Protein 4P9F (pdb70)

Secondary structure (DSSP, 8-state):
--HHHHHHHHHHHHHHTT-S-TTPEEEHHHHHHHH--HHHHHHHHHHHHHTTSSEEETTTEEEPPP--HHHHHHHHHHHHHHH--HHHHHTT--HHHHHHHHHHHHHHHHHHHHT--HHHHHHHHHHHHHHHTT--TTT--HHHHH--GGGHHHHHH--GGGGGGGGHHHHHHHHHHHTT-HHHHHHHHHH--HHHHHHHGGG-/--HHHHHHHHHHHHHHTT-S-TTPBP---HHHHHHHHHHHHHTTSSEE-TTS-EEPPP--HHHHHHHHHHHHHHH--HHHHHTT--HHHHHHHHHHHHHHHHHHHHT--HHHHHHHHHHHHHHHTT--TTT--HHHHH--GGGHHHHHH--GGGGGGGGHHHHHHHHHHHTT-HHHHHHHHHH--HHHHHHHTT-

Foldseek 3Di:
DDPLVVLLVVLLLCLLLQVAAAFDKAALVVVCVVVVDSVSSLNSQVVCVVLPLWADDPDRIIGGHDQDPVNVVVLCVVLLVLLLCLLLLLVQQDPVLLVVLVVLLVQLLVCLVVQHSSVSVSVVVNSLSSSVSSPPPSSVSSSSSSVRNLNNCCVVPPGSPVCNVLSVLSVQLSVCSVVSPSVSNSVSVSVNVVVVVVSCVVND/DCVLVVLLVVVLVCLLLLVFAAFDFDDDVRVSGVVSLVVCCVLPLWHDDPPGTIGGHDQDPVNLVVLCVVLLVLLLLLLLLLVQQDPVLLVVLVVLLVQLLVQLVVQHSSNSVSVVCSSLSSSVSSPPVSSCSSSSSSCRNLNNVCVVPNGSPVCNCLSVLVVQLSVCSVVSPNVSNSVSVSVNVVVVVVSVVVD

Radius of gyration: 22.78 Å; Cα contacts (8 Å, |Δi|>4): 498; chains: 2; bounding box: 58×54×58 Å

Sequence (399 aa):
VSLTLQVENDLKHQLSIGALKPGARLITKNLAEQLGSITPVREALLRLVSVNALSVAPAQAFTVPEVGKRQLDEINRIRYELELAVALAVENLTPQDLAELQELLEKLQQAQEKGDEQIINVNRLFRLAIYHRSNPILCEIEQLWVRGPGLHYLYEAINPAELREHIENYHLLLAALKAKDKEGCRHCLAEIQQNIAILYQQYNVSLTLQVENDLKHQLSIGALKPGARLITSITPVREALLRLVSVNALSVAPAQAFTVPEVGKRQLDEINRIRYELELAVALAVENLTPQDLAELQELLEKLQQAQEKGDEQIINVNRLFRLAIYHRSNPILCEIEQLWVRGPGLHYLYEAINPAELREHIENYHLLLAALKAKDKEGCRHCLAEIQQNIAILYQQY

Structure (mmCIF, N/CA/C/O backbone):
data_4P9F
#
_entry.id   4P9F
#
_cell.length_a   107.581
_cell.length_b   107.581
_cell.length_c   72.715
_cell.angle_alpha   90.00
_cell.angle_beta   90.00
_cell.angle_gamma   120.00
#
_symmetry.space_group_name_H-M   'P 63'
#
loop_
_entity.id
_entity.type
_entity.pdbx_description
1 polymer 'HTH-type transcriptional regulator mcbR'
2 water water
#
loop_
_atom_site.group_PDB
_atom_site.id
_atom_site.type_symbol
_atom_site.label_atom_id
_atom_site.label_alt_id
_atom_site.label_comp_id
_atom_site.label_asym_id
_atom_site.label_entity_id
_atom_site.label_seq_id
_atom_site.pdbx_PDB_ins_code
_atom_site.Cartn_x
_atom_site.Cartn_y
_atom_site.Cartn_z
_atom_site.occupancy
_atom_site.B_iso_or_equiv
_atom_site.auth_seq_id
_atom_site.auth_comp_id
_atom_site.auth_asym_id
_atom_site.auth_atom_id
_atom_site.pdbx_PDB_model_num
ATOM 9 N N . VAL A 1 4 ? 47.904 25.354 30.885 1.00 48.47 10 VAL A N 1
ATOM 10 C CA . VAL A 1 4 ? 48.321 26.687 30.447 1.00 39.18 10 VAL A CA 1
ATOM 11 C C . VAL A 1 4 ? 48.046 26.934 28.953 1.00 32.88 10 VAL A C 1
ATOM 12 O O . VAL A 1 4 ? 48.571 26.276 28.068 1.00 49.05 10 VAL A O 1
ATOM 16 N N . SER A 1 5 ? 47.209 27.919 28.709 1.00 33.24 11 SER A N 1
ATOM 17 C CA . SER A 1 5 ? 46.840 28.327 27.375 1.00 26.65 11 SER A CA 1
ATOM 18 C C . SER A 1 5 ? 47.343 29.742 27.163 1.00 28.14 11 SER A C 1
ATOM 19 O O . SER A 1 5 ? 47.227 30.579 28.058 1.00 25.06 11 SER A O 1
ATOM 22 N N . LEU A 1 6 ? 47.884 30.023 25.981 1.00 21.82 12 LEU A N 1
ATOM 23 C CA . LEU A 1 6 ? 48.348 31.372 25.666 1.00 24.97 12 LEU A CA 1
ATOM 24 C C . LEU A 1 6 ? 47.134 32.296 25.631 1.00 24.21 12 LEU A C 1
ATOM 25 O O . LEU A 1 6 ? 47.167 33.450 26.065 1.00 24.41 12 LEU A O 1
ATOM 30 N N . THR A 1 7 ? 46.056 31.800 25.052 1.00 20.87 13 THR A N 1
ATOM 31 C CA . THR A 1 7 ? 44.847 32.605 24.982 1.00 21.29 13 THR A CA 1
ATOM 32 C C . THR A 1 7 ? 44.312 32.969 26.378 1.00 18.61 13 THR A C 1
ATOM 33 O O . THR A 1 7 ? 43.965 34.112 26.629 1.00 20.01 13 THR A O 1
ATOM 37 N N . LEU A 1 8 ? 44.304 31.998 27.288 1.00 19.38 14 LEU A N 1
ATOM 38 C CA . LEU A 1 8 ? 43.804 32.242 28.648 1.00 20.90 14 LEU A CA 1
ATOM 39 C C . LEU A 1 8 ? 44.702 33.237 29.375 1.00 23.04 14 LEU A C 1
ATOM 40 O O . LEU A 1 8 ? 44.218 34.083 30.118 1.00 24.42 14 LEU A O 1
ATOM 45 N N . GLN A 1 9 ? 46.010 33.148 29.120 1.00 23.57 15 GLN A N 1
ATOM 46 C CA . GLN A 1 9 ? 46.969 33.999 29.799 1.00 24.04 15 GLN A CA 1
ATOM 47 C C . GLN A 1 9 ? 46.779 35.450 29.381 1.00 26.03 15 GLN A C 1
ATOM 48 O O . GLN A 1 9 ? 46.759 36.363 30.212 1.00 23.10 15 GLN A O 1
ATOM 54 N N . VAL A 1 10 ? 46.610 35.671 28.090 1.00 19.41 16 VAL A N 1
ATOM 55 C CA . VAL A 1 10 ? 46.318 37.026 27.621 1.00 24.55 16 VAL A CA 1
ATOM 56 C C . VAL A 1 10 ? 44.967 37.519 28.162 1.00 24.57 16 VAL A C 1
ATOM 57 O O . VAL A 1 10 ? 44.832 38.657 28.572 1.00 22.69 16 VAL A O 1
ATOM 61 N N . GLU A 1 11 ? 43.962 36.643 28.147 1.00 25.11 17 GLU A N 1
ATOM 62 C CA . GLU A 1 11 ? 42.648 37.024 28.625 1.00 24.66 17 GLU A CA 1
ATOM 63 C C . GLU A 1 11 ? 42.653 37.443 30.105 1.00 23.75 17 GLU A C 1
ATOM 64 O O . GLU A 1 11 ? 42.076 38.470 30.471 1.00 24.56 17 GLU A O 1
ATOM 70 N N . ASN A 1 12 ? 43.297 36.636 30.946 1.00 20.94 18 ASN A N 1
ATOM 71 C CA . ASN A 1 12 ? 43.398 36.957 32.372 1.00 22.43 18 ASN A CA 1
ATOM 72 C C . ASN A 1 12 ? 44.179 38.230 32.616 1.00 28.49 18 ASN A C 1
ATOM 73 O O . ASN A 1 12 ? 43.817 39.025 33.488 1.00 25.73 18 ASN A O 1
ATOM 78 N N . ASP A 1 13 ? 45.242 38.445 31.844 1.00 22.50 19 ASP A N 1
ATOM 79 C CA . ASP A 1 13 ? 46.003 39.687 32.000 1.00 28.16 19 ASP A CA 1
ATOM 80 C C . ASP A 1 13 ? 45.178 40.920 31.591 1.00 25.83 19 ASP A C 1
ATOM 81 O O . ASP A 1 13 ? 45.214 41.956 32.258 1.00 28.62 19 ASP A O 1
ATOM 86 N N . LEU A 1 14 ? 44.426 40.809 30.505 1.00 22.90 20 LEU A N 1
ATOM 87 C CA . LEU A 1 14 ? 43.533 41.894 30.115 1.00 21.54 20 LEU A CA 1
ATOM 88 C C . LEU A 1 14 ? 42.414 42.100 31.156 1.00 21.60 20 LEU A C 1
ATOM 89 O O . LEU A 1 14 ? 42.032 43.230 31.437 1.00 20.30 20 LEU A O 1
ATOM 94 N N . LYS A 1 15 ? 41.865 41.018 31.701 1.00 21.00 21 LYS A N 1
ATOM 95 C CA . LYS A 1 15 ? 40.866 41.154 32.779 1.00 22.46 21 LYS A CA 1
ATOM 96 C C . LYS A 1 15 ? 41.465 41.906 33.963 1.00 27.13 21 LYS A C 1
ATOM 97 O O . LYS A 1 15 ? 40.833 42.795 34.544 1.00 23.79 21 LYS A O 1
ATOM 103 N N . HIS A 1 16 ? 42.704 41.555 34.297 1.00 24.02 22 HIS A N 1
ATOM 104 C CA . HIS A 1 16 ? 43.403 42.186 35.409 1.00 25.83 22 HIS A CA 1
ATOM 105 C C . HIS A 1 16 ? 43.618 43.676 35.139 1.00 21.08 22 HIS A C 1
ATOM 106 O O . HIS A 1 16 ? 43.289 44.511 35.975 1.00 24.57 22 HIS A O 1
ATOM 113 N N . GLN A 1 17 ? 44.124 44.000 33.949 1.00 17.64 23 GLN A N 1
ATOM 114 C CA . GLN A 1 17 ? 44.345 45.386 33.536 1.00 20.36 23 GLN A CA 1
ATOM 115 C C . GLN A 1 17 ? 43.047 46.201 33.571 1.00 26.68 23 GLN A C 1
ATOM 116 O O . GLN A 1 17 ? 43.025 47.313 34.083 1.00 29.14 23 GLN A O 1
ATOM 122 N N . LEU A 1 18 ? 41.965 45.620 33.050 1.00 28.23 24 LEU A N 1
ATOM 123 C CA . LEU A 1 18 ? 40.655 46.280 33.068 1.00 27.65 24 LEU A CA 1
ATOM 124 C C . LEU A 1 18 ? 40.206 46.506 34.504 1.00 23.24 24 LEU A C 1
ATOM 125 O O . LEU A 1 18 ? 39.857 47.621 34.863 1.00 27.00 24 LEU A O 1
ATOM 130 N N . SER A 1 19 ? 40.300 45.464 35.329 1.00 24.49 25 SER A N 1
ATOM 131 C CA . SER A 1 19 ? 39.842 45.477 36.717 1.00 31.66 25 SER A CA 1
ATOM 132 C C . SER A 1 19 ? 40.520 46.514 37.616 1.00 34.90 25 SER A C 1
ATOM 133 O O . SER A 1 19 ? 39.868 47.090 38.502 1.00 30.22 25 SER A O 1
ATOM 136 N N . ILE A 1 20 ? 41.810 46.751 37.399 1.00 28.15 26 ILE A N 1
ATOM 137 C CA . ILE A 1 20 ? 42.550 47.690 38.251 1.00 31.25 26 ILE A CA 1
ATOM 138 C C . ILE A 1 20 ? 42.549 49.118 37.699 1.00 33.55 26 ILE A C 1
ATOM 139 O O . ILE A 1 20 ? 43.234 49.996 38.227 1.00 33.36 26 ILE A O 1
ATOM 144 N N . GLY A 1 21 ? 41.769 49.344 36.645 1.00 28.52 27 GLY A N 1
ATOM 145 C CA . GLY A 1 21 ? 41.642 50.665 36.041 1.00 29.98 27 GLY A CA 1
ATOM 146 C C . GLY A 1 21 ? 42.819 51.123 35.191 1.00 30.86 27 GLY A C 1
ATOM 147 O O . GLY A 1 21 ? 42.975 52.318 34.913 1.00 30.70 27 GLY A O 1
ATOM 148 N N . ALA A 1 22 ? 43.627 50.173 34.730 1.00 26.48 28 ALA A N 1
ATOM 149 C CA . ALA A 1 22 ? 44.800 50.487 33.922 1.00 31.42 28 ALA A CA 1
ATOM 150 C C . ALA A 1 22 ? 44.428 50.903 32.495 1.00 35.93 28 ALA A C 1
ATOM 151 O O . ALA A 1 22 ? 45.203 51.570 31.813 1.00 37.72 28 ALA A O 1
ATOM 153 N N . LEU A 1 23 ? 43.228 50.550 32.051 1.00 31.54 29 LEU A N 1
ATOM 154 C CA . LEU A 1 23 ? 42.824 50.908 30.693 1.00 26.24 29 LEU A CA 1
ATOM 155 C C . LEU A 1 23 ? 41.766 52.000 30.744 1.00 31.69 29 LEU A C 1
ATOM 156 O O . LEU A 1 23 ? 40.772 51.893 31.468 1.00 33.89 29 LEU A O 1
ATOM 161 N N . LYS A 1 24 ? 41.982 53.050 29.962 1.00 26.20 30 LYS A N 1
ATOM 162 C CA . LYS A 1 24 ? 41.096 54.206 29.968 1.00 30.83 30 LYS A CA 1
ATOM 163 C C . LYS A 1 24 ? 39.808 53.916 29.197 1.00 33.12 30 LYS A C 1
ATOM 164 O O . LYS A 1 24 ? 39.858 53.327 28.124 1.00 25.12 30 LYS A O 1
ATOM 170 N N . PRO A 1 25 ? 38.655 54.346 29.739 1.00 30.30 31 PRO A N 1
ATOM 171 C CA . PRO A 1 25 ? 37.393 54.228 29.005 1.00 32.03 31 PRO A CA 1
ATOM 172 C C . PRO A 1 25 ? 37.536 54.804 27.598 1.00 37.64 31 PRO A C 1
ATOM 173 O O . PRO A 1 25 ? 38.151 55.858 27.425 1.00 29.56 31 PRO A O 1
ATOM 177 N N . GLY A 1 26 ? 37.033 54.088 26.600 1.00 31.95 32 GLY A N 1
ATOM 178 C CA . GLY A 1 26 ? 37.086 54.590 25.234 1.00 35.06 32 GLY A CA 1
ATOM 179 C C . GLY A 1 26 ? 38.366 54.277 24.465 1.00 36.45 32 GLY A C 1
ATOM 180 O O . GLY A 1 26 ? 38.400 54.480 23.251 1.00 31.61 32 GLY A O 1
ATOM 181 N N . ALA A 1 27 ? 39.416 53.806 25.148 1.00 30.45 33 ALA A N 1
ATOM 182 C CA . ALA A 1 27 ? 40.690 53.564 24.469 1.00 34.43 33 ALA A CA 1
ATOM 183 C C . ALA A 1 27 ? 40.570 52.534 23.356 1.00 35.26 33 ALA A C 1
ATOM 184 O O . ALA A 1 27 ? 39.881 51.514 23.494 1.00 28.50 33 ALA A O 1
ATOM 186 N N . ARG A 1 28 ? 41.308 52.780 22.282 1.00 30.46 34 ARG A N 1
ATOM 187 C CA . ARG A 1 28 ? 41.285 51.903 21.123 1.00 30.64 34 ARG A CA 1
ATOM 188 C C . ARG A 1 28 ? 42.439 50.916 21.279 1.00 26.89 34 ARG A C 1
ATOM 189 O O . ARG A 1 28 ? 43.600 51.303 21.402 1.00 30.56 34 ARG A O 1
ATOM 197 N N . LEU A 1 29 ? 42.102 49.635 21.341 1.00 21.72 35 LEU A N 1
ATOM 198 C CA . LEU A 1 29 ? 43.093 48.567 21.472 1.00 23.25 35 LEU A CA 1
ATOM 199 C C . LEU A 1 29 ? 43.326 47.901 20.125 1.00 26.37 35 LEU A C 1
ATOM 200 O O . LEU A 1 29 ? 42.392 47.346 19.546 1.00 29.33 35 LEU A O 1
ATOM 205 N N . ILE A 1 30 ? 44.571 47.875 19.671 1.00 27.76 36 ILE A N 1
ATOM 206 C CA . ILE A 1 30 ? 44.884 47.310 18.356 1.00 31.22 36 ILE A CA 1
ATOM 207 C C . ILE A 1 30 ? 45.498 45.924 18.556 1.00 27.45 36 ILE A C 1
ATOM 208 O O . ILE A 1 30 ? 46.554 45.791 19.184 1.00 24.20 36 ILE A O 1
ATOM 213 N N . THR A 1 31 ? 44.790 44.891 18.096 1.00 17.70 37 THR A N 1
ATOM 214 C CA . THR A 1 31 ? 45.229 43.498 18.253 1.00 21.29 37 THR A CA 1
ATOM 215 C C . THR A 1 31 ? 46.718 43.291 17.901 1.00 25.93 37 THR A C 1
ATOM 216 O O . THR A 1 31 ? 47.481 42.702 18.669 1.00 22.12 37 THR A O 1
ATOM 220 N N . LYS A 1 32 ? 47.123 43.805 16.746 1.00 24.53 38 LYS A N 1
ATOM 221 C CA . LYS A 1 32 ? 48.495 43.696 16.262 1.00 22.89 38 LYS A CA 1
ATOM 222 C C . LYS A 1 32 ? 49.525 44.297 17.245 1.00 24.18 38 LYS A C 1
ATOM 223 O O . LYS A 1 32 ? 50.579 43.703 17.481 1.00 21.75 38 LYS A O 1
ATOM 229 N N . ASN A 1 33 ? 49.233 45.482 17.783 1.00 21.49 39 ASN A N 1
ATOM 230 C CA . ASN A 1 33 ? 50.102 46.111 18.794 1.00 26.55 39 ASN A CA 1
ATOM 231 C C . ASN A 1 33 ? 50.263 45.218 20.000 1.00 24.54 39 ASN A C 1
ATOM 232 O O . ASN A 1 33 ? 51.352 45.072 20.541 1.00 25.07 39 ASN A O 1
ATOM 237 N N . LEU A 1 34 ? 49.158 44.646 20.453 1.00 23.04 40 LEU A N 1
ATOM 238 C CA . LEU A 1 34 ? 49.211 43.820 21.655 1.00 26.09 40 LEU A CA 1
ATOM 239 C C . LEU A 1 34 ? 50.024 42.549 21.381 1.00 19.16 40 LEU A C 1
ATOM 240 O O . LEU A 1 34 ? 50.817 42.134 22.209 1.00 22.61 40 LEU A O 1
ATOM 245 N N . ALA A 1 35 ? 49.807 41.931 20.217 1.00 22.44 41 ALA A N 1
ATOM 246 C CA . ALA A 1 35 ? 50.572 40.738 19.851 1.00 21.80 41 ALA A CA 1
ATOM 247 C C . ALA A 1 35 ? 52.078 41.064 19.802 1.00 25.76 41 ALA A C 1
ATOM 248 O O . ALA A 1 35 ? 52.917 40.309 20.314 1.00 26.88 41 ALA A O 1
ATOM 250 N N . GLU A 1 36 ? 52.425 42.198 19.201 1.00 24.07 42 GLU A N 1
ATOM 251 C CA . GLU A 1 36 ? 53.831 42.615 19.154 1.00 25.34 42 GLU A CA 1
ATOM 252 C C . GLU A 1 36 ? 54.407 42.870 20.550 1.00 28.44 42 GLU A C 1
ATOM 253 O O . GLU A 1 36 ? 55.542 42.487 20.853 1.00 26.79 42 GLU A O 1
ATOM 259 N N . GLN A 1 37 ? 53.628 43.517 21.404 1.00 22.36 43 GLN A N 1
ATOM 260 C CA . GLN A 1 37 ? 54.080 43.772 22.756 1.00 24.09 43 GLN A CA 1
ATOM 261 C C . GLN A 1 37 ? 54.302 42.472 23.544 1.00 30.33 43 GLN A C 1
ATOM 262 O O . GLN A 1 37 ? 55.197 42.403 24.375 1.00 32.01 43 GLN A O 1
ATOM 268 N N . LEU A 1 38 ? 53.493 41.451 23.275 1.00 28.09 44 LEU A N 1
ATOM 269 C CA . LEU A 1 38 ? 53.547 40.192 24.021 1.00 25.63 44 LEU A CA 1
ATOM 270 C C . LEU A 1 38 ? 54.438 39.153 23.355 1.00 29.98 44 LEU A C 1
ATOM 271 O O . LEU A 1 38 ? 54.617 38.045 23.882 1.00 32.11 44 LEU A O 1
ATOM 276 N N . GLY A 1 39 ? 54.989 39.503 22.194 1.00 25.21 45 GLY A N 1
ATOM 277 C CA . GLY A 1 39 ? 55.836 38.583 21.443 1.00 24.32 45 GLY A CA 1
ATOM 278 C C . GLY A 1 39 ? 55.086 37.332 21.014 1.00 28.50 45 GLY A C 1
ATOM 279 O O . GLY A 1 39 ? 55.665 36.246 20.971 1.00 29.78 45 GLY A O 1
ATOM 288 N N . SER A 1 41 ? 51.855 35.341 18.453 1.00 35.03 47 SER A N 1
ATOM 289 C CA . SER A 1 41 ? 50.986 35.318 17.284 1.00 34.50 47 SER A CA 1
ATOM 290 C C . SER A 1 41 ? 49.709 36.101 17.548 1.00 30.84 47 SER A C 1
ATOM 291 O O . SER A 1 41 ? 49.269 36.236 18.690 1.00 22.31 47 SER A O 1
ATOM 294 N N . ILE A 1 42 ? 49.144 36.648 16.482 1.00 26.63 48 ILE A N 1
ATOM 295 C CA . ILE A 1 42 ? 47.842 37.314 16.530 1.00 29.82 48 ILE A CA 1
ATOM 296 C C . ILE A 1 42 ? 46.727 36.436 17.097 1.00 25.97 48 ILE A C 1
ATOM 297 O O . ILE A 1 42 ? 45.822 36.914 17.799 1.00 23.93 48 ILE A O 1
ATOM 302 N N . THR A 1 43 ? 46.786 35.149 16.767 1.00 21.58 49 THR A N 1
ATOM 303 C CA . THR A 1 43 ? 45.683 34.234 17.081 1.00 28.72 49 THR A CA 1
ATOM 304 C C . THR A 1 43 ? 45.255 34.174 18.560 1.00 27.17 49 THR A C 1
ATOM 305 O O . THR A 1 43 ? 44.089 34.415 18.851 1.00 28.13 49 THR A O 1
ATOM 309 N N . PRO A 1 44 ? 46.188 33.898 19.499 1.00 22.73 50 PRO A N 1
ATOM 310 C CA . PRO A 1 44 ? 45.664 33.867 20.880 1.00 25.44 50 PRO A CA 1
ATOM 311 C C . PRO A 1 44 ? 45.277 35.253 21.416 1.00 25.33 50 PRO A C 1
ATOM 312 O O . PRO A 1 44 ? 44.389 35.353 22.253 1.00 23.75 50 PRO A O 1
ATOM 316 N N . VAL A 1 45 ? 45.913 36.299 20.905 1.00 27.11 51 VAL A N 1
ATOM 317 C CA . VAL A 1 45 ? 45.609 37.671 21.335 1.00 21.70 51 VAL A CA 1
ATOM 318 C C . VAL A 1 45 ? 44.221 38.075 20.856 1.00 24.20 51 VAL A C 1
ATOM 319 O O . VAL A 1 45 ? 43.392 38.533 21.649 1.00 21.67 51 VAL A O 1
ATOM 323 N N . ARG A 1 46 ? 43.950 37.863 19.562 1.00 19.62 52 ARG A N 1
ATOM 324 C CA . ARG A 1 46 ? 42.612 38.139 19.033 1.00 23.55 52 ARG A CA 1
ATOM 325 C C . ARG A 1 46 ? 41.521 37.329 19.753 1.00 25.26 52 ARG A C 1
ATOM 326 O O . ARG A 1 46 ? 40.455 37.868 20.073 1.00 19.82 52 ARG A O 1
ATOM 334 N N . GLU A 1 47 ? 41.780 36.048 20.032 1.00 29.01 53 GLU A N 1
ATOM 335 C CA . GLU A 1 47 ? 40.771 35.237 20.717 1.00 28.10 53 GLU A CA 1
ATOM 336 C C . GLU A 1 47 ? 40.472 35.743 22.126 1.00 22.97 53 GLU A C 1
ATOM 337 O O . GLU A 1 47 ? 39.314 35.722 22.579 1.00 24.44 53 GLU A O 1
ATOM 343 N N . ALA A 1 48 ? 41.511 36.170 22.829 1.00 21.37 54 ALA A N 1
ATOM 344 C CA . ALA A 1 48 ? 41.346 36.672 24.192 1.00 22.16 54 ALA A CA 1
ATOM 345 C C . ALA A 1 48 ? 40.480 37.924 24.175 1.00 25.81 54 ALA A C 1
ATOM 346 O O . ALA A 1 48 ? 39.555 38.066 24.974 1.00 27.58 54 ALA A O 1
ATOM 348 N N . LEU A 1 49 ? 40.758 38.813 23.226 1.00 23.78 55 LEU A N 1
ATOM 349 C CA . LEU A 1 49 ? 39.976 40.032 23.090 1.00 21.86 55 LEU A CA 1
ATOM 350 C C . LEU A 1 49 ? 38.509 39.714 22.760 1.00 22.12 55 LEU A C 1
ATOM 351 O O . LEU A 1 49 ? 37.603 40.326 23.320 1.00 25.71 55 LEU A O 1
ATOM 356 N N . LEU A 1 50 ? 38.284 38.744 21.875 1.00 23.63 56 LEU A N 1
ATOM 357 C CA . LEU A 1 50 ? 36.926 38.339 21.485 1.00 23.67 56 LEU A CA 1
ATOM 358 C C . LEU A 1 50 ? 36.191 37.677 22.634 1.00 26.96 56 LEU A C 1
ATOM 359 O O . LEU A 1 50 ? 34.973 37.821 22.746 1.00 21.24 56 LEU A O 1
ATOM 364 N N . ARG A 1 51 ? 36.925 36.968 23.495 1.00 22.06 57 ARG A N 1
ATOM 365 C CA . ARG A 1 51 ? 36.316 36.411 24.706 1.00 24.84 57 ARG A CA 1
ATOM 366 C C . ARG A 1 51 ? 35.762 37.536 25.589 1.00 25.84 57 ARG A C 1
ATOM 367 O O . ARG A 1 51 ? 34.693 37.404 26.179 1.00 23.56 57 ARG A O 1
ATOM 375 N N . LEU A 1 52 ? 36.492 38.645 25.669 1.00 21.06 58 LEU A N 1
ATOM 376 C CA . LEU A 1 52 ? 36.046 39.785 26.453 1.00 24.74 58 LEU A CA 1
ATOM 377 C C . LEU A 1 52 ? 34.862 40.495 25.780 1.00 26.93 58 LEU A C 1
ATOM 378 O O . LEU A 1 52 ? 33.925 40.941 26.455 1.00 27.24 58 LEU A O 1
ATOM 383 N N . VAL A 1 53 ? 34.885 40.566 24.450 1.00 24.98 59 VAL A N 1
ATOM 384 C CA . VAL A 1 53 ? 33.756 41.110 23.706 1.00 23.50 59 VAL A CA 1
ATOM 385 C C . VAL A 1 53 ? 32.495 40.297 24.003 1.00 30.89 59 VAL A C 1
ATOM 386 O O . VAL A 1 53 ? 31.433 40.860 24.207 1.00 25.92 59 VAL A O 1
ATOM 390 N N . SER A 1 54 ? 32.623 38.974 24.048 1.00 23.20 60 SER A N 1
ATOM 391 C CA . SER A 1 54 ? 31.458 38.105 24.226 1.00 28.05 60 SER A CA 1
ATOM 392 C C . SER A 1 54 ? 30.771 38.299 25.588 1.00 25.72 60 SER A C 1
ATOM 393 O O . SER A 1 54 ? 29.588 37.984 25.730 1.00 31.86 60 SER A O 1
ATOM 396 N N . VAL A 1 55 ? 31.505 38.755 26.601 1.00 26.55 61 VAL A N 1
ATOM 397 C CA . VAL A 1 55 ? 30.865 39.081 27.879 1.00 23.25 61 VAL A CA 1
ATOM 398 C C . VAL A 1 55 ? 30.686 40.600 28.049 1.00 28.97 61 VAL A C 1
ATOM 399 O O . VAL A 1 55 ? 30.417 41.081 29.155 1.00 29.21 61 VAL A O 1
ATOM 403 N N . ASN A 1 56 ? 30.855 41.342 26.954 1.00 27.30 62 ASN A N 1
ATOM 404 C CA . ASN A 1 56 ? 30.659 42.801 26.936 1.00 28.16 62 ASN A CA 1
ATOM 405 C C . ASN A 1 56 ? 31.638 43.593 27.800 1.00 29.01 62 ASN A C 1
ATOM 406 O O . ASN A 1 56 ? 31.338 44.702 28.239 1.00 28.90 62 ASN A O 1
ATOM 411 N N . ALA A 1 57 ? 32.807 43.006 28.037 1.00 28.07 63 ALA A N 1
ATOM 412 C CA . ALA A 1 57 ? 33.898 43.655 28.755 1.00 21.94 63 ALA A CA 1
ATOM 413 C C . ALA A 1 57 ? 34.714 44.548 27.828 1.00 29.25 63 ALA A C 1
ATOM 414 O O . ALA A 1 57 ? 35.488 45.398 28.282 1.00 25.37 63 ALA A O 1
ATOM 416 N N . LEU A 1 58 ? 34.606 44.276 26.533 1.00 24.32 64 LEU A N 1
ATOM 417 C CA . LEU A 1 58 ? 35.174 45.121 25.495 1.00 23.01 64 LEU A CA 1
ATOM 418 C C . LEU A 1 58 ? 34.172 45.261 24.371 1.00 23.71 64 LEU A C 1
ATOM 419 O O . LEU A 1 58 ? 33.238 44.472 24.282 1.00 26.08 64 LEU A O 1
ATOM 424 N N . SER A 1 59 ? 34.397 46.240 23.497 1.00 22.29 65 SER A N 1
ATOM 425 C CA . SER A 1 59 ? 33.575 46.430 22.310 1.00 27.42 65 SER A CA 1
ATOM 426 C C . SER A 1 59 ? 34.408 46.244 21.031 1.00 32.28 65 SER A C 1
ATOM 427 O O . SER A 1 59 ? 35.597 46.533 21.015 1.00 27.77 65 SER A O 1
ATOM 430 N N . VAL A 1 60 ? 33.761 45.796 19.962 1.00 26.85 66 VAL A N 1
ATOM 431 C CA . VAL A 1 60 ? 34.371 45.711 18.649 1.00 31.59 66 VAL A CA 1
ATOM 432 C C . VAL A 1 60 ? 34.594 47.118 18.088 1.00 33.82 66 VAL A C 1
ATOM 433 O O . VAL A 1 60 ? 33.757 47.997 18.257 1.00 30.87 66 VAL A O 1
ATOM 437 N N . ALA A 1 61 ? 35.753 47.339 17.476 1.00 35.61 67 ALA A N 1
ATOM 438 C CA . ALA A 1 61 ? 36.074 48.593 16.781 1.00 30.76 67 ALA A CA 1
ATOM 439 C C . ALA A 1 61 ? 36.528 48.303 15.338 1.00 27.69 67 ALA A C 1
ATOM 440 O O . ALA A 1 61 ? 36.903 47.176 15.031 1.00 31.61 67 ALA A O 1
ATOM 442 N N . PRO A 1 62 ? 36.466 49.305 14.444 1.00 35.26 68 PRO A N 1
ATOM 443 C CA . PRO A 1 62 ? 36.892 49.127 13.047 1.00 33.65 68 PRO A CA 1
ATOM 444 C C . PRO A 1 62 ? 38.337 48.624 12.874 1.00 36.14 68 PRO A C 1
ATOM 445 O O . PRO A 1 62 ? 39.212 48.945 13.697 1.00 30.45 68 PRO A O 1
ATOM 449 N N . ALA A 1 63 ? 38.558 47.804 11.851 1.00 40.16 69 ALA A N 1
ATOM 450 C CA . ALA A 1 63 ? 39.907 47.394 11.440 1.00 45.75 69 ALA A CA 1
ATOM 451 C C . ALA A 1 63 ? 40.712 46.552 12.440 1.00 42.27 69 ALA A C 1
ATOM 452 O O . ALA A 1 63 ? 41.824 46.942 12.818 1.00 35.50 69 ALA A O 1
ATOM 454 N N . GLN A 1 64 ? 40.131 45.448 12.919 1.00 43.12 70 GLN A N 1
ATOM 455 C CA . GLN A 1 64 ? 40.842 44.513 13.816 1.00 41.62 70 GLN A CA 1
ATOM 456 C C . GLN A 1 64 ? 41.304 45.168 15.120 1.00 35.89 70 GLN A C 1
ATOM 457 O O . GLN A 1 64 ? 42.495 45.129 15.510 1.00 30.64 70 GLN A O 1
ATOM 463 N N . ALA A 1 65 ? 40.344 45.798 15.779 1.00 30.75 71 ALA A N 1
ATOM 464 C CA . ALA A 1 65 ? 40.618 46.543 17.002 1.00 29.82 71 ALA A CA 1
ATOM 465 C C . ALA A 1 65 ? 39.399 46.478 17.909 1.00 24.48 71 ALA A C 1
ATOM 466 O O . ALA A 1 65 ? 38.326 45.996 17.520 1.00 27.71 71 ALA A O 1
ATOM 468 N N . PHE A 1 66 ? 39.594 46.929 19.139 1.00 30.46 72 PHE A N 1
ATOM 469 C CA . PHE A 1 66 ? 38.575 46.893 20.168 1.00 30.78 72 PHE A CA 1
ATOM 470 C C . PHE A 1 66 ? 38.582 48.180 20.971 1.00 33.65 72 PHE A C 1
ATOM 471 O O . PHE A 1 66 ? 39.568 48.918 20.939 1.00 31.98 72 PHE A O 1
ATOM 479 N N . THR A 1 67 ? 37.486 48.497 21.649 1.00 24.49 73 THR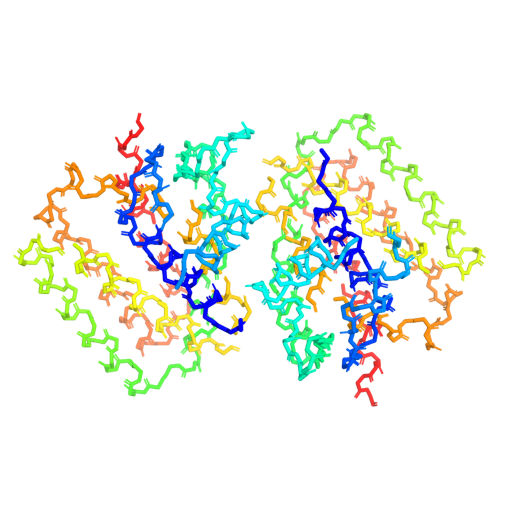 A N 1
ATOM 480 C CA . THR A 1 67 ? 37.561 49.648 22.538 1.00 29.03 73 THR A CA 1
ATOM 481 C C . THR A 1 67 ? 37.132 49.249 23.931 1.00 23.32 73 THR A C 1
ATOM 482 O O . THR A 1 67 ? 36.267 48.383 24.120 1.00 25.18 73 THR A O 1
ATOM 486 N N . VAL A 1 68 ? 37.797 49.874 24.897 1.00 29.69 74 VAL A N 1
ATOM 487 C CA . VAL A 1 68 ? 37.453 49.771 26.307 1.00 24.12 74 VAL A CA 1
ATOM 488 C C . VAL A 1 68 ? 36.124 50.507 26.501 1.00 27.69 74 VAL A C 1
ATOM 489 O O . VAL A 1 68 ? 35.968 51.634 26.032 1.00 25.80 74 VAL A O 1
ATOM 493 N N . PRO A 1 69 ? 35.144 49.857 27.142 1.00 27.85 75 PRO A N 1
ATOM 494 C CA . PRO A 1 69 ? 33.827 50.491 27.280 1.00 29.24 75 PRO A CA 1
ATOM 495 C C . PRO A 1 69 ? 33.863 51.780 28.082 1.00 32.94 75 PRO A C 1
ATOM 496 O O . PRO A 1 69 ? 34.739 51.947 28.923 1.00 25.60 75 PRO A O 1
ATOM 500 N N . GLU A 1 70 ? 32.894 52.651 27.825 1.00 35.38 76 GLU A N 1
ATOM 501 C CA . GLU A 1 70 ? 32.662 53.856 28.609 1.00 42.09 76 GLU A CA 1
ATOM 502 C C . GLU A 1 70 ? 31.816 53.464 29.803 1.00 40.14 76 GLU A C 1
ATOM 503 O O . GLU A 1 70 ? 30.841 52.743 29.644 1.00 44.02 76 GLU A O 1
ATOM 509 N N . VAL A 1 71 ? 32.237 53.833 31.005 1.00 35.42 77 VAL A N 1
ATOM 510 C CA . VAL A 1 71 ? 31.435 53.528 32.183 1.00 34.09 77 VAL A CA 1
ATOM 511 C C . VAL A 1 71 ? 30.902 54.819 32.826 1.00 37.98 77 VAL A C 1
ATOM 512 O O . VAL A 1 71 ? 31.571 55.448 33.651 1.00 36.27 77 VAL A O 1
ATOM 516 N N . GLY A 1 72 ? 29.679 55.189 32.464 1.00 35.52 78 GLY A N 1
ATOM 517 C CA . GLY A 1 72 ? 29.034 56.362 33.024 1.00 36.41 78 GLY A CA 1
ATOM 518 C C . GLY A 1 72 ? 28.520 56.057 34.421 1.00 38.94 78 GLY A C 1
ATOM 519 O O . GLY A 1 72 ? 28.532 54.900 34.836 1.00 31.83 78 GLY A O 1
ATOM 520 N N . LYS A 1 73 ? 28.040 57.083 35.122 1.00 29.18 79 LYS A N 1
ATOM 521 C CA . LYS A 1 73 ? 27.532 56.939 36.490 1.00 35.18 79 LYS A CA 1
ATOM 522 C C . LYS A 1 73 ? 26.383 55.927 36.532 1.00 32.51 79 LYS A C 1
ATOM 523 O O . LYS A 1 73 ? 26.268 55.118 37.453 1.00 28.64 79 LYS A O 1
ATOM 529 N N . ARG A 1 74 ? 25.524 56.002 35.522 1.00 29.55 80 ARG A N 1
ATOM 530 C CA . ARG A 1 74 ? 24.391 55.105 35.408 1.00 34.43 80 ARG A CA 1
ATOM 531 C C . ARG A 1 74 ? 24.843 53.642 35.361 1.00 27.98 80 ARG A C 1
ATOM 532 O O . ARG A 1 74 ? 24.280 52.785 36.052 1.00 26.74 80 ARG A O 1
ATOM 540 N N . GLN A 1 75 ? 25.872 53.358 34.567 1.00 29.29 81 GLN A N 1
ATOM 541 C CA . GLN A 1 75 ? 26.375 51.988 34.456 1.00 32.85 81 GLN A CA 1
ATOM 542 C C . GLN A 1 75 ? 27.106 51.567 35.730 1.00 33.56 81 GLN A C 1
ATOM 543 O O . GLN A 1 75 ? 26.947 50.431 36.200 1.00 27.25 81 GLN A O 1
ATOM 549 N N . LEU A 1 76 ? 27.906 52.480 36.284 1.00 31.64 82 LEU A N 1
ATOM 550 C CA . LEU A 1 76 ? 28.602 52.212 37.541 1.00 28.08 82 LEU A CA 1
ATOM 551 C C . LEU A 1 76 ? 27.598 51.956 38.653 1.00 22.31 82 LEU A C 1
ATOM 552 O O . LEU A 1 76 ? 27.799 51.065 39.490 1.00 28.47 82 LEU A O 1
ATOM 557 N N . ASP A 1 77 ? 26.510 52.720 38.650 1.00 25.90 83 ASP A N 1
ATOM 558 C CA . ASP A 1 77 ? 25.409 52.512 39.604 1.00 34.13 83 ASP A CA 1
ATOM 559 C C . ASP A 1 77 ? 24.869 51.090 39.546 1.00 32.75 83 ASP A C 1
ATOM 560 O O . ASP A 1 77 ? 24.735 50.408 40.565 1.00 28.58 83 ASP A O 1
ATOM 565 N N . GLU A 1 78 ? 24.519 50.659 38.341 1.00 27.41 84 GLU A N 1
ATOM 566 C CA . GLU A 1 78 ? 23.954 49.319 38.155 1.00 26.43 84 GLU A CA 1
ATOM 567 C C . GLU A 1 78 ? 24.907 48.202 38.579 1.00 21.76 84 GLU A C 1
ATOM 568 O O . GLU A 1 78 ? 24.512 47.256 39.278 1.00 23.81 84 GLU A O 1
ATOM 574 N N . ILE A 1 79 ? 26.158 48.302 38.142 1.00 21.62 85 ILE A N 1
ATOM 575 C CA . ILE A 1 79 ? 27.190 47.332 38.509 1.00 20.93 85 ILE A CA 1
ATOM 576 C C . ILE A 1 79 ? 27.369 47.273 40.026 1.00 27.36 85 ILE A C 1
ATOM 577 O O . ILE A 1 79 ? 27.506 46.189 40.603 1.00 25.43 85 ILE A O 1
ATOM 582 N N . ASN A 1 80 ? 27.382 48.439 40.670 1.00 29.37 86 ASN A N 1
ATOM 583 C CA . ASN A 1 80 ? 27.510 48.493 42.128 1.00 25.94 86 ASN A CA 1
ATOM 584 C C . ASN A 1 80 ? 26.331 47.853 42.857 1.00 21.11 86 ASN A C 1
ATOM 585 O O . ASN A 1 80 ? 26.523 47.133 43.832 1.00 29.85 86 ASN A O 1
ATOM 590 N N . ARG A 1 81 ? 25.126 48.096 42.360 1.00 23.16 87 ARG A N 1
ATOM 591 C CA . ARG A 1 81 ? 23.927 47.523 42.958 1.00 26.81 87 ARG A CA 1
ATOM 592 C C . ARG A 1 81 ? 23.950 46.002 42.852 1.00 30.30 87 ARG A C 1
ATOM 593 O O . ARG A 1 81 ? 23.619 45.303 43.812 1.00 30.71 87 ARG A O 1
ATOM 601 N N . ILE A 1 82 ? 24.371 45.492 41.701 1.00 23.15 88 ILE A N 1
ATOM 602 C CA . ILE A 1 82 ? 24.460 44.052 41.512 1.00 21.14 88 ILE A CA 1
ATOM 603 C C . ILE A 1 82 ? 25.536 43.451 42.414 1.00 26.93 88 ILE A C 1
ATOM 604 O O . ILE A 1 82 ? 25.290 42.493 43.143 1.00 23.94 88 ILE A O 1
ATOM 609 N N . ARG A 1 83 ? 26.730 44.016 42.386 1.00 24.35 89 ARG A N 1
ATOM 610 C CA . ARG A 1 83 ? 27.818 43.406 43.130 1.00 25.09 89 ARG A CA 1
ATOM 611 C C . ARG A 1 83 ? 27.641 43.581 44.633 1.00 24.21 89 ARG A C 1
ATOM 612 O O . ARG A 1 83 ? 28.183 42.811 45.419 1.00 27.96 89 ARG A O 1
ATOM 620 N N . TYR A 1 84 ? 26.898 44.600 45.026 1.00 26.14 90 TYR A N 1
ATOM 621 C CA . TYR A 1 84 ? 26.576 44.779 46.433 1.00 30.59 90 TYR A CA 1
ATOM 622 C C . TYR A 1 84 ? 25.976 43.495 46.994 1.00 35.45 90 TYR A C 1
ATOM 623 O O . TYR A 1 84 ? 26.509 42.932 47.946 1.00 28.85 90 TYR A O 1
ATOM 632 N N . GLU A 1 85 ? 24.911 42.997 46.365 1.00 33.51 91 GLU A N 1
ATOM 633 C CA . GLU A 1 85 ? 24.280 41.764 46.829 1.00 29.44 91 GLU A CA 1
ATOM 634 C C . GLU A 1 85 ? 25.201 40.565 46.746 1.00 25.96 91 GLU A C 1
ATOM 635 O O . GLU A 1 85 ? 25.234 39.752 47.667 1.00 27.45 91 GLU A O 1
ATOM 641 N N . LEU A 1 86 ? 25.952 40.450 45.652 1.00 21.51 92 LEU A N 1
ATOM 642 C CA . LEU A 1 86 ? 26.778 39.263 45.449 1.00 22.25 92 LEU A CA 1
ATOM 643 C C . LEU A 1 86 ? 27.948 39.198 46.418 1.00 23.61 92 LEU A C 1
ATOM 644 O O . LEU A 1 86 ? 28.259 38.127 46.947 1.00 22.87 92 LEU A O 1
ATOM 649 N N . GLU A 1 87 ? 28.598 40.336 46.655 1.00 24.07 93 GLU A N 1
ATOM 650 C CA . GLU A 1 87 ? 29.771 40.363 47.520 1.00 21.85 93 GLU A CA 1
ATOM 651 C C . GLU A 1 87 ? 29.389 40.167 49.002 1.00 27.44 93 GLU A C 1
ATOM 652 O O . GLU A 1 87 ? 30.095 39.489 49.742 1.00 25.49 93 GLU A O 1
ATOM 658 N N . LEU A 1 88 ? 28.251 40.724 49.408 1.00 26.30 94 LEU A N 1
ATOM 659 C CA . LEU A 1 88 ? 27.752 40.517 50.757 1.00 27.74 94 LEU A CA 1
ATOM 660 C C . LEU A 1 88 ? 27.356 39.052 50.954 1.00 33.77 94 LEU A C 1
ATOM 661 O O . LEU A 1 88 ? 27.539 38.483 52.031 1.00 31.69 94 LEU A O 1
ATOM 674 N N . ALA A 1 90 ? 28.734 36.522 49.242 1.00 23.75 96 ALA A N 1
ATOM 675 C CA . ALA A 1 90 ? 30.011 35.835 49.284 1.00 28.42 96 ALA A CA 1
ATOM 676 C C . ALA A 1 90 ? 30.660 35.942 50.665 1.00 34.08 96 ALA A C 1
ATOM 677 O O . ALA A 1 90 ? 31.125 34.943 51.212 1.00 31.24 96 ALA A O 1
ATOM 679 N N . VAL A 1 91 ? 30.692 37.144 51.233 1.00 30.34 97 VAL A N 1
ATOM 680 C CA . VAL A 1 91 ? 31.391 37.314 52.514 1.00 28.01 97 VAL A CA 1
ATOM 681 C C . VAL A 1 91 ? 30.689 36.554 53.648 1.00 30.84 97 VAL A C 1
ATOM 682 O O . VAL A 1 91 ? 31.365 36.008 54.508 1.00 35.35 97 VAL A O 1
ATOM 686 N N . ALA A 1 92 ? 29.354 36.470 53.616 1.00 31.66 98 ALA A N 1
ATOM 687 C CA . ALA A 1 92 ? 28.613 35.781 54.671 1.00 38.10 98 ALA A CA 1
ATOM 688 C C . ALA A 1 92 ? 28.841 34.282 54.601 1.00 39.07 98 ALA A C 1
ATOM 689 O O . ALA A 1 92 ? 28.960 33.632 55.628 1.00 42.13 98 ALA A O 1
ATOM 691 N N . LEU A 1 93 ? 28.935 33.738 53.393 1.00 38.05 99 LEU A N 1
ATOM 692 C CA . LEU A 1 93 ? 29.164 32.313 53.233 1.00 35.99 99 LEU A CA 1
ATOM 693 C C . LEU A 1 93 ? 30.602 31.929 53.556 1.00 39.45 99 LEU A C 1
ATOM 694 O O . LEU A 1 93 ? 30.878 30.805 53.968 1.00 45.57 99 LEU A O 1
ATOM 699 N N . ALA A 1 94 ? 31.519 32.873 53.403 1.00 31.67 100 ALA A N 1
ATOM 700 C CA . ALA A 1 94 ? 32.926 32.591 53.625 1.00 35.70 100 ALA A CA 1
ATOM 701 C C . ALA A 1 94 ? 33.245 32.461 55.117 1.00 33.31 100 ALA A C 1
ATOM 702 O O . ALA A 1 94 ? 34.182 31.754 55.505 1.00 41.05 100 ALA A O 1
ATOM 704 N N . VAL A 1 95 ? 32.463 33.134 55.948 1.00 39.33 101 VAL A N 1
ATOM 705 C CA . VAL A 1 95 ? 32.726 33.152 57.388 1.00 44.61 101 VAL A CA 1
ATOM 706 C C . VAL A 1 95 ? 32.846 31.763 58.026 1.00 48.42 101 VAL A C 1
ATOM 707 O O . VAL A 1 95 ? 33.794 31.506 58.764 1.00 43.1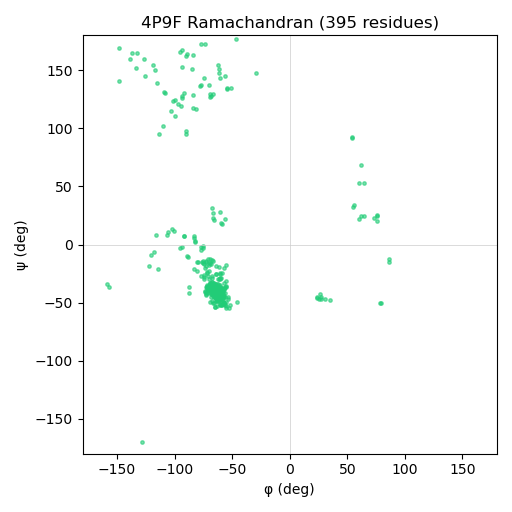8 101 VAL A O 1
ATOM 711 N N . GLU A 1 96 ? 31.917 30.865 57.719 1.00 50.43 102 GLU A N 1
ATOM 712 C CA . GLU A 1 96 ? 31.914 29.552 58.351 1.00 54.54 102 GLU A CA 1
ATOM 713 C C . GLU A 1 96 ? 32.995 28.617 57.797 1.00 61.19 102 GLU A C 1
ATOM 714 O O . GLU A 1 96 ? 33.142 27.493 58.276 1.00 66.05 102 GLU A O 1
ATOM 716 N N . ASN A 1 97 ? 33.770 29.081 56.818 1.00 54.16 103 ASN A N 1
ATOM 717 C CA . ASN A 1 97 ? 34.788 28.234 56.189 1.00 49.63 103 ASN A CA 1
ATOM 718 C C . ASN A 1 97 ? 36.212 28.743 56.352 1.00 49.54 103 ASN A C 1
ATOM 719 O O . ASN A 1 97 ? 37.161 28.071 55.957 1.00 52.40 103 ASN A O 1
ATOM 724 N N . LEU A 1 98 ? 36.364 29.937 56.908 1.00 49.68 104 LEU A N 1
ATOM 725 C CA . LEU A 1 98 ? 37.684 30.534 57.084 1.00 49.76 104 LEU A CA 1
ATOM 726 C C . LEU A 1 98 ? 38.489 29.781 58.141 1.00 54.15 104 LEU A C 1
ATOM 727 O O . LEU A 1 98 ? 38.008 29.571 59.250 1.00 61.25 104 LEU A O 1
ATOM 732 N N . THR A 1 99 ? 39.704 29.368 57.787 1.00 53.19 105 THR A N 1
ATOM 733 C CA . THR A 1 99 ? 40.602 28.668 58.713 1.00 59.06 105 THR A CA 1
ATOM 734 C C . THR A 1 99 ? 41.564 29.654 59.375 1.00 55.70 105 THR A C 1
ATOM 735 O O . THR A 1 99 ? 41.683 30.789 58.905 1.00 48.80 105 THR A O 1
ATOM 739 N N . PRO A 1 100 ? 42.256 29.235 60.462 1.00 57.29 106 PRO A N 1
ATOM 740 C CA . PRO A 1 100 ? 43.320 30.100 60.989 1.00 54.18 106 PRO A CA 1
ATOM 741 C C . PRO A 1 100 ? 44.345 30.448 59.911 1.00 55.89 106 PRO A C 1
ATOM 742 O O . PRO A 1 100 ? 44.871 31.563 59.886 1.00 53.22 106 PRO A O 1
ATOM 746 N N . GLN A 1 101 ? 44.615 29.497 59.021 1.00 60.87 107 GLN A N 1
ATOM 747 C CA . GLN A 1 101 ? 45.541 29.721 57.920 1.00 60.33 107 GLN A CA 1
ATOM 748 C C . GLN A 1 101 ? 45.004 30.766 56.939 1.00 53.03 107 GLN A C 1
ATOM 749 O O . GLN A 1 101 ? 45.748 31.629 56.473 1.00 56.56 107 GLN A O 1
ATOM 755 N N . ASP A 1 102 ? 43.710 30.693 56.638 1.00 49.62 108 ASP A N 1
ATOM 756 C CA . ASP A 1 102 ? 43.067 31.686 55.776 1.00 49.67 108 ASP A CA 1
ATOM 757 C C . ASP A 1 102 ? 43.229 33.079 56.383 1.00 47.84 108 ASP A C 1
ATOM 758 O O . ASP A 1 102 ? 43.636 34.029 55.710 1.00 43.45 108 ASP A O 1
ATOM 763 N N . LEU A 1 103 ? 42.907 33.181 57.671 1.00 49.26 109 LEU A N 1
ATOM 764 C CA . LEU A 1 103 ? 42.957 34.447 58.394 1.00 47.09 109 LEU A CA 1
ATOM 765 C C . LEU A 1 103 ? 44.376 35.002 58.460 1.00 53.57 109 LEU A C 1
ATOM 766 O O . LEU A 1 103 ? 44.579 36.218 58.372 1.00 52.38 109 LEU A O 1
ATOM 771 N N . ALA A 1 104 ? 45.354 34.106 58.586 1.00 54.57 110 ALA A N 1
ATOM 772 C CA . ALA A 1 104 ? 46.757 34.504 58.616 1.00 57.65 110 ALA A CA 1
ATOM 773 C C . ALA A 1 104 ? 47.156 35.165 57.294 1.00 49.62 110 ALA A C 1
ATOM 774 O O . ALA A 1 104 ? 47.792 36.222 57.298 1.00 49.04 110 ALA A O 1
ATOM 776 N N . GLU A 1 105 ? 46.766 34.553 56.175 1.00 46.79 111 GLU A N 1
ATOM 777 C CA . GLU A 1 105 ? 47.024 35.111 54.840 1.00 48.95 111 GLU A CA 1
ATOM 778 C C . GLU A 1 105 ? 46.246 36.408 54.560 1.00 47.73 111 GLU A C 1
ATOM 779 O O . GLU A 1 105 ? 46.724 37.277 53.825 1.00 46.09 111 GLU A O 1
ATOM 785 N N . LEU A 1 106 ? 45.045 36.538 55.126 1.00 45.34 112 LEU A N 1
ATOM 786 C CA . LEU A 1 106 ? 44.291 37.786 54.976 1.00 38.13 112 LEU A CA 1
ATOM 787 C C . LEU A 1 106 ? 45.007 38.910 55.722 1.00 38.54 112 LEU A C 1
ATOM 788 O O . LEU A 1 106 ? 45.120 40.034 55.219 1.00 39.67 112 LEU A O 1
ATOM 793 N N . GLN A 1 107 ? 45.542 38.584 56.897 1.00 39.04 113 GLN A N 1
ATOM 794 C CA . GLN A 1 107 ? 46.315 39.547 57.674 1.00 45.90 113 GLN A CA 1
ATOM 795 C C . GLN A 1 107 ? 47.555 40.017 56.894 1.00 52.81 113 GLN A C 1
ATOM 796 O O . GLN A 1 107 ? 47.887 41.204 56.907 1.00 51.77 113 GLN A O 1
ATOM 802 N N . GLU A 1 108 ? 48.227 39.093 56.206 1.00 56.49 114 GLU A N 1
ATOM 803 C CA . GLU A 1 108 ? 49.402 39.440 55.393 1.00 54.46 114 GLU A CA 1
ATOM 804 C C . GLU A 1 108 ? 49.017 40.382 54.239 1.00 45.72 114 GLU A C 1
ATOM 805 O O . GLU A 1 108 ? 49.698 41.371 53.972 1.00 45.20 114 GLU A O 1
ATOM 811 N N . LEU A 1 109 ? 47.915 40.081 53.564 1.00 49.73 115 LEU A N 1
ATOM 812 C CA . LEU A 1 109 ? 47.457 40.947 52.477 1.00 47.94 115 LEU A CA 1
ATOM 813 C C . LEU A 1 109 ? 47.147 42.359 52.989 1.00 45.43 115 LEU A C 1
ATOM 814 O O . LEU A 1 109 ? 47.458 43.346 52.330 1.00 47.77 115 LEU A O 1
ATOM 819 N N . LEU A 1 110 ? 46.587 42.453 54.191 1.00 48.92 116 LEU A N 1
ATOM 820 C CA . LEU A 1 110 ? 46.267 43.744 54.793 1.00 41.74 116 LEU A CA 1
ATOM 821 C C . LEU A 1 110 ? 47.513 44.586 55.045 1.00 43.40 116 LEU A C 1
ATOM 822 O O . LEU A 1 110 ? 47.511 45.809 54.867 1.00 40.37 116 LEU A O 1
ATOM 827 N N . GLU A 1 111 ? 48.585 43.919 55.460 1.00 47.26 117 GLU A N 1
ATOM 828 C CA . GLU A 1 111 ? 49.868 44.588 55.656 1.00 47.59 117 GLU A CA 1
ATOM 829 C C . GLU A 1 111 ? 50.408 45.105 54.322 1.00 45.43 117 GLU A C 1
ATOM 830 O O . GLU A 1 111 ? 50.934 46.219 54.250 1.00 46.91 117 GLU A O 1
ATOM 836 N N . LYS A 1 112 ? 50.281 44.289 53.275 1.00 44.72 118 LYS A N 1
ATOM 837 C CA . LYS A 1 112 ? 50.669 44.703 51.925 1.00 43.87 118 LYS A CA 1
ATOM 838 C C . LYS A 1 112 ? 49.898 45.955 51.525 1.00 43.30 118 LYS A C 1
ATOM 839 O O . LYS A 1 112 ? 50.462 46.900 50.958 1.00 44.39 118 LYS A O 1
ATOM 845 N N . LEU A 1 113 ? 48.602 45.973 51.849 1.00 41.18 119 LEU A N 1
ATOM 846 C CA . LEU A 1 113 ? 47.753 47.107 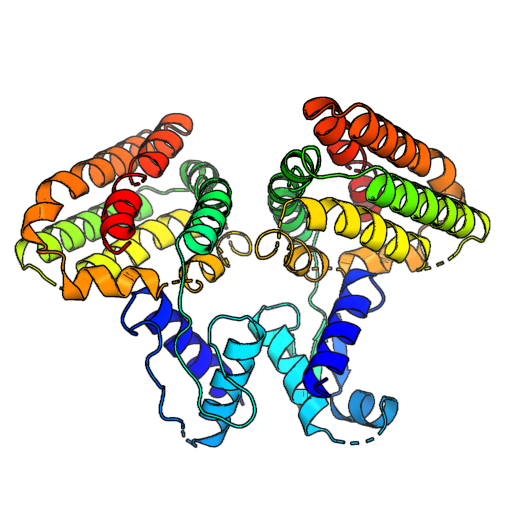51.493 1.00 40.50 119 LEU A CA 1
ATOM 847 C C . LEU A 1 113 ? 48.228 48.388 52.174 1.00 44.45 119 LEU A C 1
ATOM 848 O O . LEU A 1 113 ? 48.337 49.434 51.531 1.00 48.20 119 LEU A O 1
ATOM 853 N N . GLN A 1 114 ? 48.529 48.305 53.469 1.00 49.64 120 GLN A N 1
ATOM 854 C CA . GLN A 1 114 ? 49.025 49.467 54.199 1.00 51.14 120 GLN A CA 1
ATOM 855 C C . GLN A 1 114 ? 50.338 49.967 53.596 1.00 50.23 120 GLN A C 1
ATOM 856 O O . GLN A 1 114 ? 50.535 51.174 53.412 1.00 48.70 120 GLN A O 1
ATOM 862 N N . GLN A 1 115 ? 51.223 49.030 53.275 1.00 48.34 121 GLN A N 1
ATOM 863 C CA . GLN A 1 115 ? 52.515 49.373 52.684 1.00 54.25 121 GLN A CA 1
ATOM 864 C C . GLN A 1 115 ? 52.279 50.082 51.369 1.00 50.99 121 GLN A C 1
ATOM 865 O O . GLN A 1 115 ? 52.950 51.063 51.061 1.00 50.63 121 GLN A O 1
ATOM 871 N N . ALA A 1 116 ? 51.318 49.576 50.599 1.00 44.32 122 ALA A N 1
ATOM 872 C CA . ALA A 1 116 ? 50.991 50.177 49.313 1.00 42.05 122 ALA A CA 1
ATOM 873 C C . ALA A 1 116 ? 50.528 51.625 49.473 1.00 42.83 122 ALA A C 1
ATOM 874 O O . ALA A 1 116 ? 50.929 52.489 48.699 1.00 46.99 122 ALA A O 1
ATOM 876 N N . GLN A 1 117 ? 49.688 51.891 50.470 1.00 45.40 123 GLN A N 1
ATOM 877 C CA . GLN A 1 117 ? 49.206 53.253 50.719 1.00 49.04 123 GLN A CA 1
ATOM 878 C C . GLN A 1 117 ? 50.329 54.181 51.230 1.00 55.57 123 GLN A C 1
ATOM 879 O O . GLN A 1 117 ? 50.383 55.368 50.880 1.00 47.39 123 GLN A O 1
ATOM 885 N N . GLU A 1 118 ? 51.229 53.633 52.044 1.00 61.63 124 GLU A N 1
ATOM 886 C CA . GLU A 1 118 ? 52.340 54.412 52.591 1.00 60.85 124 GLU A CA 1
ATOM 887 C C . GLU A 1 118 ? 53.353 54.751 51.504 1.00 58.73 124 GLU A C 1
ATOM 888 O O . GLU A 1 118 ? 53.902 55.852 51.469 1.00 59.62 124 GLU A O 1
ATOM 890 N N . LYS A 1 119 ? 53.571 53.799 50.605 1.00 55.85 125 LYS A N 1
ATOM 891 C CA . LYS A 1 119 ? 54.471 53.977 49.478 1.00 61.32 125 LYS A CA 1
ATOM 892 C C . LYS A 1 119 ? 53.839 54.870 48.410 1.00 62.34 125 LYS A C 1
ATOM 893 O O . LYS A 1 119 ? 54.533 55.385 47.535 1.00 53.39 125 LYS A O 1
ATOM 899 N N . GLY A 1 120 ? 52.518 55.044 48.477 1.00 57.58 126 GLY A N 1
ATOM 900 C CA . GLY A 1 120 ? 51.810 55.841 47.489 1.00 52.75 126 GLY A CA 1
ATOM 901 C C . GLY A 1 120 ? 51.634 55.118 46.160 1.00 54.12 126 GLY A C 1
ATOM 902 O O . GLY A 1 120 ? 51.514 55.751 45.106 1.00 53.15 126 GLY A O 1
ATOM 903 N N . ASP A 1 121 ? 51.632 53.789 46.209 1.00 49.54 127 ASP A N 1
ATOM 904 C CA . ASP A 1 121 ? 51.488 52.964 45.012 1.00 46.16 127 ASP A CA 1
ATOM 905 C C . ASP A 1 121 ? 50.015 52.664 44.706 1.00 45.06 127 ASP A C 1
ATOM 906 O O . ASP A 1 121 ? 49.428 51.724 45.250 1.00 43.98 127 ASP A O 1
ATOM 919 N N . GLU A 1 123 ? 48.377 51.546 42.099 1.00 40.30 129 GLU A N 1
ATOM 920 C CA . GLU A 1 123 ? 48.043 50.280 41.447 1.00 40.09 129 GLU A CA 1
ATOM 921 C C . GLU A 1 123 ? 48.035 49.109 42.440 1.00 32.81 129 GLU A C 1
ATOM 922 O O . GLU A 1 123 ? 47.136 48.270 42.420 1.00 34.88 129 GLU A O 1
ATOM 928 N N . GLN A 1 124 ? 49.027 49.089 43.320 1.00 35.24 130 GLN A N 1
ATOM 929 C CA . GLN A 1 124 ? 49.144 48.070 44.352 1.00 34.17 130 GLN A CA 1
ATOM 930 C C . GLN A 1 124 ? 48.024 48.172 45.383 1.00 33.39 130 GLN A C 1
ATOM 931 O O . GLN A 1 124 ? 47.517 47.158 45.849 1.00 39.94 130 GLN A O 1
ATOM 937 N N . ILE A 1 125 ? 47.621 49.391 45.721 1.00 32.94 131 ILE A N 1
ATOM 938 C CA . ILE A 1 125 ? 46.457 49.600 46.582 1.00 34.16 131 ILE A CA 1
ATOM 939 C C . ILE A 1 125 ? 45.207 48.958 45.966 1.00 38.15 131 ILE A C 1
ATOM 940 O O . ILE A 1 125 ? 44.445 48.231 46.615 1.00 36.37 131 ILE A O 1
ATOM 945 N N . ILE A 1 126 ? 44.993 49.254 44.695 1.00 32.36 132 ILE A N 1
ATOM 946 C CA . ILE A 1 126 ? 43.845 48.706 44.003 1.00 33.06 132 ILE A CA 1
ATOM 947 C C . ILE A 1 126 ? 43.947 47.184 43.921 1.00 32.75 132 ILE A C 1
ATOM 948 O O . ILE A 1 126 ? 43.000 46.472 44.258 1.00 30.76 132 ILE A O 1
ATOM 953 N N . ASN A 1 127 ? 45.119 46.694 43.531 1.00 31.88 133 ASN A N 1
ATOM 954 C CA . ASN A 1 127 ? 45.311 45.265 43.343 1.00 32.93 133 ASN A CA 1
ATOM 955 C C . ASN A 1 127 ? 45.206 44.461 44.633 1.00 39.03 133 ASN A C 1
ATOM 956 O O . ASN A 1 127 ? 44.547 43.414 44.669 1.00 33.67 133 ASN A O 1
ATOM 961 N N . VAL A 1 128 ? 45.847 44.946 45.691 1.00 33.90 134 VAL A N 1
ATOM 962 C CA . VAL A 1 128 ? 45.796 44.236 46.963 1.00 42.13 134 VAL A CA 1
ATOM 963 C C . VAL A 1 128 ? 44.356 44.237 47.526 1.00 39.16 134 VAL A C 1
ATOM 964 O O . VAL A 1 128 ? 43.921 43.230 48.083 1.00 33.34 134 VAL A O 1
ATOM 968 N N . ASN A 1 129 ? 43.613 45.337 47.368 1.00 31.78 135 ASN A N 1
ATOM 969 C CA . ASN A 1 129 ? 42.201 45.351 47.790 1.00 33.14 135 ASN A CA 1
ATOM 970 C C . ASN A 1 129 ? 41.409 44.226 47.112 1.00 39.18 135 ASN A C 1
ATOM 971 O O . ASN A 1 129 ? 40.661 43.485 47.761 1.00 37.18 135 ASN A O 1
ATOM 976 N N . ARG A 1 130 ? 41.634 44.088 45.811 1.00 37.23 136 ARG A N 1
ATOM 977 C CA . ARG A 1 130 ? 41.068 43.019 44.993 1.00 39.72 136 ARG A CA 1
ATOM 978 C C . ARG A 1 130 ? 41.448 41.632 45.508 1.00 35.65 136 ARG A C 1
ATOM 979 O O . ARG A 1 130 ? 40.583 40.781 45.728 1.00 34.71 136 ARG A O 1
ATOM 987 N N . LEU A 1 131 ? 42.746 41.427 45.721 1.00 26.87 137 LEU A N 1
ATOM 988 C CA . LEU A 1 131 ? 43.272 40.140 46.163 1.00 37.21 137 LEU A CA 1
ATOM 989 C C . LEU A 1 131 ? 42.738 39.778 47.547 1.00 37.79 137 LEU A C 1
ATOM 990 O O . LEU A 1 131 ? 42.440 38.623 47.838 1.00 35.11 137 LEU A O 1
ATOM 995 N N . PHE A 1 132 ? 42.636 40.784 48.403 1.00 37.28 138 PHE A N 1
ATOM 996 C CA . PHE A 1 132 ? 42.128 40.609 49.754 1.00 32.32 138 PHE A CA 1
ATOM 997 C C . PHE A 1 132 ? 40.670 40.139 49.720 1.00 28.74 138 PHE A C 1
ATOM 998 O O . PHE A 1 132 ? 40.313 39.125 50.326 1.00 35.98 138 PHE A O 1
ATOM 1006 N N . ARG A 1 133 ? 39.823 40.864 49.000 1.00 27.36 139 ARG A N 1
ATOM 1007 C CA . ARG A 1 133 ? 38.413 40.497 48.990 1.00 31.75 139 ARG A CA 1
ATOM 1008 C C . ARG A 1 133 ? 38.190 39.156 48.281 1.00 31.29 139 ARG A C 1
ATOM 1009 O O . ARG A 1 133 ? 37.387 38.338 48.719 1.00 39.59 139 ARG A O 1
ATOM 1017 N N . LEU A 1 134 ? 38.934 38.914 47.209 1.00 34.94 140 LEU A N 1
ATOM 1018 C CA . LEU A 1 134 ? 38.775 37.669 46.471 1.00 35.36 140 LEU A CA 1
ATOM 1019 C C . LEU A 1 134 ? 39.212 36.462 47.297 1.00 36.94 140 LEU A C 1
ATOM 1020 O O . LEU A 1 134 ? 38.586 35.412 47.229 1.00 36.29 140 LEU A O 1
ATOM 1025 N N . ALA A 1 135 ? 40.268 36.626 48.092 1.00 31.13 141 ALA A N 1
ATOM 1026 C CA . ALA A 1 135 ? 40.715 35.579 48.991 1.00 40.53 141 ALA A CA 1
ATOM 1027 C C . ALA A 1 135 ? 39.606 35.224 49.974 1.00 39.59 141 ALA A C 1
ATOM 1028 O O . ALA A 1 135 ? 39.410 34.053 50.317 1.00 45.27 141 ALA A O 1
ATOM 1030 N N . ILE A 1 136 ? 38.888 36.237 50.436 1.00 34.57 142 ILE A N 1
ATOM 1031 C CA . ILE A 1 136 ? 37.748 35.998 51.303 1.00 36.02 142 ILE A CA 1
ATOM 1032 C C . ILE A 1 136 ? 36.669 35.236 50.543 1.00 40.14 142 ILE A C 1
ATOM 1033 O O . ILE A 1 136 ? 36.218 34.172 50.983 1.00 35.24 142 ILE A O 1
ATOM 1038 N N . TYR A 1 137 ? 36.277 35.783 49.392 1.00 38.05 143 TYR A N 1
ATOM 1039 C CA . TYR A 1 137 ? 35.131 35.269 48.648 1.00 38.95 143 TYR A CA 1
ATOM 1040 C C . TYR A 1 137 ? 35.320 33.823 48.233 1.00 37.51 143 TYR A C 1
ATOM 1041 O O . TYR A 1 137 ? 34.357 33.059 48.221 1.00 33.67 143 TYR A O 1
ATOM 1050 N N . HIS A 1 138 ? 36.559 33.449 47.910 1.00 35.12 144 HIS A N 1
ATOM 1051 C CA . HIS A 1 138 ? 36.848 32.093 47.473 1.00 32.29 144 HIS A CA 1
ATOM 1052 C C . HIS A 1 138 ? 36.479 31.052 48.521 1.00 37.41 144 HIS A C 1
ATOM 1053 O O . HIS A 1 138 ? 36.134 29.923 48.163 1.00 38.96 144 HIS A O 1
ATOM 1060 N N . ARG A 1 139 ? 36.535 31.426 49.800 1.00 35.61 145 ARG A N 1
ATOM 1061 C CA . ARG A 1 139 ? 36.223 30.493 50.898 1.00 43.18 145 ARG A CA 1
ATOM 1062 C C . ARG A 1 139 ? 34.718 30.282 51.064 1.00 36.86 145 ARG A C 1
ATOM 1063 O O . ARG A 1 139 ? 34.298 29.499 51.901 1.00 40.80 145 ARG A O 1
ATOM 1071 N N . SER A 1 140 ? 33.912 30.977 50.264 1.00 32.37 146 SER A N 1
ATOM 1072 C CA . SER A 1 140 ? 32.468 30.724 50.223 1.00 29.48 146 SER A CA 1
ATOM 1073 C C . SER A 1 140 ? 32.177 29.389 49.541 1.00 35.23 146 SER A C 1
ATOM 1074 O O . SER A 1 140 ? 31.053 28.901 49.591 1.00 41.53 146 SER A O 1
ATOM 1077 N N . ASN A 1 141 ? 33.195 28.829 48.882 1.00 38.94 147 ASN A N 1
ATOM 1078 C CA . ASN A 1 141 ? 33.065 27.614 48.079 1.00 39.76 147 ASN A CA 1
ATOM 1079 C C . ASN A 1 141 ? 31.947 27.731 47.035 1.00 37.19 147 ASN A C 1
ATOM 1080 O O . ASN A 1 141 ? 31.263 26.760 46.708 1.00 35.80 147 ASN A O 1
ATOM 1093 N N . PRO A 1 143 ? 32.323 28.965 43.404 1.00 28.52 149 PRO A N 1
ATOM 1094 C CA . PRO A 1 143 ? 33.175 29.407 42.287 1.00 31.57 149 PRO A CA 1
ATOM 1095 C C . PRO A 1 143 ? 32.452 30.260 41.256 1.00 26.77 149 PRO A C 1
ATOM 1096 O O . PRO A 1 143 ? 33.049 31.183 40.701 1.00 26.58 149 PRO A O 1
ATOM 1100 N N . ILE A 1 144 ? 31.190 29.941 40.985 1.00 29.94 150 ILE A N 1
ATOM 1101 C CA . ILE A 1 144 ? 30.403 30.708 40.021 1.00 25.96 150 ILE A CA 1
ATOM 1102 C C . ILE A 1 144 ? 30.060 32.093 40.579 1.00 26.59 150 ILE A C 1
ATOM 1103 O O . ILE A 1 144 ? 30.092 33.105 39.852 1.00 25.88 150 ILE A O 1
ATOM 1108 N N . LEU A 1 145 ? 29.756 32.145 41.874 1.00 24.82 151 LEU A N 1
ATOM 1109 C CA . LEU A 1 145 ? 29.514 33.429 42.534 1.00 24.30 151 LEU A CA 1
ATOM 1110 C C . LEU A 1 145 ? 30.769 34.283 42.460 1.00 23.55 151 LEU A C 1
ATOM 1111 O O . LEU A 1 145 ? 30.710 35.427 42.043 1.00 22.84 151 LEU A O 1
ATOM 1116 N N . CYS A 1 146 ? 31.912 33.705 42.818 1.00 24.17 152 CYS A N 1
ATOM 1117 C CA . CYS A 1 146 ? 33.175 34.446 42.754 1.00 24.72 152 CYS A CA 1
ATOM 1118 C C . CYS A 1 146 ? 33.546 34.920 41.347 1.00 29.07 152 CYS A C 1
ATOM 1119 O O . CYS A 1 146 ? 33.966 36.061 41.180 1.00 25.98 152 CYS A O 1
ATOM 1122 N N . GLU A 1 147 ? 33.386 34.052 40.347 1.00 24.11 153 GLU A N 1
ATOM 1123 C CA . GLU A 1 147 ? 33.665 34.428 38.958 1.00 25.20 153 GLU A CA 1
ATOM 1124 C C . GLU A 1 147 ? 32.771 35.579 38.532 1.00 23.07 153 GLU A C 1
ATOM 1125 O O . GLU A 1 147 ? 33.203 36.496 37.844 1.00 26.48 153 GLU A O 1
ATOM 1139 N N . ILE A 1 149 ? 31.478 37.864 40.445 1.00 25.99 155 ILE A N 1
ATOM 1140 C CA . ILE A 1 149 ? 31.987 39.054 41.128 1.00 28.62 155 ILE A CA 1
ATOM 1141 C C . ILE A 1 149 ? 33.204 39.601 40.355 1.00 24.20 155 ILE A C 1
ATOM 1142 O O . ILE A 1 149 ? 33.282 40.793 40.081 1.00 22.83 155 ILE A O 1
ATOM 1147 N N . GLU A 1 150 ? 34.115 38.722 39.954 1.00 22.55 156 GLU A N 1
ATOM 1148 C CA . GLU A 1 150 ? 35.270 39.154 39.153 1.00 23.49 156 GLU A CA 1
ATOM 1149 C C . GLU A 1 150 ? 34.833 39.772 37.833 1.00 23.96 156 GLU A C 1
ATOM 1150 O O . GLU A 1 150 ? 35.406 40.768 37.367 1.00 23.53 156 GLU A O 1
ATOM 1156 N N . GLN A 1 151 ? 33.799 39.189 37.235 1.00 22.70 157 GLN A N 1
ATOM 1157 C CA . GLN A 1 151 ? 33.256 39.696 35.974 1.00 25.69 157 GLN A CA 1
ATOM 1158 C C . GLN A 1 151 ? 32.766 41.150 36.143 1.00 30.84 157 GLN A C 1
ATOM 1159 O O . GLN A 1 151 ? 33.028 42.024 35.313 1.00 24.55 157 GLN A O 1
ATOM 1165 N N . LEU A 1 152 ? 32.073 41.410 37.244 1.00 20.88 158 LEU A N 1
ATOM 1166 C CA . LEU A 1 152 ? 31.541 42.751 37.494 1.00 21.54 158 LEU A CA 1
ATOM 1167 C C . LEU A 1 152 ? 32.668 43.755 37.785 1.00 22.56 158 LEU A C 1
ATOM 1168 O O . LEU A 1 152 ? 32.581 44.918 37.404 1.00 23.11 158 LEU A O 1
ATOM 1173 N N . TRP A 1 153 ? 33.742 43.298 38.422 1.00 20.75 159 TRP A N 1
ATOM 1174 C CA . TRP A 1 153 ? 34.911 44.150 38.634 1.00 23.95 159 TRP A CA 1
ATOM 1175 C C . TRP A 1 153 ? 35.562 44.549 37.312 1.00 23.49 159 TRP A C 1
ATOM 1176 O O . TRP A 1 153 ? 36.091 45.656 37.173 1.00 26.02 159 TRP A O 1
ATOM 1187 N N . VAL A 1 154 ? 35.573 43.614 36.365 1.00 23.33 160 VAL A N 1
ATOM 1188 C CA . VAL A 1 154 ? 36.080 43.885 35.020 1.00 23.56 160 VAL A CA 1
ATOM 1189 C C . VAL A 1 15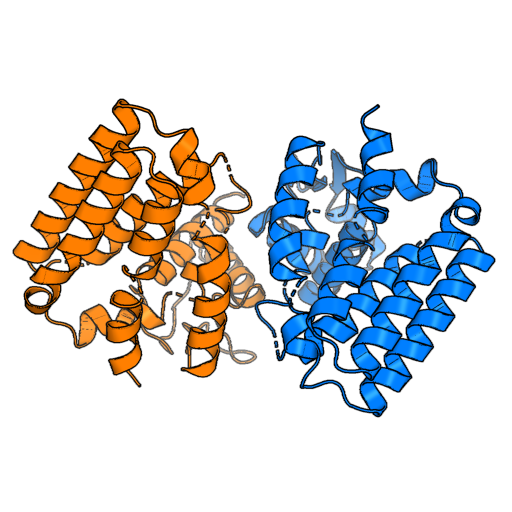4 ? 35.217 44.948 34.338 1.00 21.56 160 VAL A C 1
ATOM 1190 O O . VAL A 1 154 ? 35.741 45.849 33.705 1.00 25.88 160 VAL A O 1
ATOM 1194 N N . ARG A 1 155 ? 33.898 44.838 34.481 1.00 21.26 161 ARG A N 1
ATOM 1195 C CA . ARG A 1 155 ? 32.956 45.783 33.866 1.00 25.83 161 ARG A CA 1
ATOM 1196 C C . ARG A 1 155 ? 33.108 47.197 34.467 1.00 26.03 161 ARG A C 1
ATOM 1197 O O . ARG A 1 155 ? 33.093 48.183 33.753 1.00 28.36 161 ARG A O 1
ATOM 1213 N N . GLY A 1 157 ? 35.759 48.245 35.985 1.00 25.63 163 GLY A N 1
ATOM 1214 C CA . GLY A 1 157 ? 37.171 48.560 35.902 1.00 24.66 163 GLY A CA 1
ATOM 1215 C C . GLY A 1 157 ? 37.613 49.874 35.267 1.00 25.69 163 GLY A C 1
ATOM 1216 O O . GLY A 1 157 ? 38.429 50.579 35.855 1.00 26.56 163 GLY A O 1
ATOM 1217 N N . PRO A 1 158 ? 37.119 50.191 34.054 1.00 25.25 164 PRO A N 1
ATOM 1218 C CA . PRO A 1 158 ? 37.537 51.457 33.417 1.00 27.82 164 PRO A CA 1
ATOM 1219 C C . PRO A 1 158 ? 37.154 52.685 34.256 1.00 26.19 164 PRO A C 1
ATOM 1220 O O . PRO A 1 158 ? 37.809 53.729 34.177 1.00 28.21 164 PRO A O 1
ATOM 1224 N N . GLY A 1 159 ? 36.134 52.535 35.091 1.00 26.06 165 GLY A N 1
ATOM 1225 C CA . GLY A 1 159 ? 35.726 53.612 35.972 1.00 23.41 165 GLY A CA 1
ATOM 1226 C C . GLY A 1 159 ? 36.793 53.918 37.021 1.00 35.16 165 GLY A C 1
ATOM 1227 O O . GLY A 1 159 ? 36.752 54.972 37.650 1.00 29.96 165 GLY A O 1
ATOM 1228 N N . LEU A 1 160 ? 37.765 53.015 37.184 1.00 37.17 166 LEU A N 1
ATOM 1229 C CA . LEU A 1 160 ? 38.835 53.174 38.183 1.00 33.86 166 LEU A CA 1
ATOM 1230 C C . LEU A 1 160 ? 40.042 53.941 37.627 1.00 31.64 166 LEU A C 1
ATOM 1231 O O . LEU A 1 160 ? 40.943 54.343 38.369 1.00 29.76 166 LEU A O 1
ATOM 1236 N N . HIS A 1 161 ? 40.047 54.163 36.318 1.00 27.26 167 HIS A N 1
ATOM 1237 C CA . HIS A 1 161 ? 41.175 54.839 35.683 1.00 29.30 167 HIS A CA 1
ATOM 1238 C C . HIS A 1 161 ? 41.355 56.243 36.255 1.00 32.19 167 HIS A C 1
ATOM 1239 O O . HIS A 1 161 ? 42.470 56.758 36.321 1.00 32.12 167 HIS A O 1
ATOM 1246 N N . TYR A 1 162 ? 40.248 56.830 36.693 1.00 36.91 168 TYR A N 1
ATOM 1247 C CA . TYR A 1 162 ? 40.229 58.145 37.324 1.00 38.27 168 TYR A CA 1
ATOM 1248 C C . TYR A 1 162 ? 41.134 58.236 38.558 1.00 37.98 168 TYR A C 1
ATOM 1249 O O . TYR A 1 162 ? 41.741 59.276 38.826 1.00 39.53 168 TYR A O 1
ATOM 1258 N N . LEU A 1 163 ? 41.248 57.131 39.288 1.00 36.95 169 LEU A N 1
ATOM 1259 C CA . LEU A 1 163 ? 42.047 57.084 40.515 1.00 37.80 169 LEU A CA 1
ATOM 1260 C C . LEU A 1 163 ? 43.523 57.438 40.317 1.00 42.73 169 LEU A C 1
ATOM 1261 O O . LEU A 1 163 ? 44.129 58.107 41.164 1.00 43.05 169 LEU A O 1
ATOM 1266 N N . TYR A 1 164 ? 44.097 57.001 39.202 1.00 39.04 170 TYR A N 1
ATOM 1267 C CA . TYR A 1 164 ? 45.514 57.205 38.983 1.00 42.68 170 TYR A CA 1
ATOM 1268 C C . TYR A 1 164 ? 45.832 58.670 38.750 1.00 51.45 170 TYR A C 1
ATOM 1269 O O . TYR A 1 164 ? 46.852 59.169 39.216 1.00 54.20 170 TYR A O 1
ATOM 1278 N N . GLU A 1 165 ? 44.909 59.373 38.112 1.00 52.78 171 GLU A N 1
ATOM 1279 C CA . GLU A 1 165 ? 45.160 60.742 37.695 1.00 63.03 171 GLU A CA 1
ATOM 1280 C C . GLU A 1 165 ? 44.811 61.741 38.786 1.00 51.71 171 GLU A C 1
ATOM 1281 O O . GLU A 1 165 ? 45.513 62.737 38.976 1.00 59.01 171 GLU A O 1
ATOM 1283 N N . ALA A 1 166 ? 43.755 61.460 39.539 1.00 41.56 172 ALA A N 1
ATOM 1284 C CA . ALA A 1 166 ? 43.193 62.495 40.390 1.00 45.35 172 ALA A CA 1
ATOM 1285 C C . ALA A 1 166 ? 43.286 62.254 41.891 1.00 49.62 172 ALA A C 1
ATOM 1286 O O . ALA A 1 166 ? 43.216 63.204 42.668 1.00 54.23 172 ALA A O 1
ATOM 1288 N N . ILE A 1 167 ? 43.456 61.010 42.310 1.00 46.49 173 ILE A N 1
ATOM 1289 C CA . ILE A 1 167 ? 43.397 60.713 43.740 1.00 44.13 173 ILE A CA 1
ATOM 1290 C C . ILE A 1 167 ? 44.774 60.589 44.368 1.00 50.39 173 ILE A C 1
ATOM 1291 O O . ILE A 1 167 ? 45.607 59.804 43.908 1.00 54.84 173 ILE A O 1
ATOM 1296 N N . ASN A 1 168 ? 45.014 61.384 45.404 1.00 44.26 174 ASN A N 1
ATOM 1297 C CA . ASN A 1 168 ? 46.238 61.275 46.181 1.00 49.64 174 ASN A CA 1
ATOM 1298 C C . ASN A 1 168 ? 46.123 60.141 47.200 1.00 50.64 174 ASN A C 1
ATOM 1299 O O . ASN A 1 168 ? 45.285 60.197 48.099 1.00 51.19 174 ASN A O 1
ATOM 1304 N N . PRO A 1 169 ? 46.965 59.103 47.053 1.00 51.84 175 PRO A N 1
ATOM 1305 C CA . PRO A 1 169 ? 46.927 57.918 47.918 1.00 51.60 175 PRO A CA 1
ATOM 1306 C C . PRO A 1 169 ? 47.098 58.247 49.398 1.00 59.74 175 PRO A C 1
ATOM 1307 O O . PRO A 1 169 ? 46.718 57.435 50.235 1.00 60.57 175 PRO A O 1
ATOM 1311 N N . ALA A 1 170 ? 47.651 59.421 49.703 1.00 62.08 176 ALA A N 1
ATOM 1312 C CA . ALA A 1 170 ? 47.819 59.872 51.079 1.00 65.71 176 ALA A CA 1
ATOM 1313 C C . ALA A 1 170 ? 46.469 60.159 51.735 1.00 67.49 176 ALA A C 1
ATOM 1314 O O . ALA A 1 170 ? 46.332 60.081 52.957 1.00 68.72 176 ALA A O 1
ATOM 1316 N N . GLU A 1 171 ? 45.480 60.505 50.915 1.00 67.74 177 GLU A N 1
ATOM 1317 C CA . GLU A 1 171 ? 44.138 60.812 51.406 1.00 69.86 177 GLU A CA 1
ATOM 1318 C C . GLU A 1 171 ? 43.309 59.547 51.613 1.00 63.31 177 GLU A C 1
ATOM 1319 O O . GLU A 1 171 ? 42.113 59.617 51.899 1.00 65.06 177 GLU A O 1
ATOM 1321 N N . LEU A 1 172 ? 43.938 58.390 51.447 1.00 58.57 178 LEU A N 1
ATOM 1322 C CA . LEU A 1 172 ? 43.242 57.120 51.623 1.00 49.51 178 LEU A CA 1
ATOM 1323 C C . LEU A 1 172 ? 43.650 56.415 52.914 1.00 46.89 178 LEU A C 1
ATOM 1324 O O . LEU A 1 172 ? 43.200 55.303 53.186 1.00 44.76 178 LEU A O 1
ATOM 1329 N N . ARG A 1 173 ? 44.424 57.110 53.743 1.00 49.27 179 ARG A N 1
ATOM 1330 C CA . ARG A 1 173 ? 45.016 56.514 54.936 1.00 57.25 179 ARG A CA 1
ATOM 1331 C C . ARG A 1 173 ? 43.965 55.894 55.848 1.00 61.08 179 ARG A C 1
ATOM 1332 O O . ARG A 1 173 ? 44.085 54.735 56.247 1.00 59.36 179 ARG A O 1
ATOM 1340 N N . GLU A 1 174 ? 42.918 56.656 56.137 1.00 59.36 180 GLU A N 1
ATOM 1341 C CA . GLU A 1 174 ? 41.905 56.238 57.093 1.00 61.63 180 GLU A CA 1
ATOM 1342 C C . GLU A 1 174 ? 40.999 55.129 56.551 1.00 56.31 180 GLU A C 1
ATOM 1343 O O . GLU A 1 174 ? 40.314 54.441 57.310 1.00 57.39 180 GLU A O 1
ATOM 1349 N N . HIS A 1 175 ? 41.046 54.928 55.240 1.00 52.44 181 HIS A N 1
ATOM 1350 C CA . HIS A 1 175 ? 40.215 53.939 54.554 1.00 43.72 181 HIS A CA 1
ATOM 1351 C C . HIS A 1 175 ? 40.624 52.493 54.879 1.00 44.98 181 HIS A C 1
ATOM 1352 O O . HIS A 1 175 ? 39.881 51.551 54.604 1.00 41.59 181 HIS A O 1
ATOM 1359 N N . ILE A 1 176 ? 41.821 52.311 55.432 1.00 45.73 182 ILE A N 1
ATOM 1360 C CA . ILE A 1 176 ? 42.289 50.963 55.743 1.00 46.27 182 ILE A CA 1
ATOM 1361 C C . ILE A 1 176 ? 41.698 50.439 57.058 1.00 44.56 182 ILE A C 1
ATOM 1362 O O . ILE A 1 176 ? 41.718 49.238 57.312 1.00 50.25 182 ILE A O 1
ATOM 1367 N N . GLU A 1 177 ? 41.126 51.324 57.866 1.00 42.27 183 GLU A N 1
ATOM 1368 C CA . GLU A 1 177 ? 40.586 50.905 59.149 1.00 44.30 183 GLU A CA 1
ATOM 1369 C C . GLU A 1 177 ? 39.381 49.979 58.948 1.00 41.99 183 GLU A C 1
ATOM 1370 O O . GLU A 1 177 ? 39.206 49.014 59.695 1.00 38.07 183 GLU A O 1
ATOM 1376 N N . ASN A 1 178 ? 38.554 50.267 57.947 1.00 37.83 184 ASN A N 1
ATOM 1377 C CA . ASN A 1 178 ? 37.434 49.383 57.653 1.00 34.30 184 ASN A CA 1
ATOM 1378 C C . ASN A 1 178 ? 37.875 47.971 57.277 1.00 31.66 184 ASN A C 1
ATOM 1379 O O . ASN A 1 178 ? 37.148 47.013 57.543 1.00 34.73 184 ASN A O 1
ATOM 1384 N N . TYR A 1 179 ? 39.067 47.840 56.698 1.00 31.45 185 TYR A N 1
ATOM 1385 C CA . TYR A 1 179 ? 39.610 46.531 56.332 1.00 33.22 185 TYR A CA 1
ATOM 1386 C C . TYR A 1 179 ? 40.036 45.767 57.592 1.00 33.14 185 TYR A C 1
ATOM 1387 O O . TYR A 1 179 ? 39.774 44.568 57.714 1.00 32.90 185 TYR A O 1
ATOM 1396 N N . HIS A 1 180 ? 40.675 46.468 58.527 1.00 32.55 186 HIS A N 1
ATOM 1397 C CA . HIS A 1 180 ? 41.000 45.899 59.832 1.00 38.83 186 HIS A CA 1
ATOM 1398 C C . HIS A 1 180 ? 39.745 45.406 60.543 1.00 36.19 186 HIS A C 1
ATOM 1399 O O . HIS A 1 180 ? 39.715 44.300 61.079 1.00 34.34 186 HIS A O 1
ATOM 1406 N N . LEU A 1 181 ? 38.695 46.224 60.503 1.00 34.65 187 LEU A N 1
ATOM 1407 C CA . LEU A 1 181 ? 37.442 45.894 61.158 1.00 35.19 187 LEU A CA 1
ATOM 1408 C C . LEU A 1 181 ? 36.783 44.676 60.495 1.00 32.45 187 LEU A C 1
ATOM 1409 O O . LEU A 1 181 ? 36.231 43.819 61.172 1.00 32.15 187 LEU A O 1
ATOM 1414 N N . LEU A 1 182 ? 36.859 44.599 59.170 1.00 31.51 188 LEU A N 1
ATOM 1415 C CA . LEU A 1 182 ? 36.322 43.447 58.458 1.00 29.75 188 LEU A CA 1
ATOM 1416 C C . LEU A 1 182 ? 37.065 42.164 58.850 1.00 30.74 188 LEU A C 1
ATOM 1417 O O . LEU A 1 182 ? 36.455 41.119 59.079 1.00 30.83 188 LEU A O 1
ATOM 1422 N N . LEU A 1 183 ? 38.385 42.239 58.922 1.00 31.65 189 LEU A N 1
ATOM 1423 C CA . LEU A 1 183 ? 39.165 41.064 59.283 1.00 35.36 189 LEU A CA 1
ATOM 1424 C C . LEU A 1 183 ? 38.846 40.621 60.724 1.00 36.79 189 LEU A C 1
ATOM 1425 O O . LEU A 1 183 ? 38.722 39.429 60.991 1.00 35.94 189 LEU A O 1
ATOM 1430 N N . ALA A 1 184 ? 38.677 41.582 61.633 1.00 38.18 190 ALA A N 1
ATOM 1431 C CA . ALA A 1 184 ? 38.265 41.283 63.008 1.00 37.15 190 ALA A CA 1
ATOM 1432 C C . ALA A 1 184 ? 36.883 40.598 63.050 1.00 36.29 190 ALA A C 1
ATOM 1433 O O . ALA A 1 184 ? 36.660 39.655 63.808 1.00 36.13 190 ALA A O 1
ATOM 1435 N N . ALA A 1 185 ? 35.961 41.087 62.228 1.00 33.57 191 ALA A N 1
ATOM 1436 C CA . ALA A 1 185 ? 34.620 40.508 62.146 1.00 40.11 191 ALA A CA 1
ATOM 1437 C C . ALA A 1 185 ? 34.675 39.077 61.603 1.00 38.42 191 ALA A C 1
ATOM 1438 O O . ALA A 1 185 ? 33.931 38.204 62.051 1.00 35.03 191 ALA A O 1
ATOM 1440 N N . LEU A 1 186 ? 35.549 38.847 60.627 1.00 34.39 192 LEU A N 1
ATOM 1441 C CA . LEU A 1 186 ? 35.752 37.509 60.069 1.00 35.38 192 LEU A CA 1
ATOM 1442 C C . LEU A 1 186 ? 36.323 36.585 61.143 1.00 34.51 192 LEU A C 1
ATOM 1443 O O . LEU A 1 186 ? 35.840 35.471 61.316 1.00 36.83 192 LEU A O 1
ATOM 1448 N N . LYS A 1 187 ? 37.315 37.066 61.888 1.00 35.82 193 LYS A N 1
ATOM 1449 C CA . LYS A 1 187 ? 37.904 36.289 62.987 1.00 41.70 193 LYS A CA 1
ATOM 1450 C C . LYS A 1 187 ? 36.886 35.983 64.085 1.00 45.01 193 LYS A C 1
ATOM 1451 O O . LYS A 1 187 ? 36.895 34.901 64.652 1.00 49.31 193 LYS A O 1
ATOM 1455 N N . ALA A 1 188 ? 36.010 36.934 64.390 1.00 43.42 194 ALA A N 1
ATOM 1456 C CA . ALA A 1 188 ? 35.003 36.733 65.431 1.00 45.34 194 ALA A CA 1
ATOM 1457 C C . ALA A 1 188 ? 33.770 35.964 64.899 1.00 40.01 194 ALA A C 1
ATOM 1458 O O . ALA A 1 188 ? 32.790 35.771 65.619 1.00 46.29 194 ALA A O 1
ATOM 1460 N N . LYS A 1 189 ? 33.826 35.552 63.638 1.00 38.78 195 LYS A N 1
ATOM 1461 C CA . LYS A 1 189 ? 32.742 34.812 62.964 1.00 48.26 195 LYS A CA 1
ATOM 1462 C C . LYS A 1 189 ? 31.397 35.552 63.018 1.00 50.56 195 LYS A C 1
ATOM 1463 O O . LYS A 1 189 ? 30.322 34.941 63.063 1.00 49.51 195 LYS A O 1
ATOM 1467 N N . ASP A 1 190 ? 31.473 36.874 62.996 1.00 50.33 196 ASP A N 1
ATOM 1468 C CA . ASP A 1 190 ? 30.300 37.732 63.067 1.00 52.19 196 ASP A CA 1
ATOM 1469 C C . ASP A 1 190 ? 29.764 38.048 61.668 1.00 47.62 196 ASP A C 1
ATOM 1470 O O . ASP A 1 190 ? 30.248 38.956 60.999 1.00 42.06 196 ASP A O 1
ATOM 1475 N N . LYS A 1 191 ? 28.751 37.294 61.246 1.00 52.17 197 LYS A N 1
ATOM 1476 C CA . LYS A 1 191 ? 28.204 37.380 59.891 1.00 53.09 197 LYS A CA 1
ATOM 1477 C C . LYS A 1 191 ? 27.715 38.782 59.529 1.00 55.08 197 LYS A C 1
ATOM 1478 O O . LYS A 1 191 ? 28.029 39.306 58.458 1.00 51.79 197 LYS A O 1
ATOM 1484 N N . GLU A 1 192 ? 26.905 39.363 60.403 1.00 56.30 198 GLU A N 1
ATOM 1485 C CA . GLU A 1 192 ? 26.336 40.678 60.151 1.00 58.98 198 GLU A CA 1
ATOM 1486 C C . GLU A 1 192 ? 27.392 41.784 60.263 1.00 51.31 198 GLU A C 1
ATOM 1487 O O . GLU A 1 192 ? 27.341 42.779 59.539 1.00 48.23 198 GLU A O 1
ATOM 1493 N N . GLY A 1 193 ? 28.347 41.612 61.172 1.00 38.63 199 GLY A N 1
ATOM 1494 C CA . GLY A 1 193 ? 29.466 42.535 61.272 1.00 31.79 199 GLY A CA 1
ATOM 1495 C C . GLY A 1 193 ? 30.301 42.516 59.991 1.00 30.12 199 GLY A C 1
ATOM 1496 O O . GLY A 1 193 ? 30.814 43.546 59.557 1.00 28.52 199 GLY A O 1
ATOM 1497 N N . CYS A 1 194 ? 30.466 41.337 59.401 1.00 31.89 200 CYS A N 1
ATOM 1498 C CA . CYS A 1 194 ? 31.214 41.217 58.144 1.00 37.22 200 CYS A CA 1
ATOM 1499 C C . CYS A 1 194 ? 30.493 41.946 57.024 1.00 36.72 200 CYS A C 1
ATOM 1500 O O . CYS A 1 194 ? 31.109 42.654 56.226 1.00 31.56 200 CYS A O 1
ATOM 1503 N N . ARG A 1 195 ? 29.177 41.765 56.963 1.00 40.50 201 ARG A N 1
ATOM 1504 C CA . ARG A 1 195 ? 28.376 42.438 55.943 1.00 38.98 201 ARG A CA 1
ATOM 1505 C C . ARG A 1 195 ? 28.423 43.949 56.109 1.00 32.86 201 ARG A C 1
ATOM 1506 O O . ARG A 1 195 ? 28.565 44.692 55.129 1.00 32.32 201 ARG A O 1
ATOM 1514 N N . HIS A 1 196 ? 28.325 44.397 57.353 1.00 28.75 202 HIS A N 1
ATOM 1515 C CA . HIS A 1 196 ? 28.367 45.815 57.651 1.00 27.74 202 HIS A CA 1
ATOM 1516 C C . HIS A 1 196 ? 29.725 46.446 57.269 1.00 30.49 202 HIS A C 1
ATOM 1517 O O . HIS A 1 196 ? 29.757 47.489 56.630 1.00 32.86 202 HIS A O 1
ATOM 1524 N N . CYS A 1 197 ? 30.838 45.814 57.652 1.00 29.74 203 CYS A N 1
ATOM 1525 C CA . CYS A 1 197 ? 32.167 46.341 57.331 1.00 27.05 203 CYS A CA 1
ATOM 1526 C C . CYS A 1 197 ? 32.405 46.364 55.816 1.00 30.98 203 CYS A C 1
ATOM 1527 O O . CYS A 1 197 ? 32.920 47.338 55.271 1.00 30.11 203 CYS A O 1
ATOM 1530 N N . LEU A 1 198 ? 32.013 45.289 55.143 1.00 27.92 204 LEU A N 1
ATOM 1531 C CA . LEU A 1 198 ? 32.200 45.216 53.707 1.00 27.37 204 LEU A CA 1
ATOM 1532 C C . LEU A 1 198 ? 31.325 46.261 53.004 1.00 29.18 204 LEU A C 1
ATOM 1533 O O . LEU A 1 198 ? 31.767 46.892 52.050 1.00 28.04 204 LEU A O 1
ATOM 1538 N N . ALA A 1 199 ? 30.098 46.454 53.478 1.00 26.79 205 ALA A N 1
ATOM 1539 C CA . ALA A 1 199 ? 29.243 47.499 52.920 1.00 28.45 205 ALA A CA 1
ATOM 1540 C C . ALA A 1 199 ? 29.877 48.885 53.094 1.00 30.73 205 ALA A C 1
ATOM 1541 O O . ALA A 1 199 ? 29.862 49.701 52.175 1.00 31.17 205 ALA A O 1
ATOM 1543 N N . GLU A 1 200 ? 30.454 49.130 54.270 1.00 29.19 206 GLU A N 1
ATOM 1544 C CA . GLU A 1 200 ? 31.131 50.394 54.555 1.00 34.89 206 GLU A CA 1
ATOM 1545 C C . GLU A 1 200 ? 32.325 50.591 53.614 1.00 31.00 206 GLU A C 1
ATOM 1546 O O . GLU A 1 200 ? 32.565 51.694 53.112 1.00 32.15 206 GLU A O 1
ATOM 1552 N N . ILE A 1 201 ? 33.078 49.517 53.384 1.00 25.12 207 ILE A N 1
ATOM 1553 C CA . ILE A 1 201 ? 34.227 49.559 52.469 1.00 24.93 207 ILE A CA 1
ATOM 1554 C C . ILE A 1 201 ? 33.779 49.965 51.076 1.00 35.24 207 ILE A C 1
ATOM 1555 O O . ILE A 1 201 ? 34.374 50.842 50.438 1.00 29.81 207 ILE A O 1
ATOM 1568 N N . GLN A 1 203 ? 30.929 51.451 50.191 1.00 27.96 209 GLN A N 1
ATOM 1569 C CA . GLN A 1 203 ? 30.373 52.807 50.187 1.00 31.92 209 GLN A CA 1
ATOM 1570 C C . GLN A 1 203 ? 31.460 53.877 50.089 1.00 29.66 209 GLN A C 1
ATOM 1571 O O . GLN A 1 203 ? 31.365 54.797 49.264 1.00 29.52 209 GLN A O 1
ATOM 1577 N N . GLN A 1 204 ? 32.504 53.745 50.902 1.00 31.72 210 GLN A N 1
ATOM 1578 C CA . GLN A 1 204 ? 33.567 54.748 50.892 1.00 38.43 210 GLN A CA 1
ATOM 1579 C C . GLN A 1 204 ? 34.378 54.707 49.580 1.00 40.80 210 GLN A C 1
ATOM 1580 O O . GLN A 1 204 ? 34.792 55.755 49.079 1.00 42.98 210 GLN A O 1
ATOM 1586 N N . ASN A 1 205 ? 34.574 53.520 49.001 1.00 40.85 211 ASN A N 1
ATOM 1587 C CA . ASN A 1 205 ? 35.367 53.413 47.772 1.00 37.64 211 ASN A CA 1
ATOM 1588 C C . ASN A 1 205 ? 34.592 53.952 46.561 1.00 37.21 211 ASN A C 1
ATOM 1589 O O . ASN A 1 205 ? 35.147 54.636 45.691 1.00 40.49 211 ASN A O 1
ATOM 1594 N N . ILE A 1 206 ? 33.305 53.654 46.523 1.00 34.99 212 ILE A N 1
ATOM 1595 C CA . ILE A 1 206 ? 32.406 54.149 45.484 1.00 35.62 212 ILE A CA 1
ATOM 1596 C C . ILE A 1 206 ? 32.304 55.675 45.513 1.00 36.40 212 ILE A C 1
ATOM 1597 O O . ILE A 1 206 ? 32.291 56.330 44.463 1.00 34.00 212 ILE A O 1
ATOM 1602 N N . ALA A 1 207 ? 32.249 56.236 46.717 1.00 30.59 213 ALA A N 1
ATOM 1603 C CA . ALA A 1 207 ? 32.157 57.676 46.892 1.00 34.24 213 ALA A CA 1
ATOM 1604 C C . ALA A 1 207 ? 33.328 58.378 46.204 1.00 36.27 213 ALA A C 1
ATOM 1605 O O . ALA A 1 207 ? 33.177 59.448 45.609 1.00 42.07 213 ALA A O 1
ATOM 1607 N N . ILE A 1 208 ? 34.498 57.760 46.283 1.00 30.50 214 ILE A N 1
ATOM 1608 C CA . ILE A 1 208 ? 35.677 58.265 45.601 1.00 36.17 214 ILE A CA 1
ATOM 1609 C C . ILE A 1 208 ? 35.514 58.202 44.082 1.00 40.25 214 ILE A C 1
ATOM 1610 O O . ILE A 1 208 ? 35.874 59.146 43.372 1.00 35.83 214 ILE A O 1
ATOM 1615 N N . LEU A 1 209 ? 34.969 57.095 43.587 1.00 35.72 215 LEU A N 1
ATOM 1616 C CA . LEU A 1 209 ? 34.818 56.934 42.146 1.00 35.89 215 LEU A CA 1
ATOM 1617 C C . LEU A 1 209 ? 33.860 57.952 41.554 1.00 32.70 215 LEU A C 1
ATOM 1618 O O . LEU A 1 209 ? 34.066 58.400 40.432 1.00 36.89 215 LEU A O 1
ATOM 1623 N N . TYR A 1 210 ? 32.825 58.326 42.304 1.00 31.80 216 TYR A N 1
ATOM 1624 C CA . TYR A 1 210 ? 31.802 59.222 41.763 1.00 39.60 216 TYR A CA 1
ATOM 1625 C C . TYR A 1 210 ? 32.324 60.629 41.547 1.00 39.86 216 TYR A C 1
ATOM 1626 O O . TYR A 1 210 ? 31.724 61.393 40.798 1.00 39.39 216 TYR A O 1
ATOM 1635 N N . GLN A 1 211 ? 33.461 60.960 42.153 1.00 36.23 217 GLN A N 1
ATOM 1636 C CA . GLN A 1 211 ? 34.006 62.306 41.992 1.00 39.36 217 GLN A CA 1
ATOM 1637 C C . GLN A 1 211 ? 34.341 62.590 40.517 1.00 40.36 217 GLN A C 1
ATOM 1638 O O . GLN A 1 211 ? 34.446 63.740 40.118 1.00 43.46 217 GLN A O 1
ATOM 1644 N N . GLN A 1 212 ? 34.480 61.544 39.705 1.00 35.84 218 GLN A N 1
ATOM 1645 C CA . GLN A 1 212 ? 34.927 61.736 38.324 1.00 33.34 218 GLN A CA 1
ATOM 1646 C C . GLN A 1 212 ? 33.836 62.282 37.408 1.00 39.94 218 GLN A C 1
ATOM 1647 O O . GLN A 1 212 ? 34.139 62.797 36.334 1.00 38.46 218 GLN A O 1
ATOM 1653 N N . TYR A 1 213 ? 32.582 62.216 37.857 1.00 40.14 219 TYR A N 1
ATOM 1654 C CA . TYR A 1 213 ? 31.452 62.651 37.041 1.00 42.11 219 TYR A CA 1
ATOM 1655 C C . TYR A 1 213 ? 31.030 64.104 37.326 1.00 50.55 219 TYR A C 1
ATOM 1656 O O . TYR A 1 213 ? 30.137 64.637 36.663 1.00 58.15 219 TYR A O 1
ATOM 1665 N N . ASN A 1 214 ? 31.680 64.736 38.299 1.00 53.53 220 ASN A N 1
ATOM 1666 C CA . ASN A 1 214 ? 31.425 66.138 38.623 1.00 61.17 220 ASN A CA 1
ATOM 1667 C C . ASN A 1 214 ? 31.734 67.066 37.456 1.00 67.17 220 ASN A C 1
ATOM 1668 O O . ASN A 1 214 ? 32.703 66.846 36.731 1.00 68.95 220 ASN A O 1
ATOM 1673 N N . VAL B 1 4 ? 34.308 37.749 11.582 1.00 80.19 10 VAL B N 1
ATOM 1674 C CA . VAL B 1 4 ? 33.616 39.033 11.561 1.00 78.39 10 VAL B CA 1
ATOM 1675 C C . VAL B 1 4 ? 32.712 39.086 12.803 1.00 79.44 10 VAL B C 1
ATOM 1676 O O . VAL B 1 4 ? 33.198 39.000 13.936 1.00 65.22 10 VAL B O 1
ATOM 1680 N N . SER B 1 5 ? 31.403 39.197 12.594 1.00 86.87 11 SER B N 1
ATOM 1681 C CA . SER B 1 5 ? 30.443 39.191 13.697 1.00 76.54 11 SER B CA 1
ATOM 1682 C C . SER B 1 5 ? 29.531 37.968 13.599 1.00 67.00 11 SER B C 1
ATOM 1683 O O . SER B 1 5 ? 28.534 37.863 14.320 1.00 58.12 11 SER B O 1
ATOM 1686 N N . LEU B 1 6 ? 29.865 37.064 12.678 1.00 56.47 12 LEU B N 1
ATOM 1687 C CA . LEU B 1 6 ? 29.154 35.796 12.542 1.00 56.50 12 LEU B CA 1
ATOM 1688 C C . LEU B 1 6 ? 29.396 34.879 13.742 1.00 56.08 12 LEU B C 1
ATOM 1689 O O . LEU B 1 6 ? 28.461 34.295 14.292 1.00 60.13 12 LEU B O 1
ATOM 1694 N N . THR B 1 7 ? 30.659 34.781 14.149 1.00 46.73 13 THR B N 1
ATOM 1695 C CA . THR B 1 7 ? 31.071 33.917 15.250 1.00 44.59 13 THR B CA 1
ATOM 1696 C C . THR B 1 7 ? 30.343 34.313 16.550 1.00 49.41 13 THR B C 1
ATOM 1697 O O . THR B 1 7 ? 29.950 33.451 17.336 1.00 52.22 13 THR B O 1
ATOM 1701 N N . LEU B 1 8 ? 30.146 35.610 16.764 1.00 49.77 14 LEU B N 1
ATOM 1702 C CA . LEU B 1 8 ? 29.413 36.068 17.943 1.00 57.75 14 LEU B CA 1
ATOM 1703 C C . LEU B 1 8 ? 27.950 35.625 17.860 1.00 55.31 14 LEU B C 1
ATOM 1704 O O . LEU B 1 8 ? 27.341 35.279 18.866 1.00 53.21 14 LEU B O 1
ATOM 1709 N N . GLN B 1 9 ? 27.387 35.628 16.658 1.00 51.04 15 GLN B N 1
ATOM 1710 C CA . GLN B 1 9 ? 25.999 35.209 16.477 1.00 54.57 15 GLN B CA 1
ATOM 1711 C C . GLN B 1 9 ? 25.828 33.696 16.686 1.00 50.51 15 GLN B C 1
ATOM 1712 O O . GLN B 1 9 ? 24.825 33.250 17.252 1.00 54.43 15 GLN B O 1
ATOM 1718 N N . VAL B 1 10 ? 26.794 32.912 16.213 1.00 44.70 16 VAL B N 1
ATOM 1719 C CA . VAL B 1 10 ? 26.799 31.467 16.436 1.00 48.70 16 VAL B CA 1
ATOM 1720 C C . VAL B 1 10 ? 26.819 31.154 17.945 1.00 48.38 16 VAL B C 1
ATOM 1721 O O . VAL B 1 10 ? 26.145 30.237 18.426 1.00 40.10 16 VAL B O 1
ATOM 1725 N N . GLU B 1 11 ? 27.614 31.923 18.678 1.00 41.49 17 GLU B N 1
ATOM 1726 C CA . GLU B 1 11 ? 27.717 31.775 20.125 1.00 40.17 17 GLU B CA 1
ATOM 1727 C C . GLU B 1 11 ? 26.345 32.058 20.769 1.00 41.08 17 GLU B C 1
ATOM 1728 O O . GLU B 1 11 ? 25.905 31.318 21.647 1.00 38.65 17 GLU B O 1
ATOM 1734 N N . ASN B 1 12 ? 25.667 33.113 20.310 1.00 36.51 18 ASN B N 1
ATOM 1735 C CA . ASN B 1 12 ? 24.353 33.470 20.859 1.00 46.16 18 ASN B CA 1
ATOM 1736 C C . ASN B 1 12 ? 23.325 32.374 20.618 1.00 50.56 18 ASN B C 1
ATOM 1737 O O . ASN B 1 12 ? 22.524 32.058 21.493 1.00 52.05 18 ASN B O 1
ATOM 1742 N N . ASP B 1 13 ? 23.380 31.777 19.435 1.00 43.02 19 ASP B N 1
ATOM 1743 C CA . ASP B 1 13 ? 22.491 30.687 19.081 1.00 50.65 19 ASP B CA 1
ATOM 1744 C C . ASP B 1 13 ? 22.713 29.436 19.952 1.00 48.80 19 ASP B C 1
ATOM 1745 O O . ASP B 1 13 ? 21.762 28.769 20.357 1.00 44.73 19 ASP B O 1
ATOM 1750 N N . LEU B 1 14 ? 23.970 29.108 20.220 1.00 36.82 20 LEU B N 1
ATOM 1751 C CA . LEU B 1 14 ? 24.298 27.979 21.097 1.00 48.19 20 LEU B CA 1
ATOM 1752 C C . LEU B 1 14 ? 23.915 28.226 22.567 1.00 41.70 20 LEU B C 1
ATOM 1753 O O . LEU B 1 14 ? 23.417 27.323 23.243 1.00 35.60 20 LEU B O 1
ATOM 1758 N N . LYS B 1 15 ? 24.157 29.445 23.052 1.00 37.83 21 LYS B N 1
ATOM 1759 C CA . LYS B 1 15 ? 23.748 29.842 24.403 1.00 38.78 21 LYS B CA 1
ATOM 1760 C C . LYS B 1 15 ? 22.249 29.635 24.556 1.00 43.73 21 LYS B C 1
ATOM 1761 O O . LYS B 1 15 ? 21.778 29.144 25.579 1.00 45.03 21 LYS B O 1
ATOM 1767 N N . HIS B 1 16 ? 21.504 29.995 23.515 1.00 47.05 22 HIS B N 1
ATOM 1768 C CA . HIS B 1 16 ? 20.051 29.857 23.512 1.00 48.56 22 HIS B CA 1
ATOM 1769 C C . HIS B 1 16 ? 19.623 28.383 23.594 1.00 50.25 22 HIS B C 1
ATOM 1770 O O . HIS B 1 16 ? 18.769 28.019 24.402 1.00 47.10 22 HIS B O 1
ATOM 1777 N N . GLN B 1 17 ? 20.219 27.543 22.751 1.00 42.08 23 GLN B N 1
ATOM 1778 C CA . GLN B 1 17 ? 19.938 26.107 22.770 1.00 49.43 23 GLN B CA 1
ATOM 1779 C C . GLN B 1 17 ? 20.276 25.491 24.128 1.00 46.09 23 GLN B C 1
ATOM 1780 O O . GLN B 1 17 ? 19.538 24.654 24.647 1.00 46.50 23 GLN B O 1
ATOM 1786 N N . LEU B 1 18 ? 21.404 25.905 24.691 1.00 37.96 24 LEU B N 1
ATOM 1787 C CA . LEU B 1 18 ? 21.787 25.458 26.023 1.00 41.80 24 LEU B CA 1
ATOM 1788 C C . LEU B 1 18 ? 20.728 25.877 27.054 1.00 45.42 24 LEU B C 1
ATOM 1789 O O . LEU B 1 18 ? 20.317 25.069 27.878 1.00 38.87 24 LEU B O 1
ATOM 1794 N N . SER B 1 19 ? 20.294 27.135 26.988 1.00 42.05 25 SER B N 1
ATOM 1795 C CA . SER B 1 19 ? 19.361 27.699 27.967 1.00 43.86 25 SER B CA 1
ATOM 1796 C C . SER B 1 19 ? 18.004 27.030 28.020 1.00 48.55 25 SER B C 1
ATOM 1797 O O . SER B 1 19 ? 17.394 26.990 29.086 1.00 44.57 25 SER B O 1
ATOM 1800 N N . ILE B 1 20 ? 17.505 26.567 26.872 1.00 44.77 26 ILE B N 1
ATOM 1801 C CA . ILE B 1 20 ? 16.186 25.955 26.823 1.00 45.84 26 ILE B CA 1
ATOM 1802 C C . ILE B 1 20 ? 16.255 24.435 27.015 1.00 48.45 26 ILE B C 1
ATOM 1803 O O . ILE B 1 20 ? 15.253 23.739 26.860 1.00 51.36 26 ILE B O 1
ATOM 1808 N N . GLY B 1 21 ? 17.441 23.929 27.347 1.00 46.84 27 GLY B N 1
ATOM 1809 C CA . GLY B 1 21 ? 17.617 22.517 27.641 1.00 48.78 27 GLY B CA 1
ATOM 1810 C C . GLY B 1 21 ? 17.560 21.643 26.403 1.00 54.29 27 GLY B C 1
ATOM 1811 O O . GLY B 1 21 ? 17.278 20.448 26.486 1.00 59.12 27 GLY B O 1
ATOM 1812 N N . ALA B 1 22 ? 17.825 22.238 25.245 1.00 49.90 28 ALA B N 1
ATOM 1813 C CA . ALA B 1 22 ? 17.754 21.501 23.992 1.00 54.45 28 ALA B CA 1
ATOM 1814 C C . ALA B 1 22 ? 18.921 20.530 23.846 1.00 56.63 28 ALA B C 1
ATOM 1815 O O . ALA B 1 22 ? 18.844 19.590 23.066 1.00 60.26 28 ALA B O 1
ATOM 1817 N N . LEU B 1 23 ? 19.987 20.746 24.614 1.00 52.95 29 LEU B N 1
ATOM 1818 C CA . LEU B 1 23 ? 21.174 19.896 24.547 1.00 53.23 29 LEU B CA 1
ATOM 1819 C C . LEU B 1 23 ? 21.339 19.018 25.789 1.00 52.45 29 LEU B C 1
ATOM 1820 O O . LEU B 1 23 ? 21.256 19.492 26.919 1.00 49.62 29 LEU B O 1
ATOM 1825 N N . LYS B 1 24 ? 21.576 17.732 25.568 1.00 52.69 30 LYS B N 1
ATOM 1826 C CA . LYS B 1 24 ? 21.720 16.773 26.660 1.00 57.53 30 LYS B CA 1
ATOM 1827 C C . LYS B 1 24 ? 23.097 16.874 27.310 1.00 54.58 30 LYS B C 1
ATOM 1828 O O . LYS B 1 24 ? 24.108 16.979 26.612 1.00 53.26 30 LYS B O 1
ATOM 1834 N N . PRO B 1 25 ? 23.147 16.835 28.652 1.00 48.38 31 PRO B N 1
ATOM 1835 C CA . PRO B 1 25 ? 24.426 16.832 29.374 1.00 46.35 31 PRO B CA 1
ATOM 1836 C C . PRO B 1 25 ? 25.355 15.705 28.903 1.00 58.45 31 PRO B C 1
ATOM 1837 O O . PRO B 1 25 ? 24.892 14.579 28.741 1.00 64.74 31 PRO B O 1
ATOM 1841 N N . GLY B 1 26 ? 26.629 16.016 28.669 1.00 52.75 32 GLY B N 1
ATOM 1842 C CA . GLY B 1 26 ? 27.605 15.018 28.268 1.00 48.78 32 GLY B CA 1
ATOM 1843 C C . GLY B 1 26 ? 27.632 14.773 26.771 1.00 51.26 32 GLY B C 1
ATOM 1844 O O . GLY B 1 26 ? 28.584 14.198 26.251 1.00 55.78 32 GLY B O 1
ATOM 1845 N N . ALA B 1 27 ? 26.601 15.228 26.069 1.00 51.20 33 ALA B N 1
ATOM 1846 C CA . ALA B 1 27 ? 26.516 15.032 24.622 1.00 55.44 33 ALA B CA 1
ATOM 1847 C C . ALA B 1 27 ? 27.665 15.708 23.873 1.00 59.64 33 ALA B C 1
ATOM 1848 O O . ALA B 1 27 ? 28.160 16.768 24.276 1.00 53.51 33 ALA B O 1
ATOM 1850 N N . ARG B 1 28 ? 28.063 15.099 22.764 1.00 52.85 34 ARG B N 1
ATOM 1851 C CA . ARG B 1 28 ? 29.175 15.594 21.968 1.00 51.04 34 ARG B CA 1
ATOM 1852 C C . ARG B 1 28 ? 28.666 16.502 20.854 1.00 55.75 34 ARG B C 1
ATOM 1853 O O . ARG B 1 28 ? 27.770 16.126 20.097 1.00 64.04 34 ARG B O 1
ATOM 1855 N N . LEU B 1 29 ? 29.201 17.712 20.775 1.00 53.01 35 LEU B N 1
ATOM 1856 C CA . LEU B 1 29 ? 28.819 18.609 19.692 1.00 62.33 35 LEU B CA 1
ATOM 1857 C C . LEU B 1 29 ? 29.785 18.439 18.515 1.00 74.86 35 LEU B C 1
ATOM 1858 O O . LEU B 1 29 ? 31.009 18.479 18.686 1.00 78.68 35 LEU B O 1
ATOM 1863 N N . ILE B 1 30 ? 29.229 18.259 17.319 1.00 75.88 36 ILE B N 1
ATOM 1864 C CA . ILE B 1 30 ? 30.041 18.128 16.113 1.00 74.46 36 ILE B CA 1
ATOM 1865 C C . ILE B 1 30 ? 30.072 19.465 15.377 1.00 66.18 36 ILE B C 1
ATOM 1866 O O . ILE B 1 30 ? 29.064 19.927 14.828 1.00 59.04 36 ILE B O 1
ATOM 1871 N N . THR B 1 31 ? 31.253 20.075 15.393 1.00 62.72 37 THR B N 1
ATOM 1872 C CA . THR B 1 31 ? 31.492 21.387 14.804 1.00 72.90 37 THR B CA 1
ATOM 1873 C C . THR B 1 31 ? 30.913 21.557 13.394 1.00 85.50 37 THR B C 1
ATOM 1874 O O . THR B 1 31 ? 29.984 22.339 13.175 1.00 85.87 37 THR B O 1
ATOM 1878 N N . SER B 1 41 ? 30.797 29.046 7.685 1.00 70.29 47 SER B N 1
ATOM 1879 C CA . SER B 1 41 ? 32.052 28.301 7.753 1.00 80.46 47 SER B CA 1
ATOM 1880 C C . SER B 1 41 ? 32.250 27.622 9.105 1.00 82.92 47 SER B C 1
ATOM 1881 O O . SER B 1 41 ? 31.805 28.118 10.141 1.00 82.43 47 SER B O 1
ATOM 1884 N N . ILE B 1 42 ? 32.905 26.468 9.078 1.00 85.32 48 ILE B N 1
ATOM 1885 C CA . ILE B 1 42 ? 33.282 25.751 10.290 1.00 82.50 48 ILE B CA 1
ATOM 1886 C C . ILE B 1 42 ? 34.182 26.572 11.233 1.00 78.24 48 ILE B C 1
ATOM 1887 O O . ILE B 1 42 ? 34.035 26.498 12.452 1.00 73.22 48 ILE B O 1
ATOM 1892 N N . THR B 1 43 ? 35.096 27.360 10.667 1.00 77.40 49 THR B N 1
ATOM 1893 C CA . THR B 1 43 ? 36.072 28.126 11.458 1.00 71.79 49 THR B CA 1
ATOM 1894 C C . THR B 1 43 ? 35.441 29.069 12.517 1.00 69.54 49 THR B C 1
ATOM 1895 O O . THR B 1 43 ? 35.817 29.007 13.686 1.00 69.90 49 THR B O 1
ATOM 1899 N N . PRO B 1 44 ? 34.487 29.942 12.127 1.00 70.50 50 PRO B N 1
ATOM 1900 C CA . PRO B 1 44 ? 33.930 30.786 13.193 1.00 63.27 50 PRO B CA 1
ATOM 1901 C C . PRO B 1 44 ? 33.073 29.980 14.170 1.00 58.37 50 PRO B C 1
ATOM 1902 O O . PRO B 1 44 ? 32.883 30.404 15.307 1.00 52.91 50 PRO B O 1
ATOM 1906 N N . VAL B 1 45 ? 32.555 28.837 13.725 1.00 60.32 51 VAL B N 1
ATOM 1907 C CA . VAL B 1 45 ? 31.795 27.968 14.617 1.00 53.28 51 VAL B CA 1
ATOM 1908 C C . VAL B 1 45 ? 32.697 27.399 15.697 1.00 47.66 51 VAL B C 1
ATOM 1909 O O . VAL B 1 45 ? 32.398 27.511 16.882 1.00 40.63 51 VAL B O 1
ATOM 1913 N N . ARG B 1 46 ? 33.828 26.829 15.288 1.00 48.34 52 ARG B N 1
ATOM 1914 C CA . ARG B 1 46 ? 34.801 26.298 16.244 1.00 45.40 52 ARG B CA 1
ATOM 1915 C C . ARG B 1 46 ? 35.266 27.394 17.222 1.00 39.07 52 ARG B C 1
ATOM 1916 O O . ARG B 1 46 ? 35.480 27.140 18.405 1.00 37.69 52 ARG B O 1
ATOM 1918 N N . GLU B 1 47 ? 35.438 28.606 16.713 1.00 44.27 53 GLU B N 1
ATOM 1919 C CA . GLU B 1 47 ? 35.858 29.726 17.543 1.00 46.53 53 GLU B CA 1
ATOM 1920 C C . GLU B 1 47 ? 34.820 30.045 18.628 1.00 42.76 53 GLU B C 1
ATOM 1921 O O . GLU B 1 47 ? 35.175 30.353 19.770 1.00 38.88 53 GLU B O 1
ATOM 1927 N N . ALA B 1 48 ? 33.546 29.972 18.257 1.00 43.42 54 ALA B N 1
ATOM 1928 C CA . ALA B 1 48 ? 32.448 30.217 19.186 1.00 42.10 54 ALA B CA 1
ATOM 1929 C C . ALA B 1 48 ? 32.408 29.153 20.273 1.00 39.22 54 ALA B C 1
ATOM 1930 O O . ALA B 1 48 ? 32.207 29.454 21.448 1.00 34.87 54 ALA B O 1
ATOM 1932 N N . LEU B 1 49 ? 3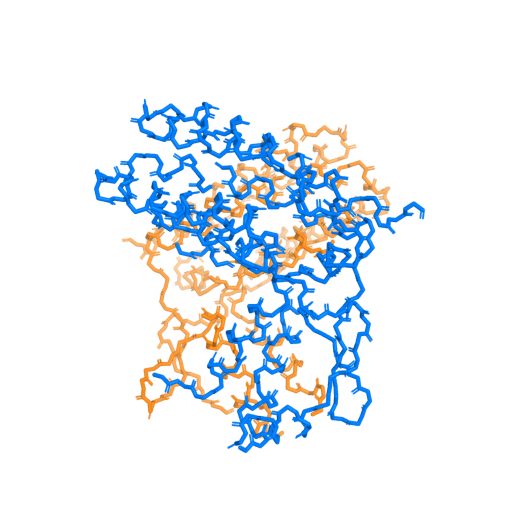2.598 27.901 19.874 1.00 35.83 55 LEU B N 1
ATOM 1933 C CA . LEU B 1 49 ? 32.595 26.781 20.819 1.00 28.01 55 LEU B CA 1
ATOM 1934 C C . LEU B 1 49 ? 33.735 26.904 21.848 1.00 32.97 55 LEU B C 1
ATOM 1935 O O . LEU B 1 49 ? 33.545 26.621 23.031 1.00 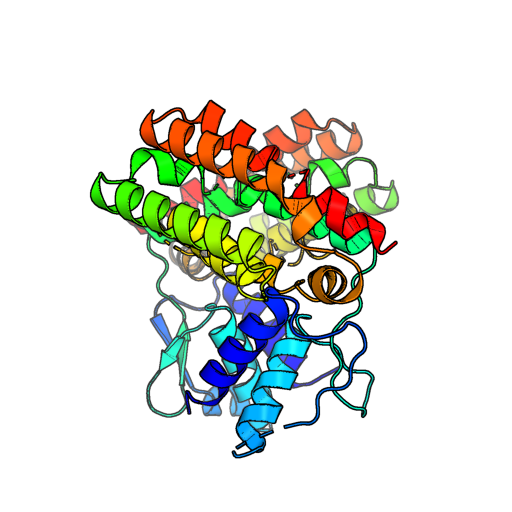30.11 55 LEU B O 1
ATOM 1940 N N . LEU B 1 50 ? 34.924 27.304 21.397 1.00 34.68 56 LEU B N 1
ATOM 1941 C CA . LEU B 1 50 ? 36.062 27.488 22.307 1.00 32.47 56 LEU B CA 1
ATOM 1942 C C . LEU B 1 50 ? 35.821 28.669 23.236 1.00 30.97 56 LEU B C 1
ATOM 1943 O O . LEU B 1 50 ? 36.220 28.636 24.396 1.00 32.59 56 LEU B O 1
ATOM 1948 N N . ARG B 1 51 ? 35.172 29.719 22.736 1.00 26.07 57 ARG B N 1
ATOM 1949 C CA . ARG B 1 51 ? 34.828 30.828 23.638 1.00 30.81 57 ARG B CA 1
ATOM 1950 C C . ARG B 1 51 ? 33.813 30.381 24.687 1.00 30.64 57 ARG B C 1
ATOM 1951 O O . ARG B 1 51 ? 33.910 30.769 25.849 1.00 27.10 57 ARG B O 1
ATOM 1959 N N . LEU B 1 52 ? 32.867 29.530 24.296 1.00 34.26 58 LEU B N 1
ATOM 1960 C CA . LEU B 1 52 ? 31.885 29.018 25.248 1.00 30.14 58 LEU B CA 1
ATOM 1961 C C . LEU B 1 52 ? 32.552 28.116 26.276 1.00 31.05 58 LEU B C 1
ATOM 1962 O O . LEU B 1 52 ? 32.173 28.116 27.457 1.00 30.97 58 LEU B O 1
ATOM 1967 N N . VAL B 1 53 ? 33.557 27.359 25.849 1.00 26.57 59 VAL B N 1
ATOM 1968 C CA . VAL B 1 53 ? 34.314 26.580 26.811 1.00 26.60 59 VAL B CA 1
ATOM 1969 C C . VAL B 1 53 ? 34.949 27.511 27.854 1.00 30.18 59 VAL B C 1
ATOM 1970 O O . VAL B 1 53 ? 34.900 27.229 29.056 1.00 26.36 59 VAL B O 1
ATOM 1974 N N . SER B 1 54 ? 35.518 28.628 27.404 1.00 27.40 60 SER B N 1
ATOM 1975 C CA . SER B 1 54 ? 36.231 29.520 28.332 1.00 29.02 60 SER B CA 1
ATOM 1976 C C . SER B 1 54 ? 35.316 30.135 29.406 1.00 28.84 60 SER B C 1
ATOM 1977 O O . SER B 1 54 ? 35.795 30.538 30.468 1.00 29.09 60 SER B O 1
ATOM 1980 N N . VAL B 1 55 ? 34.015 30.251 29.131 1.00 31.22 61 VAL B N 1
ATOM 1981 C CA . VAL B 1 55 ? 33.081 30.744 30.164 1.00 29.40 61 VAL B CA 1
ATOM 1982 C C . VAL B 1 55 ? 32.311 29.584 30.819 1.00 30.34 61 VAL B C 1
ATOM 1983 O O . VAL B 1 55 ? 31.316 29.800 31.527 1.00 30.32 61 VAL B O 1
ATOM 1987 N N . ASN B 1 56 ? 32.770 28.364 30.547 1.00 31.53 62 ASN B N 1
ATOM 1988 C CA . ASN B 1 56 ? 32.203 27.140 31.110 1.00 34.18 62 ASN B CA 1
ATOM 1989 C C . ASN B 1 56 ? 30.750 26.907 30.715 1.00 36.22 62 ASN B C 1
ATOM 1990 O O . ASN B 1 56 ? 30.025 26.211 31.412 1.00 33.01 62 ASN B O 1
ATOM 1995 N N . ALA B 1 57 ? 30.335 27.476 29.589 1.00 33.23 63 ALA B N 1
ATOM 1996 C CA . ALA B 1 57 ? 29.012 27.187 29.044 1.00 29.57 63 ALA B CA 1
ATOM 1997 C C . ALA B 1 57 ? 29.101 25.862 28.307 1.00 32.50 63 ALA B C 1
ATOM 1998 O O . ALA B 1 57 ? 28.108 25.171 28.140 1.00 33.08 63 ALA B O 1
ATOM 2000 N N . LEU B 1 58 ? 30.317 25.504 27.899 1.00 24.45 64 LEU B N 1
ATOM 2001 C CA . LEU B 1 58 ? 30.575 24.192 27.315 1.00 30.02 64 LEU B CA 1
ATOM 2002 C C . LEU B 1 58 ? 31.815 23.595 27.958 1.00 32.31 64 LEU B C 1
ATOM 2003 O O . LEU B 1 58 ? 32.574 24.291 28.643 1.00 34.42 64 LEU B O 1
ATOM 2008 N N . SER B 1 59 ? 31.994 22.296 27.760 1.00 32.42 65 SER B N 1
ATOM 2009 C CA . SER B 1 59 ? 33.153 21.584 28.281 1.00 33.48 65 SER B CA 1
ATOM 2010 C C . SER B 1 59 ? 33.997 20.981 27.174 1.00 31.92 65 SER B C 1
ATOM 2011 O O . SER B 1 59 ? 33.512 20.709 26.075 1.00 36.54 65 SER B O 1
ATOM 2014 N N . VAL B 1 60 ? 35.273 20.789 27.468 1.00 31.50 66 VAL B N 1
ATOM 2015 C CA . VAL B 1 60 ? 36.121 20.030 26.567 1.00 35.21 66 VAL B CA 1
ATOM 2016 C C . VAL B 1 60 ? 37.180 19.312 27.402 1.00 34.88 66 VAL B C 1
ATOM 2017 O O . VAL B 1 60 ? 37.690 19.867 28.376 1.00 36.42 66 VAL B O 1
ATOM 2021 N N . ALA B 1 61 ? 37.496 18.075 27.038 1.00 36.25 67 ALA B N 1
ATOM 2022 C CA . ALA B 1 61 ? 38.623 17.399 27.674 1.00 40.64 67 ALA B CA 1
ATOM 2023 C C . ALA B 1 61 ? 39.820 17.681 26.761 1.00 37.89 67 ALA B C 1
ATOM 2024 O O . ALA B 1 61 ? 39.639 17.906 25.553 1.00 33.77 67 ALA B O 1
ATOM 2026 N N . PRO B 1 62 ? 41.045 17.679 27.321 1.00 40.69 68 PRO B N 1
ATOM 2027 C CA . PRO B 1 62 ? 42.177 18.099 26.480 1.00 31.75 68 PRO B CA 1
ATOM 2028 C C . PRO B 1 62 ? 42.299 17.312 25.178 1.00 32.37 68 PRO B C 1
ATOM 2029 O O . PRO B 1 62 ? 42.200 16.089 25.202 1.00 29.65 68 PRO B O 1
ATOM 2033 N N . ALA B 1 63 ? 42.529 18.047 24.081 1.00 31.47 69 ALA B N 1
ATOM 2034 C CA . ALA B 1 63 ? 42.761 17.532 22.744 1.00 24.29 69 ALA B CA 1
ATOM 2035 C C . ALA B 1 63 ? 41.593 16.701 22.194 1.00 25.95 69 ALA B C 1
ATOM 2036 O O . ALA B 1 63 ? 41.758 15.973 21.215 1.00 30.91 69 ALA B O 1
ATOM 2038 N N . GLN B 1 64 ? 40.405 16.911 22.741 1.00 25.89 70 GLN B N 1
ATOM 2039 C CA . GLN B 1 64 ? 39.226 16.114 22.374 1.00 32.59 70 GLN B CA 1
ATOM 2040 C C . GLN B 1 64 ? 38.059 17.003 21.989 1.00 32.68 70 GLN B C 1
ATOM 2041 O O . GLN B 1 64 ? 38.230 18.221 21.881 1.00 38.26 70 GLN B O 1
ATOM 2047 N N . ALA B 1 65 ? 36.870 16.421 21.828 1.00 34.23 71 ALA B N 1
ATOM 2048 C CA . ALA B 1 65 ? 35.732 17.176 21.296 1.00 37.04 71 ALA B CA 1
ATOM 2049 C C . ALA B 1 65 ? 34.961 17.989 22.332 1.00 39.50 71 ALA B C 1
ATOM 2050 O O . ALA B 1 65 ? 35.041 17.736 23.534 1.00 39.61 71 ALA B O 1
ATOM 2052 N N . PHE B 1 66 ? 34.164 18.940 21.852 1.00 34.79 72 PHE B N 1
ATOM 2053 C CA . PHE B 1 66 ? 33.375 19.758 22.757 1.00 31.17 72 PHE B CA 1
ATOM 2054 C C . PHE B 1 66 ? 32.215 18.923 23.267 1.00 39.54 72 PHE B C 1
ATOM 2055 O O . PHE B 1 66 ? 31.641 18.130 22.518 1.00 40.59 72 PHE B O 1
ATOM 2063 N N . THR B 1 67 ? 31.853 19.120 24.526 1.00 35.94 73 THR B N 1
ATOM 2064 C CA . THR B 1 67 ? 30.694 18.443 25.093 1.00 38.97 73 THR B CA 1
ATOM 2065 C C . THR B 1 67 ? 29.826 19.419 25.875 1.00 36.74 73 THR B C 1
ATOM 2066 O O . THR B 1 67 ? 30.310 20.442 26.384 1.00 34.30 73 THR B O 1
ATOM 2070 N N . VAL B 1 68 ? 28.539 19.105 25.937 1.00 34.51 74 VAL B N 1
ATOM 2071 C CA . VAL B 1 68 ? 27.605 19.800 26.822 1.00 39.38 74 VAL B CA 1
ATOM 2072 C C . VAL B 1 68 ? 27.971 19.495 28.279 1.00 36.20 74 VAL B C 1
ATOM 2073 O O . VAL B 1 68 ? 28.137 18.333 28.636 1.00 38.89 74 VAL B O 1
ATOM 2077 N N . PRO B 1 69 ? 28.104 20.532 29.128 1.00 47.32 75 PRO B N 1
ATOM 2078 C CA . PRO B 1 69 ? 28.513 20.287 30.520 1.00 39.46 75 PRO B CA 1
ATOM 2079 C C . PRO B 1 69 ? 27.542 19.416 31.297 1.00 45.61 75 PRO B C 1
ATOM 2080 O O . PRO B 1 69 ? 26.345 19.387 30.984 1.00 40.56 75 PRO B O 1
ATOM 2084 N N . GLU B 1 70 ? 28.068 18.685 32.275 1.00 41.96 76 GLU B N 1
ATOM 2085 C CA . GLU B 1 70 ? 27.234 17.985 33.242 1.00 47.48 76 GLU B CA 1
ATOM 2086 C C . GLU B 1 70 ? 27.043 18.871 34.467 1.00 52.76 76 GLU B C 1
ATOM 2087 O O . GLU B 1 70 ? 28.002 19.386 35.034 1.00 57.73 76 GLU B O 1
ATOM 2093 N N . VAL B 1 71 ? 25.793 19.072 34.858 1.00 58.81 77 VAL B N 1
ATOM 2094 C CA . VAL B 1 71 ? 25.482 19.923 35.998 1.00 56.64 77 VAL B CA 1
ATOM 2095 C C . VAL B 1 71 ? 24.977 19.082 37.177 1.00 54.86 77 VAL B C 1
ATOM 2096 O O . VAL B 1 71 ? 23.821 18.631 37.192 1.00 54.97 77 VAL B O 1
ATOM 2100 N N . GLY B 1 72 ? 25.863 18.852 38.146 1.00 52.61 78 GLY B N 1
ATOM 2101 C CA . GLY B 1 72 ? 25.521 18.092 39.339 1.00 51.12 78 GLY B CA 1
ATOM 2102 C C . GLY B 1 72 ? 24.643 18.884 40.299 1.00 43.36 78 GLY B C 1
ATOM 2103 O O . GLY B 1 72 ? 24.421 20.071 40.095 1.00 46.57 78 GLY B O 1
ATOM 2104 N N . LYS B 1 73 ? 24.148 18.226 41.344 1.00 41.47 79 LYS B N 1
ATOM 2105 C CA . LYS B 1 73 ? 23.241 18.864 42.298 1.00 44.77 79 LYS B CA 1
ATOM 2106 C C . LYS B 1 73 ? 23.864 20.070 42.992 1.00 45.18 79 LYS B C 1
ATOM 2107 O O . LYS B 1 73 ? 23.232 21.118 43.089 1.00 47.57 79 LYS B O 1
ATOM 2110 N N . ARG B 1 74 ? 25.108 19.930 43.438 1.00 43.09 80 ARG B N 1
ATOM 2111 C CA . ARG B 1 74 ? 25.797 21.015 44.133 1.00 49.64 80 ARG B CA 1
ATOM 2112 C C . ARG B 1 74 ? 25.874 22.260 43.260 1.00 45.05 80 ARG B C 1
ATOM 2113 O O . ARG B 1 74 ? 25.591 23.366 43.712 1.00 44.48 80 ARG B O 1
ATOM 2115 N N . GLN B 1 75 ? 26.215 22.062 41.993 1.00 42.28 81 GLN B N 1
ATOM 2116 C CA . GLN B 1 75 ? 26.347 23.166 41.057 1.00 38.04 81 GLN B CA 1
ATOM 2117 C C . GLN B 1 75 ? 25.002 23.812 40.733 1.00 39.35 81 GLN B C 1
ATOM 2118 O O . GLN B 1 75 ? 24.902 25.038 40.668 1.00 37.94 81 GLN B O 1
ATOM 2124 N N . LEU B 1 76 ? 23.972 22.995 40.530 1.00 38.29 82 LEU B N 1
ATOM 2125 C CA . LEU B 1 76 ? 22.626 23.520 40.314 1.00 38.76 82 LEU B CA 1
ATOM 2126 C C . LEU B 1 76 ? 22.143 24.302 41.538 1.00 39.12 82 LEU B C 1
ATOM 2127 O O . LEU B 1 76 ? 21.495 25.349 41.397 1.00 33.71 82 LEU B O 1
ATOM 2132 N N . ASP B 1 77 ? 22.454 23.793 42.731 1.00 40.39 83 ASP B N 1
ATOM 2133 C CA . ASP B 1 77 ? 22.144 24.492 43.982 1.00 36.66 83 ASP B CA 1
ATOM 2134 C C . ASP B 1 77 ? 22.794 25.873 43.988 1.00 38.87 83 ASP B C 1
ATOM 2135 O O . ASP B 1 77 ? 22.136 26.880 44.242 1.00 36.46 83 ASP B O 1
ATOM 2140 N N . GLU B 1 78 ? 24.096 25.914 43.708 1.00 33.20 84 GLU B N 1
ATOM 2141 C CA . GLU B 1 78 ? 24.817 27.185 43.687 1.00 30.81 84 GLU B CA 1
ATOM 2142 C C . GLU B 1 78 ? 24.191 28.165 42.680 1.00 29.28 84 GLU B C 1
ATOM 2143 O O . GLU B 1 78 ? 23.974 29.325 42.994 1.00 31.56 84 GLU B O 1
ATOM 2149 N N . ILE B 1 79 ? 23.916 27.691 41.470 1.00 32.14 85 ILE B N 1
ATOM 2150 C CA . ILE B 1 79 ? 23.313 28.522 40.428 1.00 28.97 85 ILE B CA 1
ATOM 2151 C C . ILE B 1 79 ? 21.944 29.081 40.839 1.00 31.75 85 ILE B C 1
ATOM 2152 O O . ILE B 1 79 ? 21.655 30.261 40.606 1.00 27.37 85 ILE B O 1
ATOM 2157 N N . ASN B 1 80 ? 21.114 28.230 41.445 1.00 29.67 86 ASN B N 1
ATOM 2158 C CA . ASN B 1 80 ? 19.796 28.641 41.918 1.00 30.29 86 ASN B CA 1
ATOM 2159 C C . ASN B 1 80 ? 19.882 29.652 43.037 1.00 34.64 86 ASN B C 1
ATOM 2160 O O . ASN B 1 80 ? 19.088 30.579 43.079 1.00 30.93 86 ASN B O 1
ATOM 2165 N N . ARG B 1 81 ? 20.844 29.471 43.943 1.00 33.46 87 ARG B N 1
ATOM 2166 C CA . ARG B 1 81 ? 21.033 30.410 45.043 1.00 30.24 87 ARG B CA 1
ATOM 2167 C C . ARG B 1 81 ? 21.397 31.809 44.530 1.00 28.51 87 ARG B C 1
ATOM 2168 O O . ARG B 1 81 ? 20.881 32.820 45.011 1.00 28.86 87 ARG B O 1
ATOM 2171 N N . ILE B 1 82 ? 22.289 31.869 43.546 1.00 26.63 88 ILE B N 1
ATOM 2172 C CA . ILE B 1 82 ? 22.672 33.158 42.977 1.00 29.79 88 ILE B CA 1
ATOM 2173 C C . ILE B 1 82 ? 21.508 33.805 42.209 1.00 27.90 88 ILE B C 1
ATOM 2174 O O . ILE B 1 82 ? 21.207 34.987 42.378 1.00 30.09 88 ILE B O 1
ATOM 2179 N N . ARG B 1 83 ? 20.864 33.041 41.341 1.00 30.23 89 ARG B N 1
ATOM 2180 C CA . ARG B 1 83 ? 19.852 33.650 40.486 1.00 30.13 89 ARG B CA 1
ATOM 2181 C C . ARG B 1 83 ? 18.614 34.016 41.281 1.00 37.13 89 ARG B C 1
ATOM 2182 O O . ARG B 1 83 ? 17.887 34.934 40.908 1.00 36.15 89 ARG B O 1
ATOM 2190 N N . TYR B 1 84 ? 18.401 33.325 42.400 1.00 36.50 90 TYR B N 1
ATOM 2191 C CA . TYR B 1 84 ? 17.331 33.667 43.320 1.00 37.80 90 TYR B CA 1
ATOM 2192 C C . TYR B 1 84 ? 17.416 35.152 43.678 1.00 33.47 90 TYR B C 1
ATOM 2193 O O . TYR B 1 84 ? 16.446 35.888 43.540 1.00 35.99 90 TYR B O 1
ATOM 2202 N N . GLU B 1 85 ? 18.595 35.583 44.114 1.00 30.71 91 GLU B N 1
ATOM 2203 C CA . GLU B 1 85 ? 18.846 36.983 44.472 1.00 29.80 91 GLU B CA 1
ATOM 2204 C C . GLU B 1 85 ? 18.681 37.919 43.271 1.00 28.46 91 GLU B C 1
ATOM 2205 O O . GLU B 1 85 ? 18.046 38.978 43.364 1.00 27.85 91 GLU B O 1
ATOM 2211 N N . LEU B 1 86 ? 19.249 37.521 42.137 1.00 25.70 92 LEU B N 1
ATOM 2212 C CA . LEU B 1 86 ? 19.258 38.392 40.956 1.00 30.58 92 LEU B CA 1
ATOM 2213 C C . LEU B 1 86 ? 17.882 38.503 40.286 1.00 28.61 92 LEU B C 1
ATOM 2214 O O . LEU B 1 86 ? 17.472 39.586 39.864 1.00 24.91 92 LEU B O 1
ATOM 2219 N N . GLU B 1 87 ? 17.163 37.389 40.188 1.00 23.89 93 GLU B N 1
ATOM 2220 C CA . GLU B 1 87 ? 15.868 37.431 39.539 1.00 27.69 93 GLU B CA 1
ATOM 2221 C C . GLU B 1 87 ? 14.836 38.163 40.403 1.00 29.08 93 GLU B C 1
ATOM 2222 O O . GLU B 1 87 ? 13.985 38.892 39.873 1.00 27.03 93 GLU B O 1
ATOM 2228 N N . LEU B 1 88 ? 14.919 38.008 41.724 1.00 25.12 94 LEU B N 1
ATOM 2229 C CA . LEU B 1 88 ? 14.027 38.753 42.593 1.00 28.38 94 LEU B CA 1
ATOM 2230 C C . LEU B 1 88 ? 14.357 40.250 42.536 1.00 33.41 94 LEU B C 1
ATOM 2231 O O . LEU B 1 88 ? 13.451 41.089 42.601 1.00 31.97 94 LEU B O 1
ATOM 2244 N N . ALA B 1 90 ? 15.548 41.788 39.858 1.00 23.51 96 ALA B N 1
ATOM 2245 C CA . ALA B 1 90 ? 15.007 42.230 38.571 1.00 30.09 96 ALA B CA 1
ATOM 2246 C C . ALA B 1 90 ? 13.496 42.449 38.617 1.00 31.25 96 ALA B C 1
ATOM 2247 O O . ALA B 1 90 ? 12.986 43.450 38.110 1.00 31.88 96 ALA B O 1
ATOM 2249 N N . VAL B 1 91 ? 12.773 41.505 39.202 1.00 32.01 97 VAL B N 1
ATOM 2250 C CA . VAL B 1 91 ? 11.323 41.629 39.218 1.00 33.56 97 VAL B CA 1
ATOM 2251 C C . VAL B 1 91 ? 10.879 42.822 40.078 1.00 33.21 97 VAL B C 1
ATOM 2252 O O . VAL B 1 91 ? 9.906 43.490 39.744 1.00 35.96 97 VAL B O 1
ATOM 2256 N N . ALA B 1 92 ? 11.610 43.117 41.152 1.00 29.67 98 ALA B N 1
ATOM 2257 C CA . ALA B 1 92 ? 11.252 44.235 42.025 1.00 30.87 98 ALA B CA 1
ATOM 2258 C C . ALA B 1 92 ? 11.475 45.575 41.317 1.00 32.31 98 ALA B C 1
ATOM 2259 O O . ALA B 1 92 ? 10.712 46.518 41.508 1.00 35.91 98 ALA B O 1
ATOM 2261 N N . LEU B 1 93 ? 12.532 45.656 40.514 1.00 28.91 99 LEU B N 1
ATOM 2262 C CA . LEU B 1 93 ? 12.806 46.861 39.746 1.00 30.45 99 LEU B CA 1
ATOM 2263 C C . LEU B 1 93 ? 11.895 46.989 38.508 1.00 35.72 99 LEU B C 1
ATOM 2264 O O . LEU B 1 93 ? 11.600 48.098 38.063 1.00 38.46 99 LEU B O 1
ATOM 2269 N N . ALA B 1 94 ? 11.416 45.869 37.973 1.00 29.27 100 ALA B N 1
ATOM 2270 C CA . ALA B 1 94 ? 10.550 45.924 36.801 1.00 32.07 100 ALA B CA 1
ATOM 2271 C C . ALA B 1 94 ? 9.128 46.406 37.161 1.00 37.25 100 ALA B C 1
ATOM 2272 O O . ALA B 1 94 ? 8.468 47.041 36.341 1.00 37.86 100 ALA B O 1
ATOM 2274 N N . VAL B 1 95 ? 8.681 46.133 38.391 1.00 38.57 101 VAL B N 1
ATOM 2275 C CA . VAL B 1 95 ? 7.321 46.483 38.837 1.00 41.97 101 VAL B CA 1
ATOM 2276 C C . VAL B 1 95 ? 7.010 47.959 38.617 1.00 50.37 101 VAL B C 1
ATOM 2277 O O . VAL B 1 95 ? 5.932 48.324 38.129 1.00 60.35 101 VAL B O 1
ATOM 2281 N N . GLU B 1 96 ? 7.965 48.803 38.981 1.00 49.98 102 GLU B N 1
ATOM 2282 C CA . GLU B 1 96 ? 7.791 50.250 38.918 1.00 55.35 102 GLU B CA 1
ATOM 2283 C C . GLU B 1 96 ? 7.874 50.839 37.501 1.00 53.09 102 GLU B C 1
ATOM 2284 O O . GLU B 1 96 ? 7.674 52.039 37.325 1.00 56.57 102 GLU B O 1
ATOM 2290 N N . ASN B 1 97 ? 8.158 50.007 36.497 1.00 44.24 103 ASN B N 1
ATOM 2291 C CA . ASN B 1 97 ? 8.314 50.494 35.121 1.00 45.80 103 ASN B CA 1
ATOM 2292 C C . ASN B 1 97 ? 7.333 49.875 34.118 1.00 44.06 103 ASN B C 1
ATOM 2293 O O . ASN B 1 97 ? 7.235 50.320 32.968 1.00 46.96 103 ASN B O 1
ATOM 2298 N N . LEU B 1 98 ? 6.593 48.865 34.555 1.00 37.36 104 LEU B N 1
ATOM 2299 C CA . LEU B 1 98 ? 5.694 48.156 33.655 1.00 41.07 104 LEU B CA 1
ATOM 2300 C C . LEU B 1 98 ? 4.541 49.049 33.229 1.00 42.65 104 LEU B C 1
ATOM 2301 O O . LEU B 1 98 ? 3.868 49.641 34.059 1.00 42.98 104 LEU B O 1
ATOM 2306 N N . THR B 1 99 ? 4.326 49.140 31.923 1.00 46.38 105 THR B N 1
ATOM 2307 C CA . THR B 1 99 ? 3.241 49.944 31.352 1.00 45.46 105 THR B CA 1
ATOM 2308 C C . THR B 1 99 ? 1.997 49.083 31.129 1.00 46.07 105 THR B C 1
ATOM 2309 O O . THR B 1 99 ? 2.066 47.853 31.223 1.00 43.98 105 THR B O 1
ATOM 2313 N N . PRO B 1 100 ? 0.844 49.718 30.864 1.00 49.33 106 PRO B N 1
ATOM 2314 C CA . PRO B 1 100 ? -0.295 48.881 30.469 1.00 48.12 106 PRO B CA 1
ATOM 2315 C C . PRO B 1 100 ? -0.008 47.989 29.251 1.00 47.80 106 PRO B C 1
ATOM 2316 O O . PRO B 1 100 ? -0.463 46.838 29.211 1.00 45.18 106 PRO B O 1
ATOM 2320 N N . GLN B 1 101 ? 0.757 48.491 28.285 1.00 50.57 107 GLN B N 1
ATOM 2321 C CA . GLN B 1 101 ? 1.076 47.689 27.111 1.00 41.63 107 GLN B CA 1
ATOM 2322 C C . GLN B 1 101 ? 1.952 46.489 27.496 1.00 46.43 107 GLN B C 1
ATOM 2323 O O . GLN B 1 101 ? 1.754 45.379 26.987 1.00 47.85 107 GLN B O 1
ATOM 2325 N N . ASP B 1 102 ? 2.906 46.704 28.398 1.00 40.19 108 ASP B N 1
ATOM 2326 C CA . ASP B 1 102 ? 3.751 45.609 28.881 1.00 41.05 108 ASP B CA 1
ATOM 2327 C C . ASP B 1 102 ? 2.913 44.490 29.484 1.00 47.90 108 ASP B C 1
ATOM 2328 O O . ASP B 1 102 ? 3.075 43.315 29.148 1.00 48.78 108 ASP B O 1
ATOM 2333 N N . LEU B 1 103 ? 2.013 44.872 30.381 1.00 44.02 109 LEU B N 1
ATOM 2334 C CA . LEU B 1 103 ? 1.188 43.916 31.087 1.00 40.26 109 LEU B CA 1
ATOM 2335 C C . LEU B 1 103 ? 0.288 43.158 30.129 1.00 40.77 109 LEU B C 1
ATOM 2336 O O . LEU B 1 103 ? 0.074 41.958 30.303 1.00 42.64 109 LEU B O 1
ATOM 2341 N N . ALA B 1 104 ? -0.216 43.846 29.104 1.00 44.29 110 ALA B N 1
ATOM 2342 C CA . ALA B 1 104 ? -1.042 43.191 28.092 1.00 49.15 110 ALA B CA 1
ATOM 2343 C C . ALA B 1 104 ? -0.229 42.152 27.345 1.00 48.94 110 ALA B C 1
ATOM 2344 O O . ALA B 1 104 ? -0.711 41.055 27.091 1.00 50.95 110 ALA B O 1
ATOM 2346 N N . GLU B 1 105 ? 1.003 42.492 26.983 1.00 50.15 111 GLU B N 1
ATOM 2347 C CA . GLU B 1 105 ? 1.852 41.533 26.280 1.00 53.96 111 GLU B CA 1
ATOM 2348 C C . GLU B 1 105 ? 2.190 40.328 27.170 1.00 49.62 111 GLU B C 1
ATOM 2349 O O . GLU B 1 105 ? 2.267 39.203 26.687 1.00 51.61 111 GLU B O 1
ATOM 2355 N N . LEU B 1 106 ? 2.327 40.557 28.476 1.00 50.18 112 LEU B N 1
ATOM 2356 C CA . LEU B 1 106 ? 2.599 39.480 29.433 1.00 46.30 112 LEU B CA 1
ATOM 2357 C C . LEU B 1 106 ? 1.392 38.541 29.556 1.00 46.25 112 LEU B C 1
ATOM 2358 O O . LEU B 1 106 ? 1.534 37.327 29.674 1.00 48.19 112 LEU B O 1
ATOM 2363 N N . GLN B 1 107 ? 0.200 39.117 29.532 1.00 43.37 113 GLN B N 1
ATOM 2364 C CA . GLN B 1 107 ? -1.022 38.327 29.541 1.00 48.22 113 GLN B CA 1
ATOM 2365 C C . GLN B 1 107 ? -1.104 37.443 28.289 1.00 51.61 113 GLN B C 1
ATOM 2366 O O . GLN B 1 107 ? -1.495 36.277 28.366 1.00 49.88 113 GLN B O 1
ATOM 2372 N N . GLU B 1 108 ? -0.705 37.995 27.147 1.00 51.49 114 GLU B N 1
ATOM 2373 C CA . GLU B 1 108 ? -0.689 37.244 25.893 1.00 62.62 114 GLU B CA 1
ATOM 2374 C C . GLU B 1 108 ? 0.260 36.060 25.994 1.00 57.11 114 GLU B C 1
ATOM 2375 O O . GLU B 1 108 ? -0.082 34.942 25.597 1.00 52.92 114 GLU B O 1
ATOM 2381 N N . LEU B 1 109 ? 1.452 36.308 26.533 1.00 52.50 115 LEU B N 1
ATOM 2382 C CA . LEU B 1 109 ? 2.430 35.236 26.685 1.00 52.75 115 LEU B CA 1
ATOM 2383 C C . LEU B 1 109 ? 1.919 34.155 27.621 1.00 55.24 115 LEU B C 1
ATOM 2384 O O . LEU B 1 109 ? 2.129 32.971 27.381 1.00 54.21 115 LEU B O 1
ATOM 2389 N N . LEU B 1 110 ? 1.222 34.571 28.671 1.00 49.13 116 LEU B N 1
ATOM 2390 C CA . LEU B 1 110 ? 0.680 33.637 29.639 1.00 53.04 116 LEU B CA 1
ATOM 2391 C C . LEU B 1 110 ? -0.360 32.739 28.965 1.00 61.12 116 LEU B C 1
ATOM 2392 O O . LEU B 1 110 ? -0.494 31.561 29.297 1.00 63.34 116 LEU B O 1
ATOM 2397 N N . GLU B 1 111 ? -1.108 33.306 28.028 1.00 59.53 117 GLU B N 1
ATOM 2398 C CA . GLU B 1 111 ? -2.041 32.526 27.230 1.00 62.97 117 GLU B CA 1
ATOM 2399 C C . GLU B 1 111 ? -1.294 31.539 26.329 1.00 60.20 117 GLU B C 1
ATOM 2400 O O . GLU B 1 111 ? -1.702 30.384 26.198 1.00 56.79 117 GLU B O 1
ATOM 2406 N N . LYS B 1 112 ? -0.201 31.991 25.713 1.00 52.91 118 LYS B N 1
ATOM 2407 C CA . LYS B 1 112 ? 0.643 31.099 24.914 1.00 58.30 118 LYS B CA 1
ATOM 2408 C C . LYS B 1 112 ? 1.151 29.928 25.769 1.00 62.27 118 LYS B C 1
ATOM 2409 O O . LYS B 1 112 ? 1.234 28.796 25.297 1.00 69.00 118 LYS B O 1
ATOM 2415 N N . LEU B 1 113 ? 1.518 30.223 27.014 1.00 62.13 119 LEU B N 1
ATOM 2416 C CA . LEU B 1 113 ? 2.036 29.211 27.925 1.00 61.03 119 LEU B CA 1
ATOM 2417 C C . LEU B 1 113 ? 0.975 28.157 28.216 1.00 65.17 119 LEU B C 1
ATOM 2418 O O . LEU B 1 113 ? 1.261 26.957 28.218 1.00 64.49 119 LEU B O 1
ATOM 2423 N N . GLN B 1 114 ? -0.252 28.616 28.457 1.00 64.96 120 GLN B N 1
ATOM 2424 C CA . GLN B 1 114 ? -1.370 27.716 28.709 1.00 67.92 120 GLN B CA 1
ATOM 2425 C C . GLN B 1 114 ? -1.575 26.803 27.506 1.00 65.47 120 GLN B C 1
ATOM 2426 O O . GLN B 1 114 ? -1.794 25.603 27.666 1.00 68.09 120 GLN B O 1
ATOM 2428 N N . GLN B 1 115 ? -1.473 27.372 26.306 1.00 64.48 121 GLN B N 1
ATOM 2429 C CA . GLN B 1 115 ? -1.645 26.607 25.073 1.00 67.37 121 GLN B CA 1
ATOM 2430 C C . GLN B 1 115 ? -0.608 25.503 24.966 1.00 70.96 121 GLN B C 1
ATOM 2431 O O . GLN B 1 115 ? -0.938 24.364 24.646 1.00 70.51 121 GLN B O 1
ATOM 2437 N N . ALA B 1 116 ? 0.645 25.848 25.252 1.00 69.47 122 ALA B N 1
ATOM 2438 C CA . ALA B 1 116 ? 1.742 24.892 25.178 1.00 68.51 122 ALA B CA 1
ATOM 2439 C C . ALA B 1 116 ? 1.553 23.736 26.153 1.00 68.83 122 ALA B C 1
ATOM 2440 O O . ALA B 1 116 ? 1.746 22.570 25.800 1.00 69.04 122 ALA B O 1
ATOM 2442 N N . GLN B 1 117 ? 1.132 24.059 27.370 1.00 65.33 123 GLN B N 1
ATOM 2443 C CA . GLN B 1 117 ? 0.926 23.033 28.379 1.00 65.78 123 GLN B CA 1
ATOM 2444 C C . GLN B 1 117 ? -0.239 22.125 27.971 1.00 77.23 123 GLN B C 1
ATOM 2445 O O . GLN B 1 117 ? -0.205 20.916 28.204 1.00 79.98 123 GLN B O 1
ATOM 2451 N N . GLU B 1 118 ? -1.265 22.708 27.358 1.00 80.57 124 GLU B N 1
ATOM 2452 C CA . GLU B 1 118 ? -2.421 21.937 26.903 1.00 83.85 124 GLU B CA 1
ATOM 2453 C C . GLU B 1 118 ? -2.098 21.083 25.671 1.00 86.38 124 GLU B C 1
ATOM 2454 O O . GLU B 1 118 ? -2.598 19.965 25.538 1.00 86.15 124 GLU B O 1
ATOM 2460 N N . LYS B 1 119 ? -1.270 21.618 24.775 1.00 86.08 125 LYS B N 1
ATOM 2461 C CA . LYS B 1 119 ? -0.834 20.894 23.580 1.00 88.21 125 LYS B CA 1
ATOM 2462 C C . LYS B 1 119 ? 0.216 19.830 23.910 1.00 82.70 125 LYS B C 1
ATOM 2463 O O . LYS B 1 119 ? 0.504 18.957 23.093 1.00 79.47 125 LYS B O 1
ATOM 2469 N N . GLY B 1 120 ? 0.808 19.926 25.096 1.00 81.54 126 GLY B N 1
ATOM 2470 C CA . GLY B 1 120 ? 1.852 19.004 25.505 1.00 81.42 126 GLY B CA 1
ATOM 2471 C C . GLY B 1 120 ? 3.176 19.309 24.828 1.00 80.83 126 GLY B C 1
ATOM 2472 O O . GLY B 1 120 ? 4.030 18.437 24.693 1.00 79.69 126 GLY B O 1
ATOM 2473 N N . ASP B 1 121 ? 3.343 20.561 24.413 1.00 79.38 127 ASP B N 1
ATOM 2474 C CA . ASP B 1 121 ? 4.547 21.006 23.722 1.00 70.39 127 ASP B CA 1
ATOM 2475 C C . ASP B 1 121 ? 5.578 21.506 24.734 1.00 69.68 127 ASP B C 1
ATOM 2476 O O . ASP B 1 121 ? 5.575 22.685 25.105 1.00 66.88 127 ASP B O 1
ATOM 2489 N N . GLU B 1 123 ? 8.752 21.947 24.360 1.00 68.78 129 GLU B N 1
ATOM 2490 C CA . GLU B 1 123 ? 9.656 22.919 23.754 1.00 67.76 129 GLU B CA 1
ATOM 2491 C C . GLU B 1 123 ? 9.085 24.319 23.907 1.00 56.30 129 GLU B C 1
ATOM 2492 O O . GLU B 1 123 ? 9.769 25.237 24.360 1.00 55.14 129 GLU B O 1
ATOM 2498 N N . GLN B 1 124 ? 7.804 24.455 23.581 1.00 57.62 130 GLN B N 1
ATOM 2499 C CA . GLN B 1 124 ? 7.119 25.736 23.685 1.00 58.40 130 GLN B CA 1
ATOM 2500 C C . GLN B 1 124 ? 6.917 26.164 25.127 1.00 57.35 130 GLN B C 1
ATOM 2501 O O . GLN B 1 124 ? 6.989 27.353 25.433 1.00 54.47 130 GLN B O 1
ATOM 2507 N N . ILE B 1 125 ? 6.667 25.200 26.009 1.00 51.67 131 ILE B N 1
ATOM 2508 C CA . ILE B 1 125 ? 6.539 25.500 27.427 1.00 46.37 131 ILE B CA 1
ATOM 2509 C C . ILE B 1 125 ? 7.796 26.188 27.954 1.00 49.29 131 ILE B C 1
ATOM 2510 O O . ILE B 1 125 ? 7.723 27.242 28.599 1.00 46.16 131 ILE B O 1
ATOM 2515 N N . ILE B 1 126 ? 8.950 25.596 27.663 1.00 48.94 132 ILE B N 1
ATOM 2516 C CA . ILE B 1 126 ? 10.217 26.146 28.128 1.00 43.60 132 ILE B CA 1
ATOM 2517 C C . ILE B 1 126 ? 10.480 27.505 27.492 1.00 43.07 132 ILE B C 1
ATOM 2518 O O . ILE B 1 126 ? 10.854 28.458 28.170 1.00 45.30 132 ILE B O 1
ATOM 2523 N N . ASN B 1 127 ? 10.258 27.596 26.187 1.00 53.03 133 ASN B N 1
ATOM 2524 C CA . ASN B 1 127 ? 10.545 28.824 25.465 1.00 60.56 133 ASN B CA 1
ATOM 2525 C C . ASN B 1 127 ? 9.672 30.001 25.915 1.00 53.83 133 ASN B C 1
ATOM 2526 O O . ASN B 1 127 ? 10.173 31.094 26.140 1.00 51.37 133 ASN B O 1
ATOM 2531 N 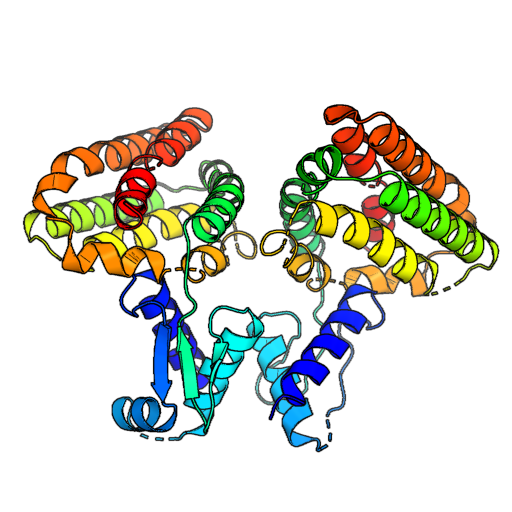N . VAL B 1 128 ? 8.374 29.770 26.054 1.00 50.93 134 VAL B N 1
ATOM 2532 C CA . VAL B 1 128 ? 7.458 30.821 26.468 1.00 47.33 134 VAL B CA 1
ATOM 2533 C C . VAL B 1 128 ? 7.748 31.265 27.892 1.00 47.14 134 VAL B C 1
ATOM 2534 O O . VAL B 1 128 ? 7.672 32.454 28.213 1.00 44.46 134 VAL B O 1
ATOM 2538 N N . ASN B 1 129 ? 8.075 30.309 28.750 1.00 40.86 135 ASN B N 1
ATOM 2539 C CA . ASN B 1 129 ? 8.486 30.651 30.093 1.00 39.11 135 ASN B CA 1
ATOM 2540 C C . ASN B 1 129 ? 9.695 31.584 30.072 1.00 39.67 135 ASN B C 1
ATOM 2541 O O . ASN B 1 129 ? 9.762 32.562 30.816 1.00 31.48 135 ASN B O 1
ATOM 2546 N N . ARG B 1 130 ? 10.648 31.270 29.207 1.00 42.53 136 ARG B N 1
ATOM 2547 C CA . ARG B 1 130 ? 11.851 32.081 29.067 1.00 45.72 136 ARG B CA 1
ATOM 2548 C C . ARG B 1 130 ? 11.477 33.520 28.662 1.00 41.52 136 ARG B C 1
ATOM 2549 O O . ARG B 1 130 ? 11.905 34.487 29.296 1.00 42.43 136 ARG B O 1
ATOM 2557 N N . LEU B 1 131 ? 10.673 33.651 27.608 1.00 38.84 137 LEU B N 1
ATOM 2558 C CA . LEU B 1 131 ? 10.292 34.966 27.109 1.00 45.41 137 LEU B CA 1
ATOM 2559 C C . LEU B 1 131 ? 9.471 35.784 28.089 1.00 45.43 137 LEU B C 1
ATOM 2560 O O . LEU B 1 131 ? 9.644 36.995 28.171 1.00 45.69 137 LEU B O 1
ATOM 2565 N N . PHE B 1 132 ? 8.587 35.114 28.822 1.00 38.26 138 PHE B N 1
ATOM 2566 C CA . PHE B 1 132 ? 7.733 35.752 29.812 1.00 39.01 138 PHE B CA 1
ATOM 2567 C C . PHE B 1 132 ? 8.593 36.416 30.876 1.00 33.60 138 PHE B C 1
ATOM 2568 O O . PHE B 1 132 ? 8.420 37.589 31.192 1.00 34.87 138 PHE B O 1
ATOM 2576 N N . ARG B 1 133 ? 9.510 35.644 31.437 1.00 36.10 139 ARG B N 1
ATOM 2577 C CA . ARG B 1 133 ? 10.341 36.134 32.526 1.00 40.08 139 ARG B CA 1
ATOM 2578 C C . ARG B 1 133 ? 11.365 37.154 32.057 1.00 34.84 139 ARG B C 1
ATOM 2579 O O . ARG B 1 133 ? 11.626 38.136 32.744 1.00 31.71 139 ARG B O 1
ATOM 2587 N N . LEU B 1 134 ? 11.916 36.943 30.871 1.00 36.44 140 LEU B N 1
ATOM 2588 C CA . LEU B 1 134 ? 12.898 37.871 30.324 1.00 37.55 140 LEU B CA 1
ATOM 2589 C C . LEU B 1 134 ? 12.223 39.197 29.952 1.00 36.62 140 LEU B C 1
ATOM 2590 O O . LEU B 1 134 ? 12.810 40.262 30.105 1.00 40.03 140 LEU B O 1
ATOM 2595 N N . ALA B 1 135 ? 10.989 39.122 29.455 1.00 32.72 141 ALA B N 1
ATOM 2596 C CA . ALA B 1 135 ? 10.212 40.317 29.152 1.00 38.25 141 ALA B CA 1
ATOM 2597 C C . ALA B 1 135 ? 9.989 41.150 30.405 1.00 47.92 141 ALA B C 1
ATOM 2598 O O . ALA B 1 135 ? 10.043 42.375 30.365 1.00 52.46 141 ALA B O 1
ATOM 2600 N N . ILE B 1 136 ? 9.729 40.486 31.522 1.00 37.39 142 ILE B N 1
ATOM 2601 C CA . ILE B 1 136 ? 9.623 41.214 32.781 1.00 32.56 142 ILE B CA 1
ATOM 2602 C C . ILE B 1 136 ? 10.967 41.845 33.145 1.00 33.05 142 ILE B C 1
ATOM 2603 O O . ILE B 1 136 ? 11.050 43.056 33.386 1.00 29.38 142 ILE B O 1
ATOM 2608 N N . TYR B 1 137 ? 12.017 41.026 33.175 1.00 25.10 143 TYR B N 1
ATOM 2609 C CA . TYR B 1 137 ? 13.299 41.478 33.712 1.00 30.79 143 TYR B CA 1
ATOM 2610 C C . TYR B 1 137 ? 13.886 42.619 32.903 1.00 29.54 143 TYR B C 1
ATOM 2611 O O . TYR B 1 137 ? 14.522 43.521 33.449 1.00 28.91 143 TYR B O 1
ATOM 2620 N N . HIS B 1 138 ? 13.686 42.560 31.589 1.00 27.96 144 HIS B N 1
ATOM 2621 C CA . HIS B 1 138 ? 14.190 43.598 30.697 1.00 29.62 144 HIS B CA 1
ATOM 2622 C C . HIS B 1 138 ? 13.572 44.965 31.032 1.00 34.46 144 HIS B C 1
ATOM 2623 O O . HIS B 1 138 ? 14.209 46.002 30.836 1.00 27.69 144 HIS B O 1
ATOM 2630 N N . ARG B 1 139 ? 12.344 44.964 31.558 1.00 27.61 145 ARG B N 1
ATOM 2631 C CA . ARG B 1 139 ? 11.662 46.212 31.846 1.00 29.36 145 ARG B CA 1
ATOM 2632 C C . ARG B 1 139 ? 12.194 46.861 33.128 1.00 31.81 145 ARG B C 1
ATOM 2633 O O . ARG B 1 139 ? 11.808 47.969 33.464 1.00 34.79 145 ARG B O 1
ATOM 2641 N N . SER B 1 140 ? 13.100 46.184 33.825 1.00 33.05 146 SER B N 1
ATOM 2642 C CA . SER B 1 140 ? 13.769 46.764 34.987 1.00 31.15 146 SER B CA 1
ATOM 2643 C C . SER B 1 140 ? 14.726 47.879 34.585 1.00 29.87 146 SER B C 1
ATOM 2644 O O . SER B 1 140 ? 15.201 48.616 35.436 1.00 26.24 146 SER B O 1
ATOM 2647 N N . ASN B 1 141 ? 15.008 47.990 33.286 1.00 30.31 147 ASN B N 1
ATOM 2648 C CA . ASN B 1 141 ? 16.035 48.906 32.779 1.00 34.33 147 ASN B CA 1
ATOM 2649 C C . ASN B 1 141 ? 17.385 48.672 33.458 1.00 30.60 147 ASN B C 1
ATOM 2650 O O . ASN B 1 141 ? 18.117 49.620 33.765 1.00 32.34 147 ASN B O 1
ATOM 2663 N N . PRO B 1 143 ? 20.138 46.347 32.156 1.00 24.57 149 PRO B N 1
ATOM 2664 C CA . PRO B 1 143 ? 20.577 45.394 31.126 1.00 28.55 149 PRO B CA 1
ATOM 2665 C C . PRO B 1 143 ? 21.706 44.474 31.620 1.00 22.95 149 PRO B C 1
ATOM 2666 O O . PRO B 1 143 ? 21.779 43.305 31.221 1.00 26.82 149 PRO B O 1
ATOM 2670 N N . ILE B 1 144 ? 22.577 45.000 32.474 1.00 21.89 150 ILE B N 1
ATOM 2671 C CA . ILE B 1 144 ? 23.696 44.203 32.989 1.00 24.09 150 ILE B CA 1
ATOM 2672 C C . ILE B 1 144 ? 23.200 43.122 33.957 1.00 27.22 150 ILE B C 1
ATOM 2673 O O . ILE B 1 144 ? 23.705 42.003 33.944 1.00 22.83 150 ILE B O 1
ATOM 2678 N N . LEU B 1 145 ? 22.204 43.460 34.776 1.00 21.33 151 LEU B N 1
ATOM 2679 C CA . LEU B 1 145 ? 21.557 42.494 35.647 1.00 25.79 151 LEU B CA 1
ATOM 2680 C C . LEU B 1 145 ? 20.953 41.367 34.806 1.00 23.75 151 LEU B C 1
ATOM 2681 O O . LEU B 1 145 ? 21.123 40.196 35.116 1.00 22.47 151 LEU B O 1
ATOM 2686 N N . CYS B 1 146 ? 20.251 41.730 33.737 1.00 27.01 152 CYS B N 1
ATOM 2687 C CA . CYS B 1 146 ? 19.666 40.737 32.828 1.00 28.73 152 CYS B CA 1
ATOM 2688 C C . CYS B 1 146 ? 20.735 39.863 32.168 1.00 25.87 152 CYS B C 1
ATOM 2689 O O . CYS B 1 146 ? 20.525 38.653 32.011 1.00 24.42 152 CYS B O 1
ATOM 2692 N N . GLU B 1 147 ? 21.870 40.457 31.789 1.00 25.39 153 GLU B N 1
ATOM 2693 C CA . GLU B 1 147 ? 22.982 39.681 31.246 1.00 25.95 153 GLU B CA 1
ATOM 2694 C C . GLU B 1 147 ? 23.382 38.603 32.257 1.00 26.06 153 GLU B C 1
ATOM 2695 O O . GLU B 1 147 ? 23.561 37.435 31.913 1.00 26.02 153 GLU B O 1
ATOM 2709 N N . ILE B 1 149 ? 21.673 37.260 34.710 1.00 24.55 155 ILE B N 1
ATOM 2710 C CA . ILE B 1 149 ? 20.631 36.242 34.817 1.00 24.88 155 ILE B CA 1
ATOM 2711 C C . ILE B 1 149 ? 20.651 35.266 33.624 1.00 29.62 155 ILE B C 1
ATOM 2712 O O . ILE B 1 149 ? 20.555 34.043 33.801 1.00 29.43 155 ILE B O 1
ATOM 2717 N N . GLU B 1 150 ? 20.779 35.787 32.407 1.00 28.00 156 GLU B N 1
ATOM 2718 C CA . GLU B 1 150 ? 20.894 34.905 31.240 1.00 26.69 156 GLU B CA 1
ATOM 2719 C C . GLU B 1 150 ? 22.126 34.006 31.289 1.00 24.64 156 GLU B C 1
ATOM 2720 O O . GLU B 1 150 ? 22.088 32.859 30.829 1.00 25.52 156 GLU B O 1
ATOM 2726 N N . GLN B 1 151 ? 23.227 34.521 31.829 1.00 26.55 157 GLN B N 1
ATOM 2727 C CA . GLN B 1 151 ? 24.441 33.691 31.968 1.00 24.20 157 GLN B CA 1
ATOM 2728 C C . GLN B 1 151 ? 24.178 32.469 32.826 1.00 24.73 157 GLN B C 1
ATOM 2729 O O . GLN B 1 151 ? 24.604 31.357 32.523 1.00 28.93 157 GLN B O 1
ATOM 2735 N N . LEU B 1 152 ? 23.467 32.700 33.914 1.00 24.35 158 LEU B N 1
ATOM 2736 C CA . LEU B 1 152 ? 23.149 31.640 34.859 1.00 27.45 158 LEU B CA 1
ATOM 2737 C C . LEU B 1 152 ? 22.176 30.651 34.248 1.00 31.91 158 LEU B C 1
ATOM 2738 O O . LEU B 1 152 ? 22.225 29.460 34.552 1.00 31.98 158 LEU B O 1
ATOM 2743 N N . TRP B 1 153 ? 21.292 31.147 33.386 1.00 27.28 159 TRP B N 1
ATOM 2744 C CA . TRP B 1 153 ? 20.355 30.273 32.687 1.00 28.66 159 TRP B CA 1
ATOM 2745 C C . TRP B 1 153 ? 21.084 29.326 31.748 1.00 28.09 159 TRP B C 1
ATOM 2746 O O . TRP B 1 153 ? 20.725 28.154 31.613 1.00 31.84 159 TRP B O 1
ATOM 2757 N N . VAL B 1 154 ? 22.125 29.844 31.110 1.00 29.46 160 VAL B N 1
ATOM 2758 C CA . VAL B 1 154 ? 22.953 29.038 30.235 1.00 28.40 160 VAL B CA 1
ATOM 2759 C C . VAL B 1 154 ? 23.636 27.939 31.039 1.00 30.25 160 VAL B C 1
ATOM 2760 O O . VAL B 1 154 ? 23.693 26.798 30.587 1.00 31.45 160 VAL B O 1
ATOM 2764 N N . ARG B 1 155 ? 24.136 28.275 32.227 1.00 32.86 161 ARG B N 1
ATOM 2765 C CA . ARG B 1 155 ? 24.835 27.292 33.064 1.00 33.25 161 ARG B CA 1
ATOM 2766 C C . ARG B 1 155 ? 23.912 26.194 33.580 1.00 32.03 161 ARG B C 1
ATOM 2767 O O . ARG B 1 155 ? 24.300 25.025 33.649 1.00 33.98 161 ARG B O 1
ATOM 2783 N N . GLY B 1 157 ? 21.134 25.449 32.085 1.00 33.68 163 GLY B N 1
ATOM 2784 C CA . GLY B 1 157 ? 20.438 24.994 30.888 1.00 38.98 163 GLY B CA 1
ATOM 2785 C C . GLY B 1 157 ? 20.451 23.499 30.610 1.00 42.46 163 GLY B C 1
ATOM 2786 O O . GLY B 1 157 ? 19.395 22.912 30.358 1.00 45.59 163 GLY B O 1
ATOM 2787 N N . PRO B 1 158 ? 21.639 22.870 30.641 1.00 41.58 164 PRO B N 1
ATOM 2788 C CA . PRO B 1 158 ? 21.661 21.420 30.418 1.00 51.11 164 PRO B CA 1
ATOM 2789 C C . PRO B 1 158 ? 20.808 20.656 31.430 1.00 48.37 164 PRO B C 1
ATOM 2790 O O . PRO B 1 158 ? 20.352 19.553 31.126 1.00 47.23 164 PRO B O 1
ATOM 2794 N N . GLY B 1 159 ? 20.587 21.246 32.601 1.00 49.55 165 GLY B N 1
ATOM 2795 C CA . GLY B 1 159 ? 19.733 20.651 33.617 1.00 47.02 165 GLY B CA 1
ATOM 2796 C C . GLY B 1 159 ? 18.272 20.605 33.214 1.00 53.87 165 GLY B C 1
ATOM 2797 O O . GLY B 1 159 ? 17.471 19.909 33.836 1.00 57.08 165 GLY B O 1
ATOM 2798 N N . LEU B 1 160 ? 17.917 21.337 32.164 1.00 54.31 166 LEU B N 1
ATOM 2799 C CA . LEU B 1 160 ? 16.530 21.379 31.714 1.00 50.25 166 LEU B CA 1
ATOM 2800 C C . LEU B 1 160 ? 16.222 20.274 30.717 1.00 52.78 166 LEU B C 1
ATOM 2801 O O . LEU B 1 160 ? 15.060 20.033 30.386 1.00 50.00 166 LEU B O 1
ATOM 2806 N N . HIS B 1 161 ? 17.255 19.588 30.242 1.00 51.99 167 HIS B N 1
ATOM 2807 C CA . HIS B 1 161 ? 17.030 18.557 29.241 1.00 53.93 167 HIS B CA 1
ATOM 2808 C C . HIS B 1 161 ? 16.143 17.430 29.772 1.00 56.44 167 HIS B C 1
ATOM 2809 O O . HIS B 1 161 ? 15.381 16.814 29.026 1.00 48.06 167 HIS B O 1
ATOM 2816 N N . TYR B 1 162 ? 16.225 17.209 31.079 1.00 51.82 168 TYR B N 1
ATOM 2817 C CA . TYR B 1 162 ? 15.436 16.202 31.773 1.00 51.29 168 TYR B CA 1
ATOM 2818 C C . TYR B 1 162 ? 13.926 16.372 31.540 1.00 59.07 168 TYR B C 1
ATOM 2819 O O . TYR B 1 162 ? 13.180 15.390 31.524 1.00 65.78 168 TYR B O 1
ATOM 2828 N N . LEU B 1 163 ? 13.488 17.616 31.351 1.00 51.83 169 LEU B N 1
ATOM 2829 C CA . LEU B 1 163 ? 12.078 17.922 31.132 1.00 52.96 169 LEU B CA 1
ATOM 2830 C C . LEU B 1 163 ? 11.564 17.204 29.901 1.00 56.50 169 LEU B C 1
ATOM 2831 O O . LEU B 1 163 ? 10.456 16.692 29.896 1.00 57.67 169 LEU B O 1
ATOM 2836 N N . TYR B 1 164 ? 12.392 17.170 28.864 1.00 57.29 170 TYR B N 1
ATOM 2837 C CA . TYR B 1 164 ? 12.040 16.540 27.603 1.00 63.87 170 TYR B CA 1
ATOM 2838 C C . TYR B 1 164 ? 11.991 15.027 27.757 1.00 74.67 170 TYR B C 1
ATOM 2839 O O . TYR B 1 164 ? 11.240 14.341 27.059 1.00 74.20 170 TYR B O 1
ATOM 2848 N N . GLU B 1 165 ? 12.806 14.510 28.674 1.00 80.13 171 GLU B N 1
ATOM 2849 C CA . GLU B 1 165 ? 12.991 13.069 28.798 1.00 82.75 171 GLU B CA 1
ATOM 2850 C C . GLU B 1 165 ? 11.977 12.375 29.703 1.00 77.85 171 GLU B C 1
ATOM 2851 O O . GLU B 1 165 ? 11.494 11.290 29.380 1.00 77.91 171 GLU B O 1
ATOM 2857 N N . ALA B 1 166 ? 11.656 12.998 30.833 1.00 70.65 172 ALA B N 1
ATOM 2858 C CA . ALA B 1 166 ? 10.887 12.313 31.863 1.00 74.69 172 ALA B CA 1
ATOM 2859 C C . ALA B 1 166 ? 9.582 13.010 32.243 1.00 74.35 172 ALA B C 1
ATOM 2860 O O . ALA B 1 166 ? 8.694 12.401 32.841 1.00 75.33 172 ALA B O 1
ATOM 2862 N N . ILE B 1 167 ? 9.462 14.286 31.910 1.00 71.45 173 ILE B N 1
ATOM 2863 C CA . ILE B 1 167 ? 8.320 15.047 32.393 1.00 71.28 173 ILE B CA 1
ATOM 2864 C C . ILE B 1 167 ? 7.193 15.140 31.374 1.00 71.80 173 ILE B C 1
ATOM 2865 O O . ILE B 1 167 ? 7.373 15.635 30.260 1.00 70.09 173 ILE B O 1
ATOM 2870 N N . ASN B 1 168 ? 6.030 14.637 31.781 1.00 72.82 174 ASN B N 1
ATOM 2871 C CA . ASN B 1 168 ? 4.802 14.747 31.007 1.00 75.15 174 ASN B CA 1
ATOM 2872 C C . ASN B 1 168 ? 4.137 16.086 31.268 1.00 71.26 174 ASN B C 1
ATOM 2873 O O . ASN B 1 168 ? 3.736 16.357 32.398 1.00 70.12 174 ASN B O 1
ATOM 2878 N N . PRO B 1 169 ? 4.000 16.917 30.219 1.00 70.32 175 PRO B N 1
ATOM 2879 C CA . PRO B 1 169 ? 3.451 18.277 30.306 1.00 69.12 175 PRO B CA 1
ATOM 2880 C C . PRO B 1 169 ? 2.054 18.348 30.934 1.00 79.24 175 PRO B C 1
ATOM 2881 O O . PRO B 1 169 ? 1.639 19.425 31.367 1.00 79.43 175 PRO B O 1
ATOM 2885 N N . ALA B 1 170 ? 1.347 17.221 30.987 1.00 84.82 176 ALA B N 1
ATOM 2886 C CA . ALA B 1 170 ? 0.019 17.183 31.588 1.00 84.20 176 ALA B CA 1
ATOM 2887 C C . ALA B 1 170 ? 0.082 17.411 33.096 1.00 84.86 176 ALA B C 1
ATOM 2888 O O . ALA B 1 170 ? -0.856 17.944 33.690 1.00 87.01 176 ALA B O 1
ATOM 2890 N N . GLU B 1 171 ? 1.199 17.026 33.704 1.00 83.37 177 GLU B N 1
ATOM 2891 C CA . GLU B 1 171 ? 1.391 17.187 35.141 1.00 85.34 177 GLU B CA 1
ATOM 2892 C C . GLU B 1 171 ? 1.879 18.592 35.495 1.00 90.15 177 GLU B C 1
ATOM 2893 O O . GLU B 1 171 ? 2.224 18.874 36.645 1.00 92.14 177 GLU B O 1
ATOM 2895 N N . LEU B 1 172 ? 1.914 19.470 34.499 1.00 91.40 178 LEU B N 1
ATOM 2896 C CA . LEU B 1 172 ? 2.371 20.841 34.700 1.00 81.66 178 LEU B CA 1
ATOM 2897 C C . LEU B 1 172 ? 1.201 21.821 34.700 1.00 78.19 178 LEU B C 1
ATOM 2898 O O . LEU B 1 172 ? 1.397 23.035 34.666 1.00 74.49 178 LEU B O 1
ATOM 2903 N N . ARG B 1 173 ? -0.012 21.278 34.749 1.00 78.11 179 ARG B N 1
ATOM 2904 C CA . ARG B 1 173 ? -1.226 22.082 34.661 1.00 79.33 179 ARG B CA 1
ATOM 2905 C C . ARG B 1 173 ? -1.297 23.131 35.764 1.00 83.59 179 ARG B C 1
ATOM 2906 O O . ARG B 1 173 ? -1.465 24.319 35.490 1.00 84.27 179 ARG B O 1
ATOM 2908 N N . GLU B 1 174 ? -1.126 22.691 37.006 1.00 83.11 180 GLU B N 1
ATOM 2909 C CA . GLU B 1 174 ? -1.300 23.573 38.151 1.00 79.66 180 GLU B CA 1
ATOM 2910 C C . GLU B 1 174 ? -0.156 24.572 38.293 1.00 75.50 180 GLU B C 1
ATOM 2911 O O . GLU B 1 174 ? -0.281 25.556 39.021 1.00 78.42 180 GLU B O 1
ATOM 2913 N N . HIS B 1 175 ? 0.945 24.339 37.578 1.00 70.04 181 HIS B N 1
ATOM 2914 C CA . HIS B 1 175 ? 2.107 25.224 37.666 1.00 66.25 181 HIS B CA 1
ATOM 2915 C C . HIS B 1 175 ? 1.872 26.582 37.035 1.00 60.47 181 HIS B C 1
ATOM 2916 O O . HIS B 1 175 ? 2.626 27.519 37.292 1.00 55.76 181 HIS B O 1
ATOM 2923 N N . ILE B 1 176 ? 0.850 26.697 36.196 1.00 56.62 182 ILE B N 1
ATOM 2924 C CA . ILE B 1 176 ? 0.630 27.961 35.511 1.00 65.24 182 ILE B CA 1
ATOM 2925 C C . ILE B 1 176 ? -0.062 28.957 36.429 1.00 69.37 182 ILE B C 1
ATOM 2926 O O . ILE B 1 176 ? -0.066 30.162 36.171 1.00 73.96 182 ILE B O 1
ATOM 2931 N N . GLU B 1 177 ? -0.607 28.456 37.529 1.00 61.52 183 GLU B N 1
ATOM 2932 C CA . GLU B 1 177 ? -1.366 29.305 38.423 1.00 61.09 183 GLU B CA 1
ATOM 2933 C C . GLU B 1 177 ? -0.464 30.343 39.092 1.00 55.25 183 GLU B C 1
ATOM 2934 O O . GLU B 1 177 ? -0.834 31.511 39.205 1.00 51.58 183 GL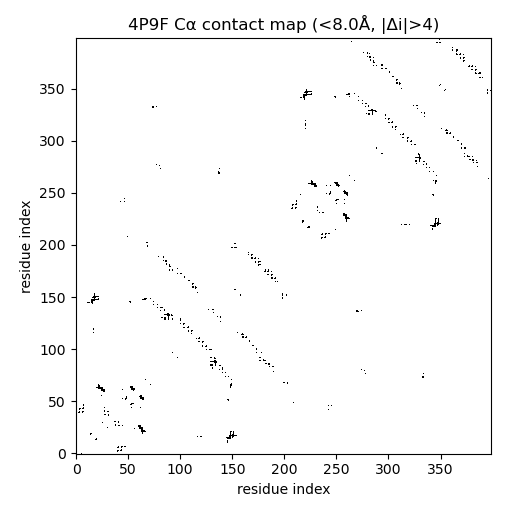U B O 1
ATOM 2940 N N . ASN B 1 178 ? 0.731 29.927 39.500 1.00 50.73 184 ASN B N 1
ATOM 2941 C CA . ASN B 1 178 ? 1.685 30.852 40.090 1.00 48.14 184 ASN B CA 1
ATOM 2942 C C . ASN B 1 178 ? 2.095 31.979 39.142 1.00 45.00 184 ASN B C 1
ATOM 2943 O O . ASN B 1 178 ? 2.532 33.046 39.590 1.00 42.25 184 ASN B O 1
ATOM 2948 N N . TYR B 1 179 ? 1.988 31.727 37.837 1.00 40.72 185 TYR B N 1
ATOM 2949 C CA . TYR B 1 179 ? 2.283 32.745 36.830 1.00 42.77 185 TYR B CA 1
ATOM 2950 C C . TYR B 1 179 ? 1.189 33.809 36.770 1.00 40.66 185 TYR B C 1
ATOM 2951 O O . TYR B 1 179 ? 1.481 35.005 36.674 1.00 40.82 185 TYR B O 1
ATOM 2960 N N . HIS B 1 180 ? -0.069 33.371 36.806 1.00 38.80 186 HIS B N 1
ATOM 2961 C CA . HIS B 1 180 ? -1.194 34.291 36.884 1.00 41.15 186 HIS B CA 1
ATOM 2962 C C . HIS B 1 180 ? -1.086 35.151 38.137 1.00 42.50 186 HIS B C 1
ATOM 2963 O O . HIS B 1 180 ? -1.360 36.351 38.093 1.00 54.59 186 HIS B O 1
ATOM 2970 N N . LEU B 1 181 ? -0.696 34.537 39.255 1.00 44.48 187 LEU B N 1
ATOM 2971 C CA . LEU B 1 181 ? -0.550 35.273 40.510 1.00 42.83 187 LEU B CA 1
ATOM 2972 C C . LEU B 1 181 ? 0.565 36.309 40.399 1.00 38.69 187 LEU B C 1
ATOM 2973 O O . LEU B 1 181 ? 0.422 37.428 40.880 1.00 40.11 187 LEU B O 1
ATOM 2978 N N . LEU B 1 182 ? 1.666 35.956 39.738 1.00 39.85 188 LEU B N 1
ATOM 2979 C CA . LEU B 1 182 ? 2.759 36.922 39.550 1.00 37.98 188 LEU B CA 1
ATOM 2980 C C . LEU B 1 182 ? 2.303 38.099 38.694 1.00 41.02 188 LEU B C 1
ATOM 2981 O O . LEU B 1 182 ? 2.602 39.253 38.993 1.00 38.39 188 LEU B O 1
ATOM 2986 N N . LEU B 1 183 ? 1.589 37.795 37.614 1.00 43.87 189 LEU B N 1
ATOM 2987 C CA . LEU B 1 183 ? 1.109 38.843 36.735 1.00 43.22 189 LEU B CA 1
ATOM 2988 C C . LEU B 1 183 ? 0.102 39.721 37.472 1.00 38.02 189 LEU B C 1
ATOM 2989 O O . LEU B 1 183 ? 0.150 40.946 37.349 1.00 40.59 189 LEU B O 1
ATOM 2994 N N . ALA B 1 184 ? -0.771 39.102 38.270 1.00 37.05 190 ALA B N 1
ATOM 2995 C CA . ALA B 1 184 ? -1.699 39.853 39.098 1.00 43.84 190 ALA B CA 1
ATOM 2996 C C . ALA B 1 184 ? -0.936 40.756 40.078 1.00 44.77 190 ALA B C 1
ATOM 2997 O O . ALA B 1 184 ? -1.289 41.923 40.266 1.00 41.47 190 ALA B O 1
ATOM 2999 N N . ALA B 1 185 ? 0.120 40.225 40.687 1.00 39.24 191 ALA B N 1
ATOM 3000 C CA . ALA B 1 185 ? 0.915 41.025 41.619 1.00 39.92 191 ALA B CA 1
ATOM 3001 C C . ALA B 1 185 ? 1.600 42.180 40.878 1.00 41.02 191 ALA B C 1
ATOM 3002 O O . ALA B 1 185 ? 1.668 43.286 41.397 1.00 43.12 191 ALA B O 1
ATOM 3004 N N . LEU B 1 186 ? 2.084 41.920 39.661 1.00 41.73 192 LEU B N 1
ATOM 3005 C CA . LEU B 1 186 ? 2.685 42.963 38.821 1.00 38.61 192 LEU B CA 1
ATOM 3006 C C . LEU B 1 186 ? 1.671 44.042 38.449 1.00 39.90 192 LEU B C 1
ATOM 3007 O O . LEU B 1 186 ? 1.985 45.236 38.489 1.00 35.86 192 LEU B O 1
ATOM 3012 N N . LYS B 1 187 ? 0.462 43.614 38.090 1.00 41.70 193 LYS B N 1
ATOM 3013 C CA . LYS B 1 187 ? -0.617 44.537 37.743 1.00 46.55 193 LYS B CA 1
ATOM 3014 C C . LYS B 1 187 ? -0.963 45.427 38.934 1.00 45.91 193 LYS B C 1
ATOM 3015 O O . LYS B 1 187 ? -1.238 46.616 38.772 1.00 44.63 193 LYS B O 1
ATOM 3021 N N . ALA B 1 188 ? -0.942 44.852 40.133 1.00 43.88 194 ALA B N 1
ATOM 3022 C CA . ALA B 1 188 ? -1.303 45.610 41.331 1.00 43.25 194 ALA B CA 1
ATOM 3023 C C . ALA B 1 188 ? -0.135 46.435 41.860 1.00 42.84 194 ALA B C 1
ATOM 3024 O O . ALA B 1 188 ? -0.266 47.108 42.879 1.00 48.01 194 ALA B O 1
ATOM 3026 N N . LYS B 1 189 ? 0.992 46.394 41.154 1.00 41.63 195 LYS B N 1
ATOM 3027 C CA . LYS B 1 189 ? 2.204 47.108 41.562 1.00 45.23 195 LYS B CA 1
ATOM 3028 C C . LYS B 1 189 ? 2.614 46.695 42.972 1.00 46.95 195 LYS B C 1
ATOM 3029 O O . LYS B 1 189 ? 3.102 47.514 43.744 1.00 45.80 195 LYS B O 1
ATOM 3033 N N . ASP B 1 190 ? 2.368 45.435 43.317 1.00 45.74 196 ASP B N 1
ATOM 3034 C CA . ASP B 1 190 ? 2.698 44.917 44.644 1.00 40.75 196 ASP B CA 1
ATOM 3035 C C . ASP B 1 190 ? 4.112 44.333 44.656 1.00 39.94 196 ASP B C 1
ATOM 3036 O O . ASP B 1 190 ? 4.331 43.165 44.287 1.00 35.99 196 ASP B O 1
ATOM 3041 N N . LYS B 1 191 ? 5.077 45.151 45.077 1.00 36.67 197 LYS B N 1
ATOM 3042 C CA . LYS B 1 191 ? 6.486 44.765 44.961 1.00 36.53 197 LYS B CA 1
ATOM 3043 C C . LYS B 1 191 ? 6.850 43.492 45.737 1.00 36.13 197 LYS B C 1
ATOM 3044 O O . LYS B 1 191 ? 7.458 42.576 45.181 1.00 40.58 197 LYS B O 1
ATOM 3050 N N . GLU B 1 192 ? 6.493 43.436 47.015 1.00 31.85 198 GLU B N 1
ATOM 3051 C CA . GLU B 1 192 ? 6.834 42.284 47.856 1.00 41.79 198 GLU B CA 1
ATOM 3052 C C . GLU B 1 192 ? 6.052 41.050 47.409 1.00 39.96 198 GLU B C 1
ATOM 3053 O O . GLU B 1 192 ? 6.563 39.932 47.448 1.00 42.92 198 GLU B O 1
ATOM 3059 N N . GLY B 1 193 ? 4.824 41.268 46.951 1.00 39.06 199 GLY B N 1
ATOM 3060 C CA . GLY B 1 193 ? 4.021 40.202 46.385 1.00 40.51 199 GLY B CA 1
ATOM 3061 C C . GLY B 1 193 ? 4.651 39.592 45.142 1.00 35.81 199 GLY B C 1
ATOM 3062 O O . GLY B 1 193 ? 4.589 38.375 44.961 1.00 37.83 199 GLY B O 1
ATOM 3063 N N . CYS B 1 194 ? 5.270 40.421 44.296 1.00 31.33 200 CYS B N 1
ATOM 3064 C CA . CYS B 1 194 ? 5.949 39.934 43.086 1.00 34.42 200 CYS B CA 1
ATOM 3065 C C . CYS B 1 194 ? 7.116 39.047 43.473 1.00 39.55 200 CYS B C 1
ATOM 3066 O O . CYS B 1 194 ? 7.333 37.994 42.886 1.00 29.42 200 CYS B O 1
ATOM 3069 N N . ARG B 1 195 ? 7.862 39.486 44.482 1.00 36.23 201 ARG B N 1
ATOM 3070 C CA . ARG B 1 195 ? 9.009 38.723 44.941 1.00 36.05 201 ARG B CA 1
ATOM 3071 C C . ARG B 1 195 ? 8.570 37.354 45.466 1.00 30.99 201 ARG B C 1
ATOM 3072 O O . ARG B 1 195 ? 9.173 36.341 45.137 1.00 37.44 201 ARG B O 1
ATOM 3080 N N . HIS B 1 196 ? 7.495 37.323 46.246 1.00 32.67 202 HIS B N 1
ATOM 3081 C CA . HIS B 1 196 ? 6.986 36.061 46.775 1.00 37.05 202 HIS B CA 1
ATOM 3082 C C . HIS B 1 196 ? 6.492 35.149 45.659 1.00 39.21 202 HIS B C 1
ATOM 3083 O O . HIS B 1 196 ? 6.809 33.958 45.640 1.00 37.15 202 HIS B O 1
ATOM 3090 N N . CYS B 1 197 ? 5.733 35.707 44.720 1.00 36.83 203 CYS B N 1
ATOM 3091 C CA . CYS B 1 197 ? 5.222 34.907 43.609 1.00 38.57 203 CYS B CA 1
ATOM 3092 C C . CYS B 1 197 ? 6.357 34.321 42.766 1.00 35.59 203 CYS B C 1
ATOM 3093 O O . CYS B 1 197 ? 6.306 33.157 42.364 1.00 37.04 203 CYS B O 1
ATOM 3096 N N . LEU B 1 198 ? 7.374 35.128 42.482 1.00 34.23 204 LEU B N 1
ATOM 3097 C CA . LEU B 1 198 ? 8.491 34.652 41.671 1.00 29.43 204 LEU B CA 1
ATOM 3098 C C . LEU B 1 198 ? 9.300 33.591 42.415 1.00 35.41 204 LEU B C 1
ATOM 3099 O O . LEU B 1 198 ? 9.741 32.619 41.811 1.00 35.64 204 LEU B O 1
ATOM 3104 N N . ALA B 1 199 ? 9.492 33.770 43.719 1.00 34.64 205 ALA B N 1
ATOM 3105 C CA . ALA B 1 199 ? 10.188 32.764 44.520 1.00 39.89 205 ALA B CA 1
ATOM 3106 C C . ALA B 1 199 ? 9.428 31.430 44.490 1.00 40.87 205 ALA B C 1
ATOM 3107 O O . ALA B 1 199 ? 10.033 30.364 44.400 1.00 43.19 205 ALA B O 1
ATOM 3109 N N . GLU B 1 200 ? 8.102 31.507 44.566 1.00 37.76 206 GLU B N 1
ATOM 3110 C CA . GLU B 1 200 ? 7.254 30.325 44.492 1.00 41.76 206 GLU B CA 1
ATOM 3111 C C . GLU B 1 200 ? 7.376 29.633 43.147 1.00 46.70 206 GLU B C 1
ATOM 3112 O O . GLU B 1 200 ? 7.462 28.407 43.082 1.00 47.64 206 GLU B O 1
ATOM 3118 N N . ILE B 1 201 ? 7.382 30.418 42.074 1.00 41.15 207 ILE B N 1
ATOM 3119 C CA . ILE B 1 201 ? 7.559 29.861 40.741 1.00 40.49 207 ILE B CA 1
ATOM 3120 C C . ILE B 1 201 ? 8.897 29.122 40.647 1.00 42.22 207 ILE B C 1
ATOM 3121 O O . ILE B 1 201 ? 8.957 27.960 40.220 1.00 40.56 207 ILE B O 1
ATOM 3134 N N . GLN B 1 203 ? 10.913 27.956 43.005 1.00 34.62 209 GLN B N 1
ATOM 3135 C CA . GLN B 1 203 ? 10.880 26.794 43.883 1.00 45.78 209 GLN B CA 1
ATOM 3136 C C . GLN B 1 203 ? 10.161 25.574 43.278 1.00 48.39 209 GLN B C 1
ATOM 3137 O O . GLN B 1 203 ? 10.679 24.456 43.343 1.00 44.30 209 GLN B O 1
ATOM 3143 N N . GLN B 1 204 ? 8.974 25.782 42.702 1.00 44.41 210 GLN B N 1
ATOM 3144 C CA . GLN B 1 204 ? 8.199 24.670 42.150 1.00 44.30 210 GLN B CA 1
ATOM 3145 C C . GLN B 1 204 ? 8.866 24.121 40.894 1.00 45.74 210 GLN B C 1
ATOM 3146 O O . GLN B 1 204 ? 8.854 22.915 40.671 1.00 44.42 210 GLN B O 1
ATOM 3152 N N . ASN B 1 205 ? 9.484 24.995 40.099 1.00 38.15 211 ASN B N 1
ATOM 3153 C CA . ASN B 1 205 ? 10.119 24.561 38.859 1.00 41.33 211 ASN B CA 1
ATOM 3154 C C . ASN B 1 205 ? 11.416 23.805 39.125 1.00 42.16 211 ASN B C 1
ATOM 3155 O O . ASN B 1 205 ? 11.696 22.789 38.483 1.00 43.79 211 ASN B O 1
ATOM 3160 N N . ILE B 1 206 ? 12.192 24.295 40.086 1.00 41.04 212 ILE B N 1
ATOM 3161 C CA . ILE B 1 206 ? 13.429 23.641 40.507 1.00 40.77 212 ILE B CA 1
ATOM 3162 C C . ILE B 1 206 ? 13.125 22.253 41.091 1.00 45.47 212 ILE B C 1
ATOM 3163 O O . ILE B 1 206 ? 13.860 21.293 40.851 1.00 46.76 212 ILE B O 1
ATOM 3168 N N . ALA B 1 207 ? 12.034 22.152 41.850 1.00 42.50 213 ALA B N 1
ATOM 3169 C CA . ALA B 1 207 ? 11.630 20.870 42.438 1.00 41.41 213 ALA B CA 1
ATOM 3170 C C . ALA B 1 207 ? 11.443 19.806 41.357 1.00 49.48 213 ALA B C 1
ATOM 3171 O O . ALA B 1 207 ? 11.788 18.643 41.550 1.00 55.64 213 ALA B O 1
ATOM 3173 N N . ILE B 1 208 ? 10.912 20.217 40.211 1.00 51.30 214 ILE B N 1
ATOM 3174 C CA . ILE B 1 208 ? 10.786 19.323 39.067 1.00 53.73 214 ILE B CA 1
ATOM 3175 C C . ILE B 1 208 ? 12.163 18.908 38.568 1.00 55.04 214 ILE B C 1
ATOM 3176 O O . ILE B 1 208 ? 12.408 17.738 38.266 1.00 49.44 214 ILE B O 1
ATOM 3181 N N . LEU B 1 209 ? 13.068 19.878 38.501 1.00 55.37 215 LEU B N 1
ATOM 3182 C CA . LEU B 1 209 ? 14.405 19.623 37.991 1.00 53.57 215 LEU B CA 1
ATOM 3183 C C . LEU B 1 209 ? 15.190 18.680 38.892 1.00 53.23 215 LEU B C 1
ATOM 3184 O O . LEU B 1 209 ? 15.994 17.893 38.399 1.00 54.95 215 LEU B O 1
ATOM 3189 N N . TYR B 1 210 ? 14.950 18.745 40.202 1.00 49.47 216 TYR B N 1
ATOM 3190 C CA . TYR B 1 210 ? 15.729 17.940 41.146 1.00 57.99 216 TYR B CA 1
ATOM 3191 C C . TYR B 1 210 ? 15.454 16.443 41.046 1.00 62.30 216 TYR B C 1
ATOM 3192 O O . TYR B 1 210 ? 16.255 15.628 41.507 1.00 61.54 216 TYR B O 1
ATOM 3201 N N . GLN B 1 211 ? 14.345 16.089 40.408 1.00 58.77 217 GLN B N 1
ATOM 3202 C CA . GLN B 1 211 ? 13.955 14.691 40.257 1.00 58.11 217 GLN B CA 1
ATOM 3203 C C . GLN B 1 211 ? 14.961 13.898 39.420 1.00 55.76 217 GLN B C 1
ATOM 3204 O O . GLN B 1 211 ? 14.997 12.667 39.474 1.00 54.25 217 GLN B O 1
ATOM 3210 N N . GLN B 1 212 ? 15.789 14.596 38.651 1.00 56.28 218 GLN B N 1
ATOM 3211 C CA . GLN B 1 212 ? 16.734 13.908 37.784 1.00 57.47 218 GLN B CA 1
ATOM 3212 C C . GLN B 1 212 ? 17.886 13.339 38.598 1.00 62.14 218 GLN B C 1
ATOM 3213 O O . GLN B 1 212 ? 18.652 12.508 38.111 1.00 67.30 218 GLN B O 1
ATOM 3219 N N . TYR B 1 213 ? 18.000 13.789 39.844 1.00 64.05 219 TYR B N 1
ATOM 3220 C CA . TYR B 1 213 ? 19.027 13.299 40.754 1.00 66.37 219 TYR B CA 1
ATOM 3221 C C . TYR B 1 213 ? 18.423 12.229 41.665 1.00 69.43 219 TYR B C 1
ATOM 3222 O O . TYR B 1 213 ? 19.124 11.356 42.176 1.00 74.59 219 TYR B O 1
#

Solvent-accessible surface area: 18894 Å² total

CATH classification: 1.10.10.10 (+1 more: 1.20.120.530)

Nearest PDB structures (foldseek):
  4p9f-assembly1_A  TM=1.005E+00  e=7.338E-27  Escherichia coli UMEA 3718-1
  4p9f-assembly1_B  TM=9.434E-01  e=6.586E-23  Escherichia coli UMEA 3718-1
  7u5q-assembly2_B  TM=7.571E-01  e=1.282E-07  Brucella melitensis ATCC 23457
  3ihu-assembly2_B  TM=7.990E-01  e=3.202E-07  Cupriavidus pinatubonensis JMP134
  2hs5-assembly1_A  TM=7.779E-01  e=1.186E-05  Rhodococcus jostii RHA1

B-factor: mean 43.83, std 16.13, range [17.64, 105.27]